Protein AF-0000000086532295 (afdb_homodimer)

Sequence (400 aa):
MRASKRQQVVDKAGELFSLHGFHPVGIDRIIAEADVARMTLYHHFASKDDLIKAVLEQRYTFIMESIAAKLGPMPHAAARLKGIFDWYGTWFSSPEFAGCLFERALAEFGATCPKVTDVAVRYRDDLLALMEQLLAEIVPRRRARQLAGVYVMLLSGATADARAIGDPRAAARAWQAAEMLLNESKVAAESMRKARSGRAMRASKRQQVVDKAGELFSLHGFHPVGIDRIIAEADVARMTLYHHFASKDDLIKAVLEQRYTFIMESIAAKLGPMPHAAARLKGIFDWYGTWFSSPEFAGCLFERALAEFGATCPKVTDVAVRYRDDLLALMEQLLAEIVPRRRARQLAGVYVMLLSGATADARAIGDPRAAARAWQAAEMLLNESKVAAESMRKARSGRA

pLDDT: mean 90.98, std 8.74, range [43.84, 98.19]

Radius of gyration: 23.22 Å; Cα contacts (8 Å, |Δi|>4): 444; chains: 2; bounding box: 64×76×55 Å

InterPro domains:
  IPR001647 DNA-binding HTH domain, TetR-type [PF00440] (10-55)
  IPR001647 DNA-binding HTH domain, TetR-type [PR00455] (9-22)
  IPR001647 DNA-binding HTH domain, TetR-type [PR00455] (30-53)
  IPR001647 DNA-binding HTH domain, TetR-type [PS50977] (3-63)
  IPR009057 Homedomain-like superfamily [SSF46689] (2-77)
  IPR011075 Tetracyclin repressor-like, C-terminal domain [PF16925] (78-177)
  IPR036271 Tetracyclin repressor-like, C-terminal domain superfamily [SSF48498] (75-182)

Secondary structure (DSSP, 8-state):
----HHHHHHHHHHHHHHHH-STT--HHHHHHHHT--HHHHHHH-SSHHHHHHHHHHHHHHHHHHHHHHHHTT--SHHHHHHHHHHHHHHHHTSTT--S-HHHHHHHHHTTS-HHHHHHHHHHHHHHHHHHHHHHTTTS-HHHHHHHHHHHHHHHHHHHHHHHHH--TTHHHHHHHHHHHHHHHHHHHHHHHHHHHHHT-/----HHHHHHHHHHHHHHHH-STT--HHHHHHHHT--HHHHHHH-SSHHHHHHHHHHHHHHHHHHHHHHHHTT--SHHHHHHHHHHHHHHHHTSTT--S-HHHHHHHHHTTS-HHHHHHHHHHHHHHHHHHHHHHTTTS-HHHHHHHHHHHHHHHHHHHHHHHHH--TTHHHHHHHHHHHHHHHHHHHHHHHHHHHHHT-

Organism: NCBI:txid488447

Solvent-accessible surface area (backbone atoms only — not comparable to full-atom values): 20914 Å² total; per-residue (Å²): 126,77,70,49,71,66,50,40,43,38,52,44,41,42,53,48,33,47,71,49,31,65,83,78,54,47,70,68,57,42,30,63,72,41,67,51,55,69,66,58,52,49,70,76,28,90,40,69,65,52,43,51,30,50,29,49,51,51,49,47,52,51,50,57,50,53,50,48,62,66,33,65,83,47,89,46,49,69,56,33,54,51,44,53,35,48,51,49,25,54,46,55,65,38,89,82,53,60,53,60,62,42,60,49,43,39,63,60,40,45,85,77,37,57,76,49,30,48,55,34,51,48,50,54,52,50,52,34,49,53,42,22,55,38,35,43,75,73,38,60,61,72,57,12,51,56,48,16,55,50,50,50,18,26,51,48,11,20,43,53,44,25,58,74,70,65,40,49,59,30,26,56,51,36,40,54,53,47,50,52,52,50,52,52,48,45,50,52,49,50,52,52,52,50,53,58,53,65,75,96,128,78,71,49,72,66,52,40,42,38,53,42,42,41,54,48,34,46,71,50,31,65,82,78,56,48,70,68,57,42,31,63,73,40,66,51,57,69,66,58,52,49,72,77,25,90,41,69,64,51,43,50,33,50,29,51,51,51,49,49,51,51,50,56,48,54,51,48,62,66,33,65,83,47,87,48,47,69,55,32,54,52,44,55,36,49,49,49,25,54,46,55,65,38,90,83,53,59,54,59,62,45,60,48,44,38,63,60,39,46,87,77,37,56,77,49,27,48,55,34,51,47,50,52,52,51,52,36,49,51,42,22,58,40,34,42,74,74,36,60,59,72,59,11,51,56,49,16,55,49,49,49,18,26,51,47,11,19,42,52,45,24,57,74,71,66,39,49,58,30,27,57,53,35,40,54,53,47,50,52,52,50,53,52,49,46,52,51,51,50,52,52,51,50,53,56,54,64,74,95

Nearest PDB structures (foldseek):
  3g7r-assembly1_A  TM=9.430E-01  e=8.449E-10  Streptomyces coelicolor A3(2)
  3g7r-assembly1_B  TM=9.352E-01  e=9.266E-10  Streptomyces coelicolor A3(2)
  3jsj-assembly2_C  TM=8.275E-01  e=4.719E-07  Streptomyces avermitilis MA-4680 = NBRC 14893
  3dpj-assembly2_H  TM=8.404E-01  e=8.312E-05  Ruegeria pomeroyi
  6yj2-assembly1_A  TM=5.729E-01  e=7.534E-06  Mycobacterium tuberculosis H37Rv

Foldseek 3Di:
DPPDLLRLLLVQLLLCCLAPNLVVDDPVNSCVVSVHDPVVNCVVPVDSLRSLLVNLVVVLVVLVVVLCVQLVVPDALLRSLLSNLVVLLVLLPDPSQQFDSLVRQCVVCPPNRCSNNVSSVVSLVVQLVSQLVSLVRQAPNVLSNVLSVVLSVQSNVLRVVCNPPVDSCSSVVSVVVSVVSSVVRNVVRVVVVVVVVVVD/DPPPLLRLLLVQLLLCCLAPNLVVDDPVNSCVVSVHDPVVNCVVPVDSLRSLLVNLVVVLVVLVVVLCVQQVVPDALLRSLLSNLVVLLVLLPDPSQQFDSLVRQCVVCPPNRCSNNVSSVVSLVVQLVSQLVSLVRQAPNVLSNVLSVVLSVQSNVLRVVCNPPVDSCSSVVSVVVSVVSSVVRNVVRVVVVVVVVVVD

Structure (mmCIF, N/CA/C/O backbone):
data_AF-0000000086532295-model_v1
#
loop_
_entity.id
_entity.type
_entity.pdbx_description
1 polymer 'TetR/AcrR family transcriptional regulator'
#
loop_
_atom_site.group_PDB
_atom_site.id
_atom_site.type_symbol
_atom_site.label_atom_id
_atom_site.label_alt_id
_atom_site.label_comp_id
_atom_site.label_asym_id
_atom_site.label_entity_id
_atom_site.label_seq_id
_atom_site.pdbx_PDB_ins_code
_atom_site.Cartn_x
_atom_site.Cartn_y
_atom_site.Cartn_z
_atom_site.occupancy
_atom_site.B_iso_or_equiv
_atom_site.auth_seq_id
_atom_site.auth_comp_id
_atom_site.auth_asym_id
_atom_site.auth_atom_id
_atom_site.pdbx_PDB_model_num
ATOM 1 N N . MET A 1 1 ? -29.531 -22.812 4.473 1 43.97 1 MET A N 1
ATOM 2 C CA . MET A 1 1 ? -29.469 -23.203 3.068 1 43.97 1 MET A CA 1
ATOM 3 C C . MET A 1 1 ? -28.031 -23.453 2.633 1 43.97 1 MET A C 1
ATOM 5 O O . MET A 1 1 ? -27.125 -22.719 3.027 1 43.97 1 MET A O 1
ATOM 9 N N . ARG A 1 2 ? -27.781 -24.625 2.314 1 52.97 2 ARG A N 1
ATOM 10 C CA . ARG A 1 2 ? -26.438 -25.078 1.976 1 52.97 2 ARG A CA 1
ATOM 11 C C . ARG A 1 2 ? -25.781 -24.156 0.95 1 52.97 2 ARG A C 1
ATOM 13 O O . ARG A 1 2 ? -26.406 -23.812 -0.055 1 52.97 2 ARG A O 1
ATOM 20 N N . ALA A 1 3 ? -24.688 -23.516 1.307 1 65.75 3 ALA A N 1
ATOM 21 C CA . ALA A 1 3 ? -24.031 -22.703 0.293 1 65.75 3 ALA A CA 1
ATOM 22 C C . ALA A 1 3 ? -23.953 -23.438 -1.042 1 65.75 3 ALA A C 1
ATOM 24 O O . ALA A 1 3 ? -23.719 -24.641 -1.08 1 65.75 3 ALA A O 1
ATOM 25 N N . SER A 1 4 ? -24.5 -22.844 -2.076 1 87.19 4 SER A N 1
ATOM 26 C CA . SER A 1 4 ? -24.359 -23.422 -3.406 1 87.19 4 SER A CA 1
ATOM 27 C C . SER A 1 4 ? -22.922 -23.844 -3.67 1 87.19 4 SER A C 1
ATOM 29 O O . SER A 1 4 ? -22 -23.375 -3.008 1 87.19 4 SER A O 1
ATOM 31 N N . LYS A 1 5 ? -22.703 -24.922 -4.375 1 91.19 5 LYS A N 1
ATOM 32 C CA . LYS A 1 5 ? -21.375 -25.391 -4.754 1 91.19 5 LYS A CA 1
ATOM 33 C C . LYS A 1 5 ? -20.531 -24.25 -5.312 1 91.19 5 LYS A C 1
ATOM 35 O O . LYS A 1 5 ? -19.328 -24.188 -5.074 1 91.19 5 LYS A O 1
ATOM 40 N N . ARG A 1 6 ? -21.266 -23.438 -5.914 1 93.44 6 ARG A N 1
ATOM 41 C CA . ARG A 1 6 ? -20.594 -22.266 -6.426 1 93.44 6 ARG A CA 1
ATOM 42 C C . ARG A 1 6 ? -20 -21.438 -5.285 1 93.44 6 ARG A C 1
ATOM 44 O O . ARG A 1 6 ? -18.844 -21.031 -5.344 1 93.44 6 ARG A O 1
ATOM 51 N N . GLN A 1 7 ? -20.828 -21.219 -4.277 1 94.56 7 GLN A N 1
ATOM 52 C CA . GLN A 1 7 ? -20.406 -20.406 -3.145 1 94.56 7 GLN A CA 1
ATOM 53 C C . GLN A 1 7 ? -19.281 -21.078 -2.363 1 94.56 7 GLN A C 1
ATOM 55 O O . GLN A 1 7 ? -18.359 -20.422 -1.875 1 94.56 7 GLN A O 1
ATOM 60 N N . GLN A 1 8 ? -19.312 -22.328 -2.311 1 94.62 8 GLN A N 1
ATOM 61 C CA . GLN A 1 8 ? -18.266 -23.078 -1.638 1 94.62 8 GLN A CA 1
ATOM 62 C C . GLN A 1 8 ? -16.922 -22.891 -2.316 1 94.62 8 GLN A C 1
ATOM 64 O O . GLN A 1 8 ? -15.898 -22.719 -1.643 1 94.62 8 GLN A O 1
ATOM 69 N N . VAL A 1 9 ? -17 -22.922 -3.592 1 95.56 9 VAL A N 1
ATOM 70 C CA . VAL A 1 9 ? -15.773 -22.75 -4.375 1 95.56 9 VAL A CA 1
ATOM 71 C C . VAL A 1 9 ? -15.234 -21.328 -4.191 1 95.56 9 VAL A C 1
ATOM 73 O O . VAL A 1 9 ? -14.047 -21.141 -3.926 1 95.56 9 VAL A O 1
ATOM 76 N N . VAL A 1 10 ? -16.141 -20.375 -4.246 1 96.81 10 VAL A N 1
ATOM 77 C CA . VAL A 1 10 ? -15.742 -18.984 -4.148 1 96.81 10 VAL A CA 1
ATOM 78 C C . VAL A 1 10 ? -15.172 -18.703 -2.758 1 96.81 10 VAL A C 1
ATOM 80 O O . VAL A 1 10 ? -14.141 -18.031 -2.625 1 96.81 10 VAL A O 1
ATOM 83 N N . ASP A 1 11 ? -15.773 -19.234 -1.731 1 95.5 11 ASP A N 1
ATOM 84 C CA . ASP A 1 11 ? -15.328 -19.016 -0.359 1 95.5 11 ASP A CA 1
ATOM 85 C C . ASP A 1 11 ? -13.945 -19.625 -0.128 1 95.5 11 ASP A C 1
ATOM 87 O O . ASP A 1 11 ? -13.055 -18.953 0.402 1 95.5 11 ASP A O 1
ATOM 91 N N . LYS A 1 12 ? -13.789 -20.812 -0.551 1 96.19 12 LYS A N 1
ATOM 92 C CA . LYS A 1 12 ? -12.516 -21.484 -0.335 1 96.19 12 LYS A CA 1
ATOM 93 C C . LYS A 1 12 ? -11.398 -20.859 -1.169 1 96.19 12 LYS A C 1
ATOM 95 O O . LYS A 1 12 ? -10.289 -20.656 -0.679 1 96.19 12 LYS A O 1
ATOM 100 N N . ALA A 1 13 ? -11.75 -20.578 -2.434 1 96.56 13 ALA A N 1
ATOM 101 C CA . ALA A 1 13 ? -10.773 -19.891 -3.277 1 96.56 13 ALA A CA 1
ATOM 102 C C . ALA A 1 13 ? -10.352 -18.562 -2.652 1 96.56 13 ALA A C 1
ATOM 104 O O . ALA A 1 13 ? -9.164 -18.234 -2.637 1 96.56 13 ALA A O 1
ATOM 105 N N . GLY A 1 14 ? -11.312 -17.828 -2.143 1 95.69 14 GLY A N 1
ATOM 106 C CA . GLY A 1 14 ? -11.023 -16.547 -1.498 1 95.69 14 GLY A CA 1
ATOM 107 C C . GLY A 1 14 ? -10.062 -16.672 -0.334 1 95.69 14 GLY A C 1
ATOM 108 O O . GLY A 1 14 ? -9.148 -15.859 -0.187 1 95.69 14 GLY A O 1
ATOM 109 N N . GLU A 1 15 ? -10.273 -17.688 0.461 1 93.25 15 GLU A N 1
ATOM 110 C CA . GLU A 1 15 ? -9.383 -17.969 1.585 1 93.25 15 GLU A CA 1
ATOM 111 C C . GLU A 1 15 ? -7.965 -18.266 1.106 1 93.25 15 GLU A C 1
ATOM 113 O O . GLU A 1 15 ? -7 -17.703 1.638 1 93.25 15 GLU A O 1
ATOM 118 N N . LEU A 1 16 ? -7.863 -19.109 0.139 1 93.12 16 LEU A N 1
ATOM 119 C CA . LEU A 1 16 ? -6.566 -19.531 -0.38 1 93.12 16 LEU A CA 1
ATOM 120 C C . LEU A 1 16 ? -5.844 -18.359 -1.037 1 93.12 16 LEU A C 1
ATOM 122 O O . LEU A 1 16 ? -4.656 -18.141 -0.794 1 93.12 16 LEU A O 1
ATOM 126 N N . PHE A 1 17 ? -6.609 -17.594 -1.86 1 93.12 17 PHE A N 1
ATOM 127 C CA . PHE A 1 17 ? -6.023 -16.438 -2.531 1 93.12 17 PHE A CA 1
ATOM 128 C C . PHE A 1 17 ? -5.547 -15.406 -1.515 1 93.12 17 PHE A C 1
ATOM 130 O O . PHE A 1 17 ? -4.504 -14.781 -1.705 1 93.12 17 PHE A O 1
ATOM 137 N N . SER A 1 18 ? -6.266 -15.211 -0.467 1 89.69 18 SER A N 1
ATOM 138 C CA . SER A 1 18 ? -5.914 -14.242 0.562 1 89.69 18 SER A CA 1
ATOM 139 C C . SER A 1 18 ? -4.621 -14.633 1.274 1 89.69 18 SER A C 1
ATOM 141 O O . SER A 1 18 ? -3.787 -13.773 1.571 1 89.69 18 SER A O 1
ATOM 143 N N . LEU A 1 19 ? -4.398 -15.867 1.476 1 85.19 19 LEU A N 1
ATOM 144 C CA . LEU A 1 19 ? -3.271 -16.359 2.266 1 85.19 19 LEU A CA 1
ATOM 145 C C . LEU A 1 19 ? -2.039 -16.562 1.389 1 85.19 19 LEU A C 1
ATOM 147 O O . LEU A 1 19 ? -0.917 -16.281 1.814 1 85.19 19 LEU A O 1
ATOM 151 N N . HIS A 1 20 ? -2.322 -16.984 0.084 1 85.19 20 HIS A N 1
ATOM 152 C CA . HIS A 1 20 ? -1.182 -17.484 -0.679 1 85.19 20 HIS A CA 1
ATOM 153 C C . HIS A 1 20 ? -0.973 -16.656 -1.95 1 85.19 20 HIS A C 1
ATOM 155 O O . HIS A 1 20 ? 0.076 -16.766 -2.59 1 85.19 20 HIS A O 1
ATOM 161 N N . GLY A 1 21 ? -1.932 -15.883 -2.287 1 87.81 21 GLY A N 1
ATOM 162 C CA . GLY A 1 21 ? -1.852 -15.18 -3.561 1 87.81 21 GLY A CA 1
ATOM 163 C C . GLY A 1 21 ? -2.586 -15.898 -4.68 1 87.81 21 GLY A C 1
ATOM 164 O O . GLY A 1 21 ? -3.072 -17.016 -4.496 1 87.81 21 GLY A O 1
ATOM 165 N N . PHE A 1 22 ? -2.666 -15.32 -5.859 1 90.69 22 PHE A N 1
ATOM 166 C CA . PHE A 1 22 ? -3.457 -15.844 -6.969 1 90.69 22 PHE A CA 1
ATOM 167 C C . PHE A 1 22 ? -2.645 -16.828 -7.789 1 90.69 22 PHE A C 1
ATOM 169 O O . PHE A 1 22 ? -3.104 -17.953 -8.062 1 90.69 22 PHE A O 1
ATOM 176 N N . HIS A 1 23 ? -1.503 -16.5 -8.133 1 85.5 23 HIS A N 1
ATOM 177 C CA . HIS A 1 23 ? -0.711 -17.312 -9.055 1 85.5 23 HIS A CA 1
ATOM 178 C C . HIS A 1 23 ? -0.308 -18.641 -8.422 1 85.5 23 HIS A C 1
ATOM 180 O O . HIS A 1 23 ? -0.411 -19.688 -9.062 1 85.5 23 HIS A O 1
ATOM 186 N N . PRO A 1 24 ? 0.063 -18.641 -7.156 1 84.06 24 PRO A N 1
ATOM 187 C CA . PRO A 1 24 ? 0.525 -19.906 -6.574 1 84.06 24 PRO A CA 1
ATOM 188 C C . PRO A 1 24 ? -0.61 -20.891 -6.34 1 84.06 24 PRO A C 1
ATOM 190 O O . PRO A 1 24 ? -0.364 -22.094 -6.18 1 84.06 24 PRO A O 1
ATOM 193 N N . VAL A 1 25 ? -1.77 -20.391 -6.23 1 91.5 25 VAL A N 1
ATOM 194 C CA . VAL A 1 25 ? -2.906 -21.266 -5.965 1 91.5 25 VAL A CA 1
ATOM 195 C C . VAL A 1 25 ? -3.453 -21.812 -7.281 1 91.5 25 VAL A C 1
ATOM 197 O O . VAL A 1 25 ? -3.949 -21.062 -8.117 1 91.5 25 VAL A O 1
ATOM 200 N N . GLY A 1 26 ? -3.357 -23.125 -7.434 1 93 26 GLY A N 1
ATOM 201 C CA . GLY A 1 26 ? -3.859 -23.766 -8.641 1 93 26 GLY A CA 1
ATOM 202 C C . GLY A 1 26 ? -5.285 -24.266 -8.5 1 93 26 GLY A C 1
ATOM 203 O O . GLY A 1 26 ? -5.805 -24.375 -7.387 1 93 26 GLY A O 1
ATOM 204 N N . ILE A 1 27 ? -5.84 -24.562 -9.617 1 94.38 27 ILE A N 1
ATOM 205 C CA . ILE A 1 27 ? -7.223 -25.031 -9.672 1 94.38 27 ILE A CA 1
ATOM 206 C C . ILE A 1 27 ? -7.348 -26.359 -8.93 1 94.38 27 ILE A C 1
ATOM 208 O O . ILE A 1 27 ? -8.336 -26.594 -8.234 1 94.38 27 ILE A O 1
ATOM 212 N N . ASP A 1 28 ? -6.383 -27.219 -9.047 1 95.31 28 ASP A N 1
ATOM 213 C CA . ASP A 1 28 ? -6.426 -28.531 -8.406 1 95.31 28 ASP A CA 1
ATOM 214 C C . ASP A 1 28 ? -6.488 -28.391 -6.883 1 95.31 28 ASP A C 1
ATOM 216 O O . ASP A 1 28 ? -7.227 -29.125 -6.223 1 95.31 28 ASP A O 1
ATOM 220 N N . ARG A 1 29 ? -5.742 -27.5 -6.387 1 95.44 29 ARG A N 1
ATOM 221 C CA . ARG A 1 29 ? -5.758 -27.266 -4.949 1 95.44 29 ARG A CA 1
ATOM 222 C C . ARG A 1 29 ? -7.117 -26.734 -4.496 1 95.44 29 ARG A C 1
ATOM 224 O O . ARG A 1 29 ? -7.625 -27.141 -3.447 1 95.44 29 ARG A O 1
ATOM 231 N N . ILE A 1 30 ? -7.699 -25.828 -5.266 1 96.31 30 ILE A N 1
ATOM 232 C CA . ILE A 1 30 ? -9 -25.25 -4.938 1 96.31 30 ILE A CA 1
ATOM 233 C C . ILE A 1 30 ? -10.062 -26.344 -4.93 1 96.31 30 ILE A C 1
ATOM 235 O O . ILE A 1 30 ? -10.867 -26.438 -4 1 96.31 30 ILE A O 1
ATOM 239 N N . ILE A 1 31 ? -9.969 -27.203 -5.891 1 95.06 31 ILE A N 1
ATOM 240 C CA . ILE A 1 31 ? -10.922 -28.297 -6.02 1 95.06 31 ILE A CA 1
ATOM 241 C C . ILE A 1 31 ? -10.805 -29.234 -4.812 1 95.06 31 ILE A C 1
ATOM 243 O O . ILE A 1 31 ? -11.812 -29.594 -4.199 1 95.06 31 ILE A O 1
ATOM 247 N N . ALA A 1 32 ? -9.633 -29.547 -4.496 1 95.69 32 ALA A N 1
ATOM 248 C CA . ALA A 1 32 ? -9.367 -30.469 -3.396 1 95.69 32 ALA A CA 1
ATOM 249 C C . ALA A 1 32 ? -9.836 -29.891 -2.064 1 95.69 32 ALA A C 1
ATOM 251 O O . ALA A 1 32 ? -10.492 -30.578 -1.277 1 95.69 32 ALA A O 1
ATOM 252 N N . GLU A 1 33 ? -9.617 -28.641 -1.874 1 94.94 33 GLU A N 1
ATOM 253 C CA . GLU A 1 33 ? -9.898 -28.031 -0.576 1 94.94 33 GLU A CA 1
ATOM 254 C C . GLU A 1 33 ? -11.359 -27.609 -0.47 1 94.94 33 GLU A C 1
ATOM 256 O O . GLU A 1 33 ? -11.922 -27.578 0.626 1 94.94 33 GLU A O 1
ATOM 261 N N . ALA A 1 34 ? -11.922 -27.188 -1.556 1 94.06 34 ALA A N 1
ATOM 262 C CA . ALA A 1 34 ? -13.344 -26.844 -1.572 1 94.06 34 ALA A CA 1
ATOM 263 C C . ALA A 1 34 ? -14.203 -28.109 -1.548 1 94.06 34 ALA A C 1
ATOM 265 O O . ALA A 1 34 ? -15.406 -28.047 -1.313 1 94.06 34 ALA A O 1
ATOM 266 N N . ASP A 1 35 ? -13.539 -29.188 -1.784 1 93.75 35 ASP A N 1
ATOM 267 C CA . ASP A 1 35 ? -14.211 -30.484 -1.808 1 93.75 35 ASP A CA 1
ATOM 268 C C . ASP A 1 35 ? -15.344 -30.5 -2.832 1 93.75 35 ASP A C 1
ATOM 270 O O . ASP A 1 35 ? -16.5 -30.797 -2.494 1 93.75 35 ASP A O 1
ATOM 274 N N . VAL A 1 36 ? -15.109 -30.141 -4.027 1 93.44 36 VAL A N 1
ATOM 275 C CA . VAL A 1 36 ? -16.062 -30.141 -5.141 1 93.44 36 VAL A CA 1
ATOM 276 C C . VAL A 1 36 ? -15.453 -30.906 -6.324 1 93.44 36 VAL A C 1
ATOM 278 O O . VAL A 1 36 ? -14.234 -31.031 -6.426 1 93.44 36 VAL A O 1
ATOM 281 N N . ALA A 1 37 ? -16.312 -31.438 -7.164 1 92.44 37 ALA A N 1
ATOM 282 C CA . ALA A 1 37 ? -15.852 -32.094 -8.383 1 92.44 37 ALA A CA 1
ATOM 283 C C . ALA A 1 37 ? -15.297 -31.078 -9.383 1 92.44 37 ALA A C 1
ATOM 285 O O . ALA A 1 37 ? -15.773 -29.938 -9.445 1 92.44 37 ALA A O 1
ATOM 286 N N . ARG A 1 38 ? -14.305 -31.5 -10.094 1 92.62 38 ARG A N 1
ATOM 287 C CA . ARG A 1 38 ? -13.688 -30.672 -11.117 1 92.62 38 ARG A CA 1
ATOM 288 C C . ARG A 1 38 ? -14.727 -30.141 -12.094 1 92.62 38 ARG A C 1
ATOM 290 O O . ARG A 1 38 ? -14.727 -28.953 -12.43 1 92.62 38 ARG A O 1
ATOM 297 N N . MET A 1 39 ? -15.633 -31 -12.469 1 92.69 39 MET A N 1
ATOM 298 C CA . MET A 1 39 ? -16.672 -30.609 -13.422 1 92.69 39 MET A CA 1
ATOM 299 C C . MET A 1 39 ? -17.578 -29.531 -12.828 1 92.69 39 MET A C 1
ATOM 301 O O . MET A 1 39 ? -18.062 -28.656 -13.555 1 92.69 39 MET A O 1
ATOM 305 N N . THR A 1 40 ? -17.781 -29.625 -11.633 1 91.88 40 THR A N 1
ATOM 306 C CA . THR A 1 40 ? -18.609 -28.641 -10.938 1 91.88 40 THR A CA 1
ATOM 307 C C . THR A 1 40 ? -17.969 -27.266 -11 1 91.88 40 THR A C 1
ATOM 309 O O . THR A 1 40 ? -18.641 -26.266 -11.281 1 91.88 40 THR A O 1
ATOM 312 N N . LEU A 1 41 ? -16.625 -27.125 -10.727 1 93 41 LEU A N 1
ATOM 313 C CA . LEU A 1 41 ? -15.93 -25.844 -10.797 1 93 41 LEU A CA 1
ATOM 314 C C . LEU A 1 41 ? -16.031 -25.234 -12.188 1 93 41 LEU A C 1
ATOM 316 O O . LEU A 1 41 ? -16.375 -24.062 -12.344 1 93 41 LEU A O 1
ATOM 320 N N . TYR A 1 42 ? -15.906 -26.109 -13.164 1 93.56 42 TYR A N 1
ATOM 321 C CA . TYR A 1 42 ? -15.836 -25.594 -14.523 1 93.56 42 TYR A CA 1
ATOM 322 C C . TYR A 1 42 ? -17.234 -25.344 -15.086 1 93.56 42 TYR A C 1
ATOM 324 O O . TYR A 1 42 ? -17.391 -24.656 -16.094 1 93.56 42 TYR A O 1
ATOM 332 N N . HIS A 1 43 ? -18.203 -25.969 -14.477 1 93.94 43 HIS A N 1
ATOM 333 C CA . HIS A 1 43 ? -19.578 -25.609 -14.789 1 93.94 43 HIS A CA 1
ATOM 334 C C . HIS A 1 43 ? -19.875 -24.156 -14.422 1 93.94 43 HIS A C 1
ATOM 336 O O . HIS A 1 43 ? -20.625 -23.469 -15.125 1 93.94 43 HIS A O 1
ATOM 342 N N . HIS A 1 44 ? -19.25 -23.734 -13.43 1 94.69 44 HIS A N 1
ATOM 343 C CA . HIS A 1 44 ? -19.562 -22.406 -12.914 1 94.69 44 HIS A CA 1
ATOM 344 C C . HIS A 1 44 ? -18.531 -21.375 -13.391 1 94.69 44 HIS A C 1
ATOM 346 O O . HIS A 1 44 ? -18.859 -20.188 -13.531 1 94.69 44 HIS A O 1
ATOM 352 N N . PHE A 1 45 ? -17.281 -21.828 -13.578 1 96.31 45 PHE A N 1
ATOM 353 C CA . PHE A 1 45 ? -16.219 -20.906 -13.945 1 96.31 45 PHE A CA 1
ATOM 354 C C . PHE A 1 45 ? -15.43 -21.438 -15.133 1 96.31 45 PHE A C 1
ATOM 356 O O . PHE A 1 45 ? -14.773 -22.484 -15.031 1 96.31 45 PHE A O 1
ATOM 363 N N . ALA A 1 46 ? -15.359 -20.641 -16.156 1 94.56 46 ALA A N 1
ATOM 364 C CA . ALA A 1 46 ? -14.711 -21.062 -17.391 1 94.56 46 ALA A CA 1
ATOM 365 C C . ALA A 1 46 ? -13.195 -21.078 -17.234 1 94.56 46 ALA A C 1
ATOM 367 O O . ALA A 1 46 ? -12.5 -21.797 -17.953 1 94.56 46 ALA A O 1
ATOM 368 N N . SER A 1 47 ? -12.75 -20.25 -16.312 1 94.06 47 SER A N 1
ATOM 369 C CA . SER A 1 47 ? -11.305 -20.141 -16.109 1 94.06 47 SER A CA 1
ATOM 370 C C . SER A 1 47 ? -10.984 -19.734 -14.68 1 94.06 47 SER A C 1
ATOM 372 O O . SER A 1 47 ? -11.875 -19.328 -13.922 1 94.06 47 SER A O 1
ATOM 374 N N . LYS A 1 48 ? -9.797 -19.875 -14.336 1 94.19 48 LYS A N 1
ATOM 375 C CA . LYS A 1 48 ? -9.336 -19.406 -13.023 1 94.19 48 LYS A CA 1
ATOM 376 C C . LYS A 1 48 ? -9.562 -17.906 -12.867 1 94.19 48 LYS A C 1
ATOM 378 O O . LYS A 1 48 ? -9.906 -17.438 -11.773 1 94.19 48 LYS A O 1
ATOM 383 N N . ASP A 1 49 ? -9.352 -17.172 -13.977 1 94.38 49 ASP A N 1
ATOM 384 C CA . ASP A 1 49 ? -9.555 -15.727 -13.938 1 94.38 49 ASP A CA 1
ATOM 385 C C . ASP A 1 49 ? -11.008 -15.391 -13.602 1 94.38 49 ASP A C 1
ATOM 387 O O . ASP A 1 49 ? -11.273 -14.422 -12.875 1 94.38 49 ASP A O 1
ATOM 391 N N . ASP A 1 50 ? -11.875 -16.141 -14.078 1 96 50 ASP A N 1
ATOM 392 C CA . ASP A 1 50 ? -13.289 -15.938 -13.773 1 96 50 ASP A CA 1
ATOM 393 C C . ASP A 1 50 ? -13.578 -16.203 -12.297 1 96 50 ASP A C 1
ATOM 395 O O . ASP A 1 50 ? -14.398 -15.508 -11.688 1 96 50 ASP A O 1
ATOM 399 N N . LEU A 1 51 ? -12.953 -17.219 -11.844 1 96.88 51 LEU A N 1
ATOM 400 C CA . LEU A 1 51 ? -13.086 -17.516 -10.422 1 96.88 51 LEU A CA 1
ATOM 401 C C . LEU A 1 51 ? -12.5 -16.406 -9.57 1 96.88 51 LEU A C 1
ATOM 403 O O . LEU A 1 51 ? -13.109 -15.969 -8.594 1 96.88 51 LEU A O 1
ATOM 407 N N . ILE A 1 52 ? -11.336 -15.906 -9.953 1 96.69 52 ILE A N 1
ATOM 408 C CA . ILE A 1 52 ? -10.68 -14.812 -9.242 1 96.69 52 ILE A CA 1
ATOM 409 C C . ILE A 1 52 ? -11.586 -13.586 -9.234 1 96.69 52 ILE A C 1
ATOM 411 O O . ILE A 1 52 ? -11.766 -12.945 -8.195 1 96.69 52 ILE A O 1
ATOM 415 N N . LYS A 1 53 ? -12.125 -13.305 -10.391 1 96.88 53 LYS A N 1
ATOM 416 C CA . LYS A 1 53 ? -13.047 -12.172 -10.484 1 96.88 53 LYS A CA 1
ATOM 417 C C . LYS A 1 53 ? -14.227 -12.344 -9.523 1 96.88 53 LYS A C 1
ATOM 419 O O . LYS A 1 53 ? -14.609 -11.398 -8.828 1 96.88 53 LYS A O 1
ATOM 424 N N . ALA A 1 54 ? -14.758 -13.492 -9.477 1 97.06 54 ALA A N 1
ATOM 425 C CA . ALA A 1 54 ? -15.898 -13.773 -8.594 1 97.06 54 ALA A CA 1
ATOM 426 C C . ALA A 1 54 ? -15.516 -13.586 -7.129 1 97.06 54 ALA A C 1
ATOM 428 O O . ALA A 1 54 ? -16.297 -13.055 -6.34 1 97.06 54 ALA A O 1
ATOM 429 N N . VAL A 1 55 ? -14.375 -14.047 -6.758 1 97.31 55 VAL A N 1
ATOM 430 C CA . VAL A 1 55 ? -13.867 -13.891 -5.398 1 97.31 55 VAL A CA 1
ATOM 431 C C . VAL A 1 55 ? -13.742 -12.414 -5.059 1 97.31 55 VAL A C 1
ATOM 433 O O . VAL A 1 55 ? -14.172 -11.977 -3.99 1 97.31 55 VAL A O 1
ATOM 436 N N . LEU A 1 56 ? -13.188 -11.633 -5.977 1 97.31 56 LEU A N 1
ATOM 437 C CA . LEU A 1 56 ? -12.992 -10.203 -5.75 1 97.31 56 LEU A CA 1
ATOM 438 C C . LEU A 1 56 ? -14.32 -9.469 -5.684 1 97.31 56 LEU A C 1
ATOM 440 O O . LEU A 1 56 ? -14.492 -8.555 -4.879 1 97.31 56 LEU A O 1
ATOM 444 N N . GLU A 1 57 ? -15.234 -9.867 -6.527 1 97.69 57 GLU A N 1
ATOM 445 C CA . GLU A 1 57 ? -16.562 -9.266 -6.504 1 97.69 57 GLU A CA 1
ATOM 446 C C . GLU A 1 57 ? -17.266 -9.531 -5.18 1 97.69 57 GLU A C 1
ATOM 448 O O . GLU A 1 57 ? -17.922 -8.641 -4.629 1 97.69 57 GLU A O 1
ATOM 453 N N . GLN A 1 58 ? -17.188 -10.719 -4.746 1 96.88 58 GLN A N 1
ATOM 454 C CA . GLN A 1 58 ? -17.75 -11.055 -3.445 1 96.88 58 GLN A CA 1
ATOM 455 C C . GLN A 1 58 ? -17.125 -10.219 -2.336 1 96.88 58 GLN A C 1
ATOM 457 O O . GLN A 1 58 ? -17.828 -9.711 -1.461 1 96.88 58 GLN A O 1
ATOM 462 N N . ARG A 1 59 ? -15.844 -10.125 -2.35 1 96.19 59 ARG A N 1
ATOM 463 C CA . ARG A 1 59 ? -15.125 -9.344 -1.351 1 96.19 59 ARG A CA 1
ATOM 464 C C . ARG A 1 59 ? -15.523 -7.871 -1.412 1 96.19 59 ARG A C 1
ATOM 466 O O . ARG A 1 59 ? -15.719 -7.234 -0.376 1 96.19 59 ARG A O 1
ATOM 473 N N . TYR A 1 60 ? -15.586 -7.363 -2.596 1 96.88 60 TYR A N 1
ATOM 474 C CA . TYR A 1 60 ? -16.016 -5.984 -2.816 1 96.88 60 TYR A CA 1
ATOM 475 C C . TYR A 1 60 ? -17.375 -5.727 -2.184 1 96.88 60 TYR A C 1
ATOM 477 O O . TYR A 1 60 ? -17.531 -4.785 -1.406 1 96.88 60 TYR A O 1
ATOM 485 N N . THR A 1 61 ? -18.297 -6.555 -2.537 1 97 61 THR A N 1
ATOM 486 C CA . THR A 1 61 ? -19.672 -6.402 -2.041 1 97 61 THR A CA 1
ATOM 487 C C . THR A 1 61 ? -19.703 -6.492 -0.519 1 97 61 THR A C 1
ATOM 489 O O . THR A 1 61 ? -20.344 -5.672 0.142 1 97 61 THR A O 1
ATOM 492 N N . PHE A 1 62 ? -19.031 -7.461 0.009 1 95.19 62 PHE A N 1
ATOM 493 C CA . PHE A 1 62 ? -19 -7.648 1.454 1 95.19 62 PHE A CA 1
ATOM 494 C C . PHE A 1 62 ? -18.438 -6.41 2.146 1 95.19 62 PHE A C 1
ATOM 496 O O . PHE A 1 62 ? -19.031 -5.914 3.109 1 95.19 62 PHE A O 1
ATOM 503 N N . ILE A 1 63 ? -17.328 -5.863 1.661 1 95.81 63 ILE A N 1
ATOM 504 C CA . ILE A 1 63 ? -16.672 -4.73 2.297 1 95.81 63 ILE A CA 1
ATOM 505 C C . ILE A 1 63 ? -17.562 -3.494 2.217 1 95.81 63 ILE A C 1
ATOM 507 O O . ILE A 1 63 ? -17.828 -2.85 3.232 1 95.81 63 ILE A O 1
ATOM 511 N N . MET A 1 64 ? -18.047 -3.188 1.051 1 96.5 64 MET A N 1
ATOM 512 C CA . MET A 1 64 ? -18.844 -1.979 0.852 1 96.5 64 MET A CA 1
ATOM 513 C C . MET A 1 64 ? -20.125 -2.031 1.671 1 96.5 64 MET A C 1
ATOM 515 O O . MET A 1 64 ? -20.516 -1.037 2.287 1 96.5 64 MET A O 1
ATOM 519 N N . GLU A 1 65 ? -20.688 -3.209 1.763 1 96.69 65 GLU A N 1
ATOM 520 C CA . GLU A 1 65 ? -21.922 -3.357 2.533 1 96.69 65 GLU A CA 1
ATOM 521 C C . GLU A 1 65 ? -21.641 -3.299 4.031 1 96.69 65 GLU A C 1
ATOM 523 O O . GLU A 1 65 ? -22.438 -2.75 4.797 1 96.69 65 GLU A O 1
ATOM 528 N N . SER A 1 66 ? -20.578 -3.924 4.453 1 96.94 66 SER A N 1
ATOM 529 C CA . SER A 1 66 ? -20.219 -3.918 5.867 1 96.94 66 SER A CA 1
ATOM 530 C C . SER A 1 66 ? -19.891 -2.508 6.348 1 96.94 66 SER A C 1
ATOM 532 O O . SER A 1 66 ? -20.266 -2.123 7.457 1 96.94 66 SER A O 1
ATOM 534 N N . ILE A 1 67 ? -19.219 -1.721 5.52 1 97 67 ILE A N 1
ATOM 535 C CA . ILE A 1 67 ? -18.922 -0.33 5.848 1 97 67 ILE A CA 1
ATOM 536 C C . ILE A 1 67 ? -20.219 0.47 5.914 1 97 67 ILE A C 1
ATOM 538 O O . ILE A 1 67 ? -20.453 1.209 6.875 1 97 67 ILE A O 1
ATOM 542 N N . ALA A 1 68 ? -21.062 0.321 4.906 1 96.12 68 ALA A N 1
ATOM 543 C CA . ALA A 1 68 ? -22.344 1.03 4.871 1 96.12 68 ALA A CA 1
ATOM 544 C C . ALA A 1 68 ? -23.172 0.722 6.113 1 96.12 68 ALA A C 1
ATOM 546 O O . ALA A 1 68 ? -23.766 1.622 6.707 1 96.12 68 ALA A O 1
ATOM 547 N N . ALA A 1 69 ? -23.188 -0.536 6.492 1 96.81 69 ALA A N 1
ATOM 548 C CA . ALA A 1 69 ? -23.953 -0.967 7.66 1 96.81 69 ALA A CA 1
ATOM 549 C C . ALA A 1 69 ? -23.406 -0.325 8.938 1 96.81 69 ALA A C 1
ATOM 551 O O . ALA A 1 69 ? -24.172 0.053 9.82 1 96.81 69 ALA A O 1
ATOM 552 N N . LYS A 1 70 ? -22.109 -0.227 9.047 1 95.88 70 LYS A N 1
ATOM 553 C CA . LYS A 1 70 ? -21.484 0.382 10.211 1 95.88 70 LYS A CA 1
ATOM 554 C C . LYS A 1 70 ? -21.766 1.88 10.273 1 95.88 70 LYS A C 1
ATOM 556 O O . LYS A 1 70 ? -21.953 2.436 11.359 1 95.88 70 LYS A O 1
ATOM 561 N N . LEU A 1 71 ? -21.812 2.549 9.125 1 96.06 71 LEU A N 1
ATOM 562 C CA . LEU A 1 71 ? -21.938 4 9.062 1 96.06 71 LEU A CA 1
ATOM 563 C C . LEU A 1 71 ? -23.391 4.434 9.219 1 96.06 71 LEU A C 1
ATOM 565 O O . LEU A 1 71 ? -23.672 5.551 9.664 1 96.06 71 LEU A O 1
ATOM 569 N N . GLY A 1 72 ? -24.344 3.604 8.859 1 93.19 72 GLY A N 1
ATOM 570 C CA . GLY A 1 72 ? -25.766 3.916 8.812 1 93.19 72 GLY A CA 1
ATOM 571 C C . GLY A 1 72 ? -26.266 4.625 10.055 1 93.19 72 GLY A C 1
ATOM 572 O O . GLY A 1 72 ? -26.844 5.707 9.969 1 93.19 72 GLY A O 1
ATOM 573 N N . PRO A 1 73 ? -25.906 4.176 11.203 1 93.81 73 PRO A N 1
ATOM 574 C CA . PRO A 1 73 ? -26.453 4.738 12.438 1 93.81 73 PRO A CA 1
ATOM 575 C C . PRO A 1 73 ? -25.703 5.988 12.898 1 93.81 73 PRO A C 1
ATOM 577 O O . PRO A 1 73 ? -26.109 6.633 13.867 1 93.81 73 PRO A O 1
ATOM 580 N N . MET A 1 74 ? -24.641 6.344 12.273 1 94.19 74 MET A N 1
ATOM 581 C CA . MET A 1 74 ? -23.781 7.422 12.75 1 94.19 74 MET A CA 1
ATOM 582 C C . MET A 1 74 ? -24.344 8.781 12.336 1 94.19 74 MET A C 1
ATOM 584 O O . MET A 1 74 ? -24.797 8.953 11.211 1 94.19 74 MET A O 1
ATOM 588 N N . PRO A 1 75 ? -24.25 9.727 13.164 1 90.5 75 PRO A N 1
ATOM 589 C CA . PRO A 1 75 ? -25.047 10.953 13.047 1 90.5 75 PRO A CA 1
ATOM 590 C C . PRO A 1 75 ? -24.484 11.93 12.023 1 90.5 75 PRO A C 1
ATOM 592 O O . PRO A 1 75 ? -25.234 12.672 11.383 1 90.5 75 PRO A O 1
ATOM 595 N N . HIS A 1 76 ? -23.156 12.188 12.039 1 92.88 76 HIS A N 1
ATOM 596 C CA . HIS A 1 76 ? -22.609 13.203 11.148 1 92.88 76 HIS A CA 1
ATOM 597 C C . HIS A 1 76 ? -21.359 12.695 10.43 1 92.88 76 HIS A C 1
ATOM 599 O O . HIS A 1 76 ? -20.844 11.625 10.766 1 92.88 76 HIS A O 1
ATOM 605 N N . ALA A 1 77 ? -20.938 13.492 9.484 1 95.88 77 ALA A N 1
ATOM 606 C CA . ALA A 1 77 ? -19.922 13.102 8.516 1 95.88 77 ALA A CA 1
ATOM 607 C C . ALA A 1 77 ? -18.594 12.781 9.203 1 95.88 77 ALA A C 1
ATOM 609 O O . ALA A 1 77 ? -17.922 11.82 8.836 1 95.88 77 ALA A O 1
ATOM 610 N N . ALA A 1 78 ? -18.281 13.555 10.219 1 95 78 ALA A N 1
ATOM 611 C CA . ALA A 1 78 ? -17.016 13.336 10.914 1 95 78 ALA A CA 1
ATOM 612 C C . ALA A 1 78 ? -17.016 11.984 11.617 1 95 78 ALA A C 1
ATOM 614 O O . ALA A 1 78 ? -16 11.266 11.594 1 95 78 ALA A O 1
ATOM 615 N N . ALA A 1 79 ? -18.109 11.648 12.211 1 96.62 79 ALA A N 1
ATOM 616 C CA . ALA A 1 79 ? -18.234 10.352 12.867 1 96.62 79 ALA A CA 1
ATOM 617 C C . ALA A 1 79 ? -18.172 9.211 11.852 1 96.62 79 ALA A C 1
ATOM 619 O O . ALA A 1 79 ? -17.609 8.148 12.125 1 96.62 79 ALA A O 1
ATOM 620 N N . ARG A 1 80 ? -18.797 9.398 10.758 1 97.88 80 ARG A N 1
ATOM 621 C CA . ARG A 1 80 ? -18.812 8.391 9.695 1 97.88 80 ARG A CA 1
ATOM 622 C C . ARG A 1 80 ? -17.422 8.188 9.117 1 97.88 80 ARG A C 1
ATOM 624 O O . ARG A 1 80 ? -17.016 7.059 8.828 1 97.88 80 ARG A O 1
ATOM 631 N N . LEU A 1 81 ? -16.672 9.305 8.977 1 97.81 81 LEU A N 1
ATOM 632 C CA . LEU A 1 81 ? -15.281 9.188 8.523 1 97.81 81 LEU A CA 1
ATOM 633 C C . LEU A 1 81 ? -14.469 8.336 9.492 1 97.81 81 LEU A C 1
ATOM 635 O O . LEU A 1 81 ? -13.781 7.402 9.07 1 97.81 81 LEU A O 1
ATOM 639 N N . LYS A 1 82 ? -14.586 8.672 10.75 1 97.69 82 LYS A N 1
ATOM 640 C CA . LYS A 1 82 ? -13.883 7.871 11.75 1 97.69 82 LYS A CA 1
ATOM 641 C C . LYS A 1 82 ? -14.336 6.418 11.711 1 97.69 82 LYS A C 1
ATOM 643 O O . LYS A 1 82 ? -13.539 5.504 11.93 1 97.69 82 LYS A O 1
ATOM 648 N N . GLY A 1 83 ? -15.633 6.211 11.523 1 97.88 83 GLY A N 1
ATOM 649 C CA . GLY A 1 83 ? -16.188 4.871 11.438 1 97.88 83 GLY A CA 1
ATOM 650 C C . GLY A 1 83 ? -15.523 4.016 10.375 1 97.88 83 GLY A C 1
ATOM 651 O O . GLY A 1 83 ? -15.352 2.809 10.562 1 97.88 83 GLY A O 1
ATOM 652 N N . ILE A 1 84 ? -15.156 4.586 9.242 1 98.19 84 ILE A N 1
ATOM 653 C CA . ILE A 1 84 ? -14.477 3.863 8.18 1 98.19 84 ILE A CA 1
ATOM 654 C C . ILE A 1 84 ? -13.109 3.389 8.672 1 98.19 84 ILE A C 1
ATOM 656 O O . ILE A 1 84 ? -12.75 2.223 8.492 1 98.19 84 ILE A O 1
ATOM 660 N N . PHE A 1 85 ? -12.328 4.281 9.32 1 98 85 PHE A N 1
ATOM 661 C CA . PHE A 1 85 ? -11.031 3.91 9.859 1 98 85 PHE A CA 1
ATOM 662 C C . PHE A 1 85 ? -11.172 2.852 10.945 1 98 85 PHE A C 1
ATOM 664 O O . PHE A 1 85 ? -10.359 1.933 11.039 1 98 85 PHE A O 1
ATOM 671 N N . ASP A 1 86 ? -12.25 2.979 11.742 1 97.19 86 ASP A N 1
ATOM 672 C CA . ASP A 1 86 ? -12.508 1.982 12.773 1 97.19 86 ASP A CA 1
ATOM 673 C C . ASP A 1 86 ? -12.812 0.617 12.164 1 97.19 86 ASP A C 1
ATOM 675 O O . ASP A 1 86 ? -12.43 -0.417 12.719 1 97.19 86 ASP A O 1
ATOM 679 N N . TRP A 1 87 ? -13.555 0.633 11.102 1 97.12 87 TRP A N 1
ATOM 680 C CA . TRP A 1 87 ? -13.82 -0.618 10.406 1 97.12 87 TRP A CA 1
ATOM 681 C C . TRP A 1 87 ? -12.523 -1.296 9.984 1 97.12 87 TRP A C 1
ATOM 683 O O . TRP A 1 87 ? -12.352 -2.5 10.18 1 97.12 87 TRP A O 1
ATOM 693 N N . TYR A 1 88 ? -11.578 -0.563 9.43 1 97 88 TYR A N 1
ATOM 694 C CA . TYR A 1 88 ? -10.281 -1.096 9.031 1 97 88 TYR A CA 1
ATOM 695 C C . TYR A 1 88 ? -9.516 -1.634 10.242 1 97 88 TYR A C 1
ATOM 697 O O . TYR A 1 88 ? -8.883 -2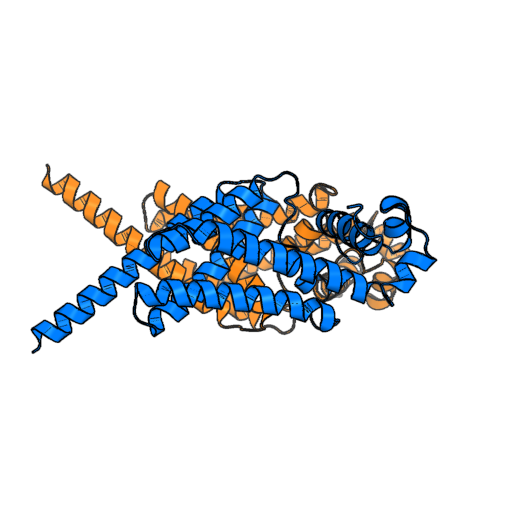.688 10.164 1 97 88 TYR A O 1
ATOM 705 N N . GLY A 1 89 ? -9.578 -0.853 11.32 1 96.5 89 GLY A N 1
ATOM 706 C CA . GLY A 1 89 ? -8.938 -1.329 12.531 1 96.5 89 GLY A CA 1
ATOM 707 C C . GLY A 1 89 ? -9.445 -2.684 12.984 1 96.5 89 GLY A C 1
ATOM 708 O O . GLY A 1 89 ? -8.664 -3.555 13.367 1 96.5 89 GLY A O 1
ATOM 709 N N . THR A 1 90 ? -10.75 -2.852 12.969 1 95.81 90 THR A N 1
ATOM 710 C CA . THR A 1 90 ? -11.367 -4.129 13.312 1 95.81 90 THR A CA 1
ATOM 711 C C . THR A 1 90 ? -10.922 -5.219 12.344 1 95.81 90 THR A C 1
ATOM 713 O O . THR A 1 90 ? -10.617 -6.34 12.758 1 95.81 90 THR A O 1
ATOM 716 N N . TRP A 1 91 ? -10.891 -4.891 11.102 1 94.38 91 TRP A N 1
ATOM 717 C CA . TRP A 1 91 ? -10.453 -5.816 10.07 1 94.38 91 TRP A CA 1
ATOM 718 C C . TRP A 1 91 ? -9.008 -6.25 10.305 1 94.38 91 TRP A C 1
ATOM 720 O O . TRP A 1 91 ? -8.688 -7.434 10.195 1 94.38 91 TRP A O 1
ATOM 730 N N . PHE A 1 92 ? -8.109 -5.328 10.664 1 94.62 92 PHE A N 1
ATOM 731 C CA . PHE A 1 92 ? -6.703 -5.625 10.898 1 94.62 92 PHE A CA 1
ATOM 732 C C . PHE A 1 92 ? -6.543 -6.617 12.047 1 94.62 92 PHE A C 1
ATOM 734 O O . PHE A 1 92 ? -5.574 -7.379 12.086 1 94.62 92 PHE A O 1
ATOM 741 N N . SER A 1 93 ? -7.469 -6.609 12.93 1 93.5 93 SER A N 1
ATOM 742 C CA . SER A 1 93 ? -7.383 -7.449 14.125 1 93.5 93 SER A CA 1
ATOM 743 C C . SER A 1 93 ? -8.039 -8.805 13.891 1 93.5 93 SER A C 1
ATOM 745 O O . SER A 1 93 ? -8.031 -9.664 14.773 1 93.5 93 SER A O 1
ATOM 747 N N . SER A 1 94 ? -8.648 -9.031 12.758 1 91 94 SER A N 1
ATOM 748 C CA . SER A 1 94 ? -9.312 -10.297 12.453 1 91 94 SER A CA 1
ATOM 749 C C . SER A 1 94 ? -8.297 -11.375 12.078 1 91 94 SER A C 1
ATOM 751 O O . SER A 1 94 ? -7.254 -11.07 11.492 1 91 94 SER A O 1
ATOM 753 N N . PRO A 1 95 ? -8.539 -12.609 12.328 1 86.69 95 PRO A N 1
ATOM 754 C CA . PRO A 1 95 ? -7.625 -13.703 11.992 1 86.69 95 PRO A CA 1
ATOM 755 C C . PRO A 1 95 ? -7.484 -13.914 10.492 1 86.69 95 PRO A C 1
ATOM 757 O O . PRO A 1 95 ? -6.504 -14.516 10.039 1 86.69 95 PRO A O 1
ATOM 760 N N . GLU A 1 96 ? -8.477 -13.492 9.773 1 83.5 96 GLU A N 1
ATOM 761 C CA . GLU A 1 96 ? -8.484 -13.711 8.328 1 83.5 96 GLU A CA 1
ATOM 762 C C . GLU A 1 96 ? -7.68 -12.633 7.602 1 83.5 96 GLU A C 1
ATOM 764 O O . GLU A 1 96 ? -7.477 -12.711 6.391 1 83.5 96 GLU A O 1
ATOM 769 N N . PHE A 1 97 ? -7.188 -11.633 8.398 1 89.25 97 PHE A N 1
ATOM 770 C CA . PHE A 1 97 ? -6.477 -10.531 7.766 1 89.25 97 PHE A CA 1
ATOM 771 C C . PHE A 1 97 ? -5.156 -11 7.172 1 89.25 97 PHE A C 1
ATOM 773 O O . PHE A 1 97 ? -4.324 -11.57 7.879 1 89.25 97 PHE A O 1
ATOM 780 N N . ALA A 1 98 ? -5.031 -10.688 5.91 1 86.06 98 ALA A N 1
ATOM 781 C CA . ALA A 1 98 ? -3.795 -11.039 5.215 1 86.06 98 ALA A CA 1
ATOM 782 C C . ALA A 1 98 ? -3.393 -9.945 4.227 1 86.06 98 ALA A C 1
ATOM 784 O O . ALA A 1 98 ? -2.619 -10.195 3.299 1 86.06 98 ALA A O 1
ATOM 785 N N . GLY A 1 99 ? -3.93 -8.719 4.445 1 88.94 99 GLY A N 1
ATOM 786 C CA . GLY A 1 99 ? -3.67 -7.637 3.506 1 88.94 99 GLY A CA 1
ATOM 787 C C . GLY A 1 99 ? -4.801 -7.414 2.521 1 88.94 99 GLY A C 1
ATOM 788 O O . GLY A 1 99 ? -5.801 -8.141 2.543 1 88.94 99 GLY A O 1
ATOM 789 N N . CYS A 1 100 ? -4.672 -6.473 1.762 1 90.5 100 CYS A N 1
ATOM 790 C CA . CYS A 1 100 ? -5.734 -6.117 0.827 1 90.5 100 CYS A CA 1
ATOM 791 C C . CYS A 1 100 ? -5.664 -6.977 -0.43 1 90.5 100 CYS A C 1
ATOM 793 O O . CYS A 1 100 ? -4.715 -6.871 -1.206 1 90.5 100 CYS A O 1
ATOM 795 N N . LEU A 1 101 ? -6.691 -7.754 -0.707 1 92.38 101 LEU A N 1
ATOM 796 C CA . LEU A 1 101 ? -6.742 -8.68 -1.837 1 92.38 101 LEU A CA 1
ATOM 797 C C . LEU A 1 101 ? -6.797 -7.914 -3.156 1 92.38 101 LEU A C 1
ATOM 799 O O . LEU A 1 101 ? -6.312 -8.398 -4.18 1 92.38 101 LEU A O 1
ATOM 803 N N . PHE A 1 102 ? -7.383 -6.73 -3.145 1 93.25 102 PHE A N 1
ATOM 804 C CA . PHE A 1 102 ? -7.453 -5.906 -4.344 1 93.25 102 PHE A CA 1
ATOM 805 C C . PHE A 1 102 ? -6.074 -5.395 -4.734 1 93.25 102 PHE A C 1
ATOM 807 O O . PHE A 1 102 ? -5.703 -5.422 -5.91 1 93.25 102 PHE A O 1
ATOM 814 N N . GLU A 1 103 ? -5.352 -4.93 -3.725 1 89.44 103 GLU A N 1
ATOM 815 C CA . GLU A 1 103 ? -3.982 -4.5 -3.992 1 89.44 103 GLU A CA 1
ATOM 816 C C . GLU A 1 103 ? -3.129 -5.656 -4.5 1 89.44 103 GLU A C 1
ATOM 818 O O . GLU A 1 103 ? -2.254 -5.465 -5.348 1 89.44 103 GLU A O 1
ATOM 823 N N . ARG A 1 104 ? -3.338 -6.785 -3.959 1 88.44 104 ARG A N 1
ATOM 824 C CA . ARG A 1 104 ? -2.625 -7.973 -4.414 1 88.44 104 ARG A CA 1
ATOM 825 C C . ARG A 1 104 ? -2.924 -8.266 -5.883 1 88.44 104 ARG A C 1
ATOM 827 O O . ARG A 1 104 ? -2.025 -8.617 -6.648 1 88.44 104 ARG A O 1
ATOM 834 N N . ALA A 1 105 ? -4.203 -8.164 -6.258 1 90.75 105 ALA A N 1
ATOM 835 C CA . ALA A 1 105 ? -4.602 -8.391 -7.645 1 90.75 105 ALA A CA 1
ATOM 836 C C . ALA A 1 105 ? -3.898 -7.418 -8.586 1 90.75 105 ALA A C 1
ATOM 838 O O . ALA A 1 105 ? -3.395 -7.812 -9.641 1 90.75 105 ALA A O 1
ATOM 839 N N . LEU A 1 106 ? -3.846 -6.211 -8.164 1 86.62 106 LEU A N 1
ATOM 840 C CA . LEU A 1 106 ? -3.178 -5.199 -8.977 1 86.62 106 LEU A CA 1
ATOM 841 C C . LEU A 1 106 ? -1.688 -5.496 -9.102 1 86.62 106 LEU A C 1
ATOM 843 O O . LEU A 1 106 ? -1.1 -5.316 -10.164 1 86.62 106 LEU A O 1
ATOM 847 N N . ALA A 1 107 ? -1.115 -5.941 -8.023 1 81.94 107 ALA A N 1
ATOM 848 C CA . ALA A 1 107 ? 0.314 -6.238 -7.996 1 81.94 107 ALA A CA 1
ATOM 849 C C . ALA A 1 107 ? 0.636 -7.453 -8.867 1 81.94 107 ALA A C 1
ATOM 851 O O . ALA A 1 107 ? 1.665 -7.484 -9.539 1 81.94 107 ALA A O 1
ATOM 852 N N . GLU A 1 108 ? -0.207 -8.406 -8.867 1 83.69 108 GLU A N 1
ATOM 853 C CA . 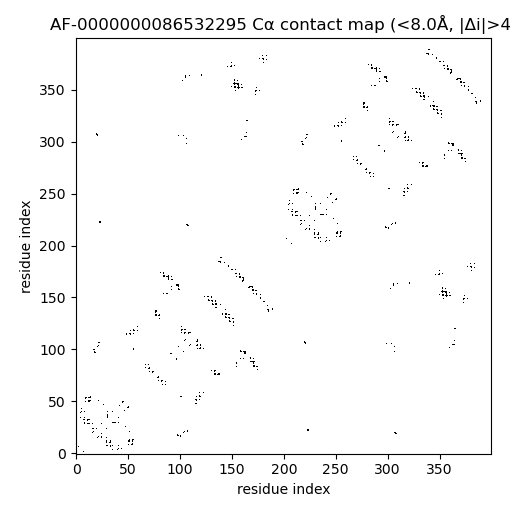GLU A 1 108 ? 0.093 -9.672 -9.531 1 83.69 108 GLU A CA 1
ATOM 854 C C . GLU A 1 108 ? -0.284 -9.617 -11.008 1 83.69 108 GLU A C 1
ATOM 856 O O . GLU A 1 108 ? 0.401 -10.203 -11.852 1 83.69 108 GLU A O 1
ATOM 861 N N . PHE A 1 109 ? -1.374 -8.914 -11.297 1 83.38 109 PHE A N 1
ATOM 862 C CA . PHE A 1 109 ? -1.863 -8.969 -12.672 1 83.38 109 PHE A CA 1
ATOM 863 C C . PHE A 1 109 ? -1.547 -7.668 -13.406 1 83.38 109 PHE A C 1
ATOM 865 O O . PHE A 1 109 ? -1.487 -7.648 -14.641 1 83.38 109 PHE A O 1
ATOM 872 N N . GLY A 1 110 ? -1.289 -6.637 -12.664 1 72.31 110 GLY A N 1
ATOM 873 C CA . GLY A 1 110 ? -1.071 -5.371 -13.336 1 72.31 110 GLY A CA 1
ATOM 874 C C . GLY A 1 110 ? -2.107 -5.078 -14.406 1 72.31 110 GLY A C 1
ATOM 875 O O . GLY A 1 110 ? -3.311 -5.148 -14.148 1 72.31 110 GLY A O 1
ATOM 876 N N . ALA A 1 111 ? -1.597 -4.762 -15.664 1 68.56 111 ALA A N 1
ATOM 877 C CA . ALA A 1 111 ? -2.482 -4.48 -16.797 1 68.56 111 ALA A CA 1
ATOM 878 C C . ALA A 1 111 ? -2.734 -5.734 -17.625 1 68.56 111 ALA A C 1
ATOM 880 O O . ALA A 1 111 ? -3.41 -5.68 -18.656 1 68.56 111 ALA A O 1
ATOM 881 N N . THR A 1 112 ? -2.387 -6.844 -17.141 1 73.88 112 THR A N 1
ATOM 882 C CA . THR A 1 112 ? -2.395 -8.047 -17.953 1 73.88 112 THR A CA 1
ATOM 883 C C . THR A 1 112 ? -3.762 -8.727 -17.906 1 73.88 112 THR A C 1
ATOM 885 O O . THR A 1 112 ? -4.105 -9.5 -18.812 1 73.88 112 THR A O 1
ATOM 888 N N . CYS A 1 113 ? -4.539 -8.438 -16.953 1 85.75 113 CYS A N 1
ATOM 889 C CA . CYS A 1 113 ? -5.852 -9.055 -16.812 1 85.75 113 CYS A CA 1
ATOM 890 C C . CYS A 1 113 ? -6.891 -8.039 -16.359 1 85.75 113 CYS A C 1
ATOM 892 O O . CYS A 1 113 ? -7.273 -8.008 -15.188 1 85.75 113 CYS A O 1
ATOM 894 N N . PRO A 1 114 ? -7.445 -7.355 -17.266 1 86.94 114 PRO A N 1
ATOM 895 C CA . PRO A 1 114 ? -8.367 -6.266 -16.938 1 86.94 114 PRO A CA 1
ATOM 896 C C . PRO A 1 114 ? -9.609 -6.742 -16.188 1 86.94 114 PRO A C 1
ATOM 898 O O . PRO A 1 114 ? -10.125 -6.027 -15.32 1 86.94 114 PRO A O 1
ATOM 901 N N . LYS A 1 115 ? -10.008 -7.898 -16.5 1 89.62 115 LYS A N 1
ATOM 902 C CA . LYS A 1 115 ? -11.211 -8.406 -15.852 1 89.62 115 LYS A CA 1
ATOM 903 C C . LYS A 1 115 ? -11.023 -8.5 -14.344 1 89.62 115 LYS A C 1
ATOM 905 O O . LYS A 1 115 ? -11.969 -8.312 -13.578 1 89.62 115 LYS A O 1
ATOM 910 N N . VAL A 1 116 ? -9.859 -8.789 -13.953 1 90.19 116 VAL A N 1
ATOM 911 C CA . VAL A 1 116 ? -9.531 -8.93 -12.531 1 90.19 116 VAL A CA 1
ATOM 912 C C . VAL A 1 116 ? -9.188 -7.562 -11.945 1 90.19 116 VAL A C 1
ATOM 914 O O . VAL A 1 116 ? -9.727 -7.172 -10.906 1 90.19 116 VAL A O 1
ATOM 917 N N . THR A 1 117 ? -8.438 -6.809 -12.672 1 89.81 117 THR A N 1
ATOM 918 C CA . THR A 1 117 ? -7.934 -5.543 -12.148 1 89.81 117 THR A CA 1
ATOM 919 C C . THR A 1 117 ? -9.039 -4.492 -12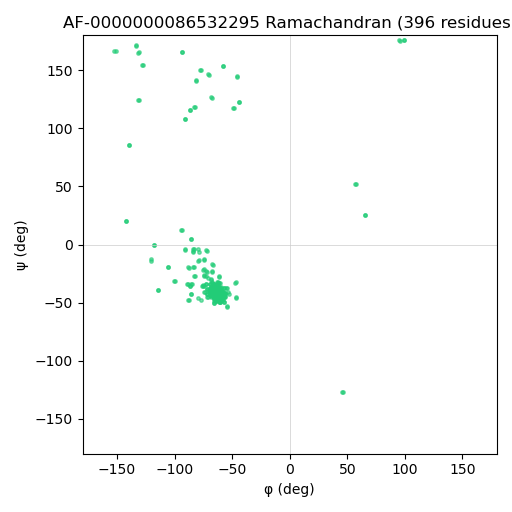.117 1 89.81 117 THR A C 1
ATOM 921 O O . THR A 1 117 ? -9.016 -3.58 -11.289 1 89.81 117 THR A O 1
ATOM 924 N N . ASP A 1 118 ? -10.07 -4.652 -12.875 1 93 118 ASP A N 1
ATOM 925 C CA . ASP A 1 118 ? -11.188 -3.707 -12.914 1 93 118 ASP A CA 1
ATOM 926 C C . ASP A 1 118 ? -11.93 -3.674 -11.578 1 93 118 ASP A C 1
ATOM 928 O O . ASP A 1 118 ? -12.398 -2.617 -11.156 1 93 118 ASP A O 1
ATOM 932 N N . VAL A 1 119 ? -12.023 -4.832 -10.969 1 94.5 119 VAL A N 1
ATOM 933 C CA . VAL A 1 119 ? -12.719 -4.891 -9.688 1 94.5 119 VAL A CA 1
ATOM 934 C C . VAL A 1 119 ? -11.922 -4.137 -8.625 1 94.5 119 VAL A C 1
ATOM 936 O O . VAL A 1 119 ? -12.492 -3.436 -7.789 1 94.5 119 VAL A O 1
ATOM 939 N N . ALA A 1 120 ? -10.656 -4.277 -8.703 1 93.38 120 ALA A N 1
ATOM 940 C CA . ALA A 1 120 ? -9.773 -3.604 -7.754 1 93.38 120 ALA A CA 1
ATOM 941 C C . ALA A 1 120 ? -9.828 -2.09 -7.93 1 93.38 120 ALA A C 1
ATOM 943 O O . ALA A 1 120 ? -9.891 -1.346 -6.945 1 93.38 120 ALA A O 1
ATOM 944 N N . VAL A 1 121 ? -9.867 -1.643 -9.156 1 91.19 121 VAL A N 1
ATOM 945 C CA . VAL A 1 121 ? -9.945 -0.219 -9.461 1 91.19 121 VAL A CA 1
ATOM 946 C C . VAL A 1 121 ? -11.305 0.332 -9.039 1 91.19 121 VAL A C 1
ATOM 948 O O . VAL A 1 121 ? -11.391 1.421 -8.461 1 91.19 121 VAL A O 1
ATOM 951 N N . ARG A 1 122 ? -12.297 -0.427 -9.281 1 94.56 122 ARG A N 1
ATOM 952 C CA . ARG A 1 122 ? -13.641 -0.027 -8.867 1 94.56 122 ARG A CA 1
ATOM 953 C C . ARG A 1 122 ? -13.711 0.149 -7.352 1 94.56 122 ARG A C 1
ATOM 955 O O . ARG A 1 122 ? -14.305 1.114 -6.863 1 94.56 122 ARG A O 1
ATOM 962 N N . TYR A 1 123 ? -13.125 -0.786 -6.625 1 95.56 123 TYR A N 1
ATOM 963 C CA . TYR A 1 123 ? -13.094 -0.682 -5.172 1 95.56 123 TYR A CA 1
ATOM 964 C C . TYR A 1 123 ? -12.438 0.623 -4.734 1 95.56 123 TYR A C 1
ATOM 966 O O . TYR A 1 123 ? -13.008 1.366 -3.926 1 95.56 123 TYR A O 1
ATOM 974 N N . ARG A 1 124 ? -11.328 0.89 -5.266 1 93.38 124 ARG A N 1
ATOM 975 C CA . ARG A 1 124 ? -10.594 2.105 -4.926 1 93.38 124 ARG A CA 1
ATOM 976 C C . ARG A 1 124 ? -11.406 3.35 -5.258 1 93.38 124 ARG A C 1
ATOM 978 O O . ARG A 1 124 ? -11.5 4.273 -4.449 1 93.38 124 ARG A O 1
ATOM 985 N N . ASP A 1 125 ? -12.008 3.402 -6.426 1 94.75 125 ASP A N 1
ATOM 986 C CA . ASP A 1 125 ? -12.789 4.551 -6.879 1 94.75 125 ASP A CA 1
ATOM 987 C C . ASP A 1 125 ? -14.008 4.777 -5.992 1 94.75 125 ASP A C 1
ATOM 989 O O . ASP A 1 125 ? -14.352 5.918 -5.676 1 94.75 125 ASP A O 1
ATOM 993 N N . ASP A 1 126 ? -14.617 3.68 -5.637 1 97.12 126 ASP A N 1
ATOM 994 C CA . ASP A 1 126 ? -15.805 3.799 -4.797 1 97.12 126 ASP A CA 1
ATOM 995 C C . ASP A 1 126 ? -15.438 4.254 -3.385 1 97.12 126 ASP A C 1
ATOM 997 O O . ASP A 1 126 ? -16.172 5.023 -2.766 1 97.12 126 ASP A O 1
ATOM 1001 N N . LEU A 1 127 ? -14.352 3.74 -2.836 1 96.62 127 LEU A N 1
ATOM 1002 C CA . LEU A 1 127 ? -13.875 4.199 -1.535 1 96.62 127 LEU A CA 1
ATOM 1003 C C . LEU A 1 127 ? -13.531 5.684 -1.574 1 96.62 127 LEU A C 1
ATOM 1005 O O . LEU A 1 127 ? -13.891 6.434 -0.666 1 96.62 127 LEU A O 1
ATOM 1009 N N . LEU A 1 128 ? -12.891 6.125 -2.646 1 96 128 LEU A N 1
ATOM 1010 C CA . LEU A 1 128 ? -12.539 7.523 -2.852 1 96 128 LEU A CA 1
ATOM 1011 C C . LEU A 1 128 ? -13.789 8.398 -2.908 1 96 128 LEU A C 1
ATOM 1013 O O . LEU A 1 128 ? -13.844 9.445 -2.268 1 96 128 LEU A O 1
ATOM 1017 N N . ALA A 1 129 ? -14.734 7.926 -3.662 1 97.5 129 ALA A N 1
ATOM 1018 C CA . ALA A 1 129 ? -15.984 8.664 -3.811 1 97.5 129 ALA A CA 1
ATOM 1019 C C . ALA A 1 129 ? -16.719 8.773 -2.475 1 97.5 129 ALA A C 1
ATOM 1021 O O . ALA A 1 129 ? -17.281 9.828 -2.156 1 97.5 129 ALA A O 1
ATOM 1022 N N . LEU A 1 130 ? -16.703 7.691 -1.738 1 97.56 130 LEU A N 1
ATOM 1023 C CA . LEU A 1 130 ? -17.328 7.691 -0.422 1 97.56 130 LEU A CA 1
ATOM 1024 C C . LEU A 1 130 ? -16.656 8.703 0.501 1 97.56 130 LEU A C 1
ATOM 1026 O O . LEU A 1 130 ? -17.328 9.484 1.169 1 97.56 130 LEU A O 1
ATOM 1030 N N . MET A 1 131 ? -15.344 8.711 0.525 1 97.5 131 MET A N 1
ATOM 1031 C CA . MET A 1 131 ? -14.578 9.656 1.337 1 97.5 131 MET A CA 1
ATOM 1032 C C . MET A 1 131 ? -14.867 11.094 0.909 1 97.5 131 MET A C 1
ATOM 1034 O O . MET A 1 131 ? -15.078 11.969 1.753 1 97.5 131 MET A O 1
ATOM 1038 N N . GLU A 1 132 ? -14.844 11.297 -0.376 1 97.5 132 GLU A N 1
ATOM 1039 C CA . GLU A 1 132 ? -15.078 12.633 -0.91 1 97.5 132 GLU A CA 1
ATOM 1040 C C . GLU A 1 132 ? -16.469 13.141 -0.527 1 97.5 132 GLU A C 1
ATOM 1042 O O . GLU A 1 132 ? -16.625 14.312 -0.157 1 97.5 132 GLU A O 1
ATOM 1047 N N . GLN A 1 133 ? -17.438 12.281 -0.655 1 97.31 133 GLN A N 1
ATOM 1048 C CA . GLN A 1 133 ? -18.812 12.656 -0.323 1 97.31 133 GLN A CA 1
ATOM 1049 C C . GLN A 1 133 ? -18.938 13.055 1.145 1 97.31 133 GLN A C 1
ATOM 1051 O O . GLN A 1 133 ? -19.562 14.062 1.467 1 97.31 133 GLN A O 1
ATOM 1056 N N . LEU A 1 134 ? -18.375 12.312 2.031 1 97.62 134 LEU A N 1
ATOM 1057 C CA . LEU A 1 134 ? -18.438 12.602 3.459 1 97.62 134 LEU A CA 1
ATOM 1058 C C . LEU A 1 134 ? -17.672 13.883 3.791 1 97.62 134 LEU A C 1
ATOM 1060 O O . LEU A 1 134 ? -18.172 14.719 4.555 1 97.62 134 LEU A O 1
ATOM 1064 N N . LEU A 1 135 ? -16.5 14.055 3.18 1 97.75 135 LEU A N 1
ATOM 1065 C CA . LEU A 1 135 ? -15.664 15.227 3.443 1 97.75 135 LEU A CA 1
ATOM 1066 C C . LEU A 1 135 ? -16.328 16.5 2.912 1 97.75 135 LEU A C 1
ATOM 1068 O O . LEU A 1 135 ? -16.188 17.562 3.508 1 97.75 135 LEU A O 1
ATOM 1072 N N . ALA A 1 136 ? -17.078 16.344 1.795 1 97 136 ALA A N 1
ATOM 1073 C CA . ALA A 1 136 ? -17.734 17.484 1.17 1 97 136 ALA A CA 1
ATOM 1074 C C . ALA A 1 136 ? -18.828 18.047 2.07 1 97 136 ALA A C 1
ATOM 1076 O O . ALA A 1 136 ? -19.297 19.172 1.861 1 97 136 ALA A O 1
ATOM 1077 N N . GLU A 1 137 ? -19.25 17.297 3.021 1 96.25 137 GLU A N 1
ATOM 1078 C CA . GLU A 1 137 ? -20.219 17.766 4.004 1 96.25 137 GLU A CA 1
ATOM 1079 C C . GLU A 1 137 ? -19.547 18.625 5.07 1 96.25 137 GLU A C 1
ATOM 1081 O O . GLU A 1 137 ? -20.219 19.297 5.855 1 96.25 137 GLU A O 1
ATOM 1086 N N . ILE A 1 138 ? -18.297 18.609 5.152 1 95.62 138 ILE A N 1
ATOM 1087 C CA . ILE A 1 138 ? -17.578 19.25 6.246 1 95.62 138 ILE A CA 1
ATOM 1088 C C . ILE A 1 138 ? -16.75 20.422 5.711 1 95.62 138 ILE A C 1
ATOM 1090 O O . ILE A 1 138 ? -16.672 21.469 6.344 1 95.62 138 ILE A O 1
ATOM 1094 N N . VAL A 1 139 ? -16.109 20.281 4.512 1 95.12 139 VAL A N 1
ATOM 1095 C CA . VAL A 1 139 ? -15.219 21.281 3.928 1 95.12 139 VAL A CA 1
ATOM 1096 C C . VAL A 1 139 ? -15.602 21.531 2.475 1 95.12 139 VAL A C 1
ATOM 1098 O O . VAL A 1 139 ? -16.375 20.766 1.884 1 95.12 139 VAL A O 1
ATOM 1101 N N . PRO A 1 140 ? -15.07 22.641 1.882 1 94.44 140 PRO A N 1
ATOM 1102 C CA . PRO A 1 140 ? -15.383 22.938 0.482 1 94.44 140 PRO A CA 1
ATOM 1103 C C . PRO A 1 140 ? -14.984 21.812 -0.465 1 94.44 140 PRO A C 1
ATOM 1105 O O . PRO A 1 140 ? -14.008 21.094 -0.206 1 94.44 140 PRO A O 1
ATOM 1108 N N . ARG A 1 141 ? -15.617 21.688 -1.575 1 95 141 ARG A N 1
ATOM 1109 C CA . ARG A 1 141 ? -15.531 20.562 -2.51 1 95 141 ARG A CA 1
ATOM 1110 C C . ARG A 1 141 ? -14.094 20.359 -2.986 1 95 141 ARG A C 1
ATOM 1112 O O . ARG A 1 141 ? -13.633 19.219 -3.096 1 95 141 ARG A O 1
ATOM 1119 N N . ARG A 1 142 ? -13.438 21.422 -3.293 1 92.94 142 ARG A N 1
ATOM 1120 C CA . ARG A 1 142 ? -12.07 21.297 -3.783 1 92.94 142 ARG A CA 1
ATOM 1121 C C . ARG A 1 142 ? -11.164 20.656 -2.738 1 92.94 142 ARG A C 1
ATOM 1123 O O . ARG A 1 142 ? -10.375 19.766 -3.059 1 92.94 142 ARG A O 1
ATOM 1130 N N . ARG A 1 143 ? -11.312 21.125 -1.53 1 93.81 143 ARG A N 1
ATOM 1131 C CA . ARG A 1 143 ? -10.531 20.578 -0.43 1 93.81 143 ARG A CA 1
ATOM 1132 C C . ARG A 1 143 ? -10.953 19.141 -0.119 1 93.81 143 ARG A C 1
ATOM 1134 O O . ARG A 1 143 ? -10.117 18.297 0.208 1 93.81 143 ARG A O 1
ATOM 1141 N N . ALA A 1 144 ? -12.242 18.875 -0.22 1 96.69 144 ALA A N 1
ATOM 1142 C CA . ALA A 1 144 ? -12.766 17.531 -0.001 1 96.69 144 ALA A CA 1
ATOM 1143 C C . ALA A 1 144 ? -12.133 16.531 -0.967 1 96.69 144 ALA A C 1
ATOM 1145 O O . ALA A 1 144 ? -11.758 15.43 -0.569 1 96.69 144 ALA A O 1
ATOM 1146 N N . ARG A 1 145 ? -11.984 16.922 -2.197 1 95.19 145 ARG A N 1
ATOM 1147 C CA . ARG A 1 145 ? -11.383 16.062 -3.213 1 95.19 145 ARG A CA 1
ATOM 1148 C C . ARG A 1 145 ? -9.922 15.773 -2.889 1 95.19 145 ARG A C 1
ATOM 1150 O O . ARG A 1 145 ? -9.469 14.633 -2.996 1 95.19 145 ARG A O 1
ATOM 1157 N N . GLN A 1 146 ? -9.219 16.797 -2.479 1 92.81 146 GLN A N 1
ATOM 1158 C CA . GLN A 1 146 ? -7.812 16.641 -2.133 1 92.81 146 GLN A CA 1
ATOM 1159 C C . GLN A 1 146 ? -7.645 15.719 -0.927 1 92.81 146 GLN A C 1
ATOM 1161 O O . GLN A 1 146 ? -6.824 14.797 -0.952 1 92.81 146 GLN A O 1
ATOM 1166 N N . LEU A 1 147 ? -8.461 15.938 0.077 1 95.81 147 LEU A N 1
ATOM 1167 C CA . LEU A 1 147 ? -8.344 15.172 1.311 1 95.81 147 LEU A CA 1
ATOM 1168 C C . LEU A 1 147 ? -8.766 13.719 1.085 1 95.81 147 LEU A C 1
ATOM 1170 O O . LEU A 1 147 ? -8.219 12.805 1.706 1 95.81 147 LEU A O 1
ATOM 1174 N N . ALA A 1 148 ? -9.734 13.516 0.21 1 97.12 148 ALA A N 1
ATOM 1175 C CA . ALA A 1 148 ? -10.203 12.156 -0.062 1 97.12 148 ALA A CA 1
ATOM 1176 C C . ALA A 1 148 ? -9.07 11.273 -0.577 1 97.12 148 ALA A C 1
ATOM 1178 O O . ALA A 1 148 ? -8.891 10.148 -0.116 1 97.12 148 ALA A O 1
ATOM 1179 N N . GLY A 1 149 ? -8.32 11.789 -1.511 1 94.94 149 GLY A N 1
ATOM 1180 C CA . GLY A 1 149 ? -7.172 11.055 -2.016 1 94.94 149 GLY A CA 1
ATOM 1181 C C . GLY A 1 149 ? -6.168 10.711 -0.934 1 94.94 149 GLY A C 1
ATOM 1182 O O . GLY A 1 149 ? -5.664 9.586 -0.888 1 94.94 149 GLY A O 1
ATOM 1183 N N . VAL A 1 150 ? -5.93 11.609 -0.073 1 96.25 150 VAL A N 1
ATOM 1184 C CA . VAL A 1 150 ? -4.98 11.414 1.016 1 96.25 150 VAL A CA 1
ATOM 1185 C C . VAL A 1 150 ? -5.512 10.359 1.982 1 96.25 150 VAL A C 1
ATOM 1187 O O . VAL A 1 150 ? -4.75 9.516 2.475 1 96.25 150 VAL A O 1
ATOM 1190 N N . TYR A 1 151 ? -6.836 10.414 2.283 1 97.81 151 TYR A N 1
ATOM 1191 C CA . TYR A 1 151 ? -7.434 9.438 3.189 1 97.81 151 TYR A CA 1
ATOM 1192 C C . TYR A 1 151 ? -7.309 8.023 2.631 1 97.81 151 TYR A C 1
ATOM 1194 O O . TYR A 1 151 ? -7.008 7.082 3.371 1 97.81 151 TYR A O 1
ATOM 1202 N N . VAL A 1 152 ? -7.516 7.918 1.367 1 96.19 152 VAL A N 1
ATOM 1203 C CA . VAL A 1 152 ? -7.379 6.613 0.728 1 96.19 152 VAL A CA 1
ATOM 1204 C C . VAL A 1 152 ? -5.926 6.152 0.8 1 96.19 152 VAL A C 1
ATOM 1206 O O . VAL A 1 152 ? -5.656 4.98 1.076 1 96.19 152 VAL A O 1
ATOM 1209 N N . MET A 1 153 ? -4.949 7.062 0.587 1 95.62 153 MET A N 1
ATOM 1210 C CA . MET A 1 153 ? -3.531 6.734 0.712 1 95.62 153 MET A CA 1
ATOM 1211 C C . MET A 1 153 ? -3.205 6.262 2.125 1 95.62 153 MET A C 1
ATOM 1213 O O . MET A 1 153 ? -2.488 5.273 2.303 1 95.62 153 MET A O 1
ATOM 1217 N N . LEU A 1 154 ? -3.73 6.945 3.084 1 97.12 154 LEU A N 1
ATOM 1218 C CA . LEU A 1 154 ? -3.488 6.598 4.48 1 97.12 154 LEU A CA 1
ATOM 1219 C C . LEU A 1 154 ? -4.02 5.203 4.793 1 97.12 154 LEU A C 1
ATOM 1221 O O . LEU A 1 154 ? -3.354 4.414 5.469 1 97.12 154 LEU A O 1
ATOM 1225 N N . LEU A 1 155 ? -5.219 4.898 4.316 1 97 155 LEU A N 1
ATOM 1226 C CA . LEU A 1 155 ? -5.805 3.586 4.559 1 97 155 LEU A CA 1
ATOM 1227 C C . LEU A 1 155 ? -4.992 2.494 3.867 1 97 155 LEU A C 1
ATOM 1229 O O . LEU A 1 155 ? -4.781 1.42 4.434 1 97 155 LEU A O 1
ATOM 1233 N N . SER A 1 156 ? -4.59 2.812 2.672 1 94.44 156 SER A N 1
ATOM 1234 C CA . SER A 1 156 ? -3.719 1.876 1.968 1 94.44 156 SER A CA 1
ATOM 1235 C C . SER A 1 156 ? -2.414 1.656 2.727 1 94.44 156 SER A C 1
ATOM 1237 O O . SER A 1 156 ? -1.984 0.516 2.914 1 94.44 156 SER A O 1
ATOM 1239 N N . GLY A 1 157 ? -1.803 2.732 3.109 1 94.19 157 GLY A N 1
ATOM 1240 C CA . GLY A 1 157 ? -0.579 2.633 3.889 1 94.19 157 GLY A CA 1
ATOM 1241 C C . GLY A 1 157 ? -0.764 1.892 5.199 1 94.19 157 GLY A C 1
ATOM 1242 O O . GLY A 1 157 ? 0.09 1.094 5.59 1 94.19 157 GLY A O 1
ATOM 1243 N N . ALA A 1 158 ? -1.876 2.168 5.898 1 95.94 158 ALA A N 1
ATOM 1244 C CA . ALA A 1 158 ? -2.176 1.471 7.148 1 95.94 158 ALA A CA 1
ATOM 1245 C C . ALA A 1 158 ? -2.324 -0.03 6.914 1 95.94 158 ALA A C 1
ATOM 1247 O O . ALA A 1 158 ? -1.88 -0.838 7.734 1 95.94 158 ALA A O 1
ATOM 1248 N N . THR A 1 159 ? -2.959 -0.403 5.863 1 94.12 159 THR A N 1
ATOM 1249 C CA . THR A 1 159 ? -3.121 -1.809 5.512 1 94.12 159 THR A CA 1
ATOM 1250 C C . THR A 1 159 ? -1.766 -2.471 5.285 1 94.12 159 THR A C 1
ATOM 1252 O O . THR A 1 159 ? -1.515 -3.57 5.781 1 94.12 159 THR A O 1
ATOM 1255 N N . ALA A 1 160 ? -0.913 -1.803 4.57 1 89.81 160 ALA A N 1
ATOM 1256 C CA . ALA A 1 160 ? 0.434 -2.311 4.32 1 89.81 160 ALA A CA 1
ATOM 1257 C C . ALA A 1 160 ? 1.21 -2.473 5.621 1 89.81 160 ALA A C 1
ATOM 1259 O O . ALA A 1 160 ? 1.889 -3.482 5.828 1 89.81 160 ALA A O 1
ATOM 1260 N N . ASP A 1 161 ? 1.11 -1.514 6.48 1 90.44 161 ASP A N 1
ATOM 1261 C CA . ASP A 1 161 ? 1.799 -1.561 7.766 1 90.44 161 ASP A CA 1
ATOM 1262 C C . ASP A 1 161 ? 1.282 -2.713 8.625 1 90.44 161 ASP A C 1
ATOM 1264 O 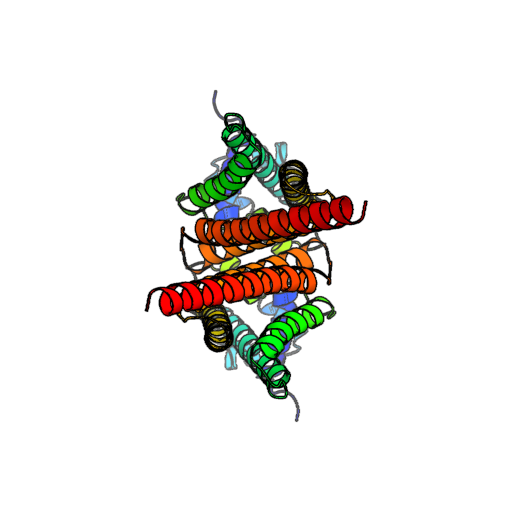O . ASP A 1 161 ? 2.068 -3.441 9.234 1 90.44 161 ASP A O 1
ATOM 1268 N N . ALA A 1 162 ? -0.03 -2.758 8.695 1 91.56 162 ALA A N 1
ATOM 1269 C CA . ALA A 1 162 ? -0.634 -3.826 9.484 1 91.56 162 ALA A CA 1
ATOM 1270 C C . ALA A 1 162 ? -0.178 -5.199 8.992 1 91.56 162 ALA A C 1
ATOM 1272 O O . ALA A 1 162 ? 0.064 -6.102 9.797 1 91.56 162 ALA A O 1
ATOM 1273 N N . ARG A 1 163 ? -0.042 -5.34 7.762 1 87.06 163 ARG A N 1
ATOM 1274 C CA . ARG A 1 163 ? 0.398 -6.609 7.191 1 87.06 163 ARG A CA 1
ATOM 1275 C C . ARG A 1 163 ? 1.873 -6.863 7.484 1 87.06 163 ARG A C 1
ATOM 1277 O O . ARG A 1 163 ? 2.264 -7.984 7.812 1 87.06 163 ARG A O 1
ATOM 1284 N N . ALA A 1 164 ? 2.689 -5.879 7.359 1 84.12 164 ALA A N 1
ATOM 1285 C CA . ALA A 1 164 ? 4.141 -6.004 7.484 1 84.12 164 ALA A CA 1
ATOM 1286 C C . ALA A 1 164 ? 4.551 -6.254 8.93 1 84.12 164 ALA A C 1
ATOM 1288 O O . ALA A 1 164 ? 5.418 -7.082 9.203 1 84.12 164 ALA A O 1
ATOM 1289 N N . ILE A 1 165 ? 3.947 -5.477 9.891 1 79.75 165 ILE A N 1
ATOM 1290 C CA . ILE A 1 165 ? 4.465 -5.535 11.25 1 79.75 165 ILE A CA 1
ATOM 1291 C C . ILE A 1 165 ? 3.385 -6.062 12.195 1 79.75 165 ILE A C 1
ATOM 1293 O O . ILE A 1 165 ? 3.609 -6.184 13.398 1 79.75 165 ILE A O 1
ATOM 1297 N N . GLY A 1 166 ? 2.227 -6.348 11.648 1 79.69 166 GLY A N 1
ATOM 1298 C CA . GLY A 1 166 ? 1.176 -6.902 12.484 1 79.69 166 GLY A CA 1
ATOM 1299 C C . GLY A 1 166 ? 0.685 -5.934 13.547 1 79.69 166 GLY A C 1
ATOM 1300 O O . GLY A 1 166 ? 0.285 -6.344 14.633 1 79.69 166 GLY A O 1
ATOM 1301 N N . ASP A 1 167 ? 0.833 -4.652 13.305 1 79.31 167 ASP A N 1
ATOM 1302 C CA . ASP A 1 167 ? 0.378 -3.643 14.258 1 79.31 167 ASP A CA 1
ATOM 1303 C C . ASP A 1 167 ? -1.058 -3.215 13.961 1 79.31 167 ASP A C 1
ATOM 1305 O O . ASP A 1 167 ? -1.303 -2.459 13.023 1 79.31 167 ASP A O 1
ATOM 1309 N N . PRO A 1 168 ? -1.951 -3.646 14.812 1 83.31 168 PRO A N 1
ATOM 1310 C CA . PRO A 1 168 ? -3.35 -3.32 14.531 1 83.31 168 PRO A CA 1
ATOM 1311 C C . PRO A 1 168 ? -3.672 -1.847 14.773 1 83.31 168 PRO A C 1
ATOM 1313 O O . PRO A 1 168 ? -4.758 -1.382 14.422 1 83.31 168 PRO A O 1
ATOM 1316 N N . ARG A 1 169 ? -2.668 -1.037 15.32 1 90.31 169 ARG A N 1
ATOM 1317 C CA . ARG A 1 169 ? -2.912 0.371 15.617 1 90.31 169 ARG A CA 1
ATOM 1318 C C . ARG A 1 169 ? -2.668 1.237 14.383 1 90.31 169 ARG A C 1
ATOM 1320 O O . ARG A 1 169 ? -2.799 2.461 14.445 1 90.31 169 ARG A O 1
ATOM 1327 N N . ALA A 1 170 ? -2.381 0.581 13.281 1 94.5 170 ALA A N 1
ATOM 1328 C CA . ALA A 1 170 ? -2.09 1.315 12.055 1 94.5 170 ALA A CA 1
ATOM 1329 C C . ALA A 1 170 ? -3.295 2.141 11.609 1 94.5 170 ALA A C 1
ATOM 1331 O O . ALA A 1 170 ? -3.145 3.281 11.164 1 94.5 170 ALA A O 1
ATOM 1332 N N . ALA A 1 171 ? -4.512 1.564 11.797 1 96.69 171 ALA A N 1
ATOM 1333 C CA . ALA A 1 171 ? -5.719 2.279 11.398 1 96.69 171 ALA A CA 1
ATOM 1334 C C . ALA A 1 171 ? -5.953 3.5 12.281 1 96.69 171 ALA A C 1
ATOM 1336 O O . ALA A 1 171 ? -6.375 4.555 11.797 1 96.69 171 ALA A O 1
ATOM 1337 N N . ALA A 1 172 ? -5.656 3.355 13.578 1 96.19 172 ALA A N 1
ATOM 1338 C CA . ALA A 1 172 ? -5.816 4.465 14.516 1 96.19 172 ALA A CA 1
ATOM 1339 C C . ALA A 1 172 ? -4.832 5.59 14.203 1 96.19 172 ALA A C 1
ATOM 1341 O O . ALA A 1 172 ? -5.184 6.77 14.289 1 96.19 172 ALA A O 1
ATOM 1342 N N . ARG A 1 173 ? -3.66 5.23 13.875 1 94.38 173 ARG A N 1
ATOM 1343 C CA . ARG A 1 173 ? -2.658 6.223 13.5 1 94.38 173 ARG A CA 1
ATOM 1344 C C . ARG A 1 173 ? -3.066 6.953 12.227 1 94.38 173 ARG A C 1
ATOM 1346 O O . ARG A 1 173 ? -2.904 8.172 12.125 1 94.38 173 ARG A O 1
ATOM 1353 N N . ALA A 1 174 ? -3.564 6.191 11.266 1 97.12 174 ALA A N 1
ATOM 1354 C CA . ALA A 1 174 ? -4.043 6.797 10.023 1 97.12 174 ALA A CA 1
ATOM 1355 C C . ALA A 1 174 ? -5.18 7.777 10.297 1 97.12 174 ALA A C 1
ATOM 1357 O O . ALA A 1 174 ? -5.219 8.867 9.719 1 97.12 174 ALA A O 1
ATOM 1358 N N . TRP A 1 175 ? -6.031 7.355 11.219 1 97.44 175 TRP A N 1
ATOM 1359 C CA . TRP A 1 175 ? -7.145 8.242 11.547 1 97.44 175 TRP A CA 1
ATOM 1360 C C . TRP A 1 175 ? -6.645 9.516 12.219 1 97.44 175 TRP A C 1
ATOM 1362 O O . TRP A 1 175 ? -7.133 10.609 11.93 1 97.44 175 TRP A O 1
ATOM 1372 N N . GLN A 1 176 ? -5.746 9.391 13.133 1 95.25 176 GLN A N 1
ATOM 1373 C CA . GLN A 1 176 ? -5.215 10.57 13.812 1 95.25 176 GLN A CA 1
ATOM 1374 C C . GLN A 1 176 ? -4.648 11.57 12.812 1 95.25 176 GLN A C 1
ATOM 1376 O O . GLN A 1 176 ? -4.855 12.781 12.945 1 95.25 176 GLN A O 1
ATOM 1381 N N . ALA A 1 177 ? -3.957 11.086 11.836 1 95.5 177 ALA A N 1
ATOM 1382 C CA . ALA A 1 177 ? -3.422 11.938 10.781 1 95.5 177 ALA A CA 1
ATOM 1383 C C . ALA A 1 177 ? -4.547 12.555 9.953 1 95.5 177 ALA A C 1
ATOM 1385 O O . ALA A 1 177 ? -4.523 13.758 9.664 1 95.5 177 ALA A O 1
ATOM 1386 N N . ALA A 1 178 ? -5.508 11.75 9.578 1 97.25 178 ALA A N 1
ATOM 1387 C CA . ALA A 1 178 ? -6.648 12.219 8.797 1 97.25 178 ALA A CA 1
ATOM 1388 C C . ALA A 1 178 ? -7.418 13.305 9.539 1 97.25 178 ALA A C 1
ATOM 1390 O O . ALA A 1 178 ? -7.805 14.32 8.953 1 97.25 178 ALA A O 1
ATOM 1391 N N . GLU A 1 179 ? -7.586 13.023 10.789 1 96.12 179 GLU A N 1
ATOM 1392 C CA . GLU A 1 179 ? -8.312 13.977 11.625 1 96.12 179 GLU A CA 1
ATOM 1393 C C . GLU A 1 179 ? -7.574 15.305 11.711 1 96.12 179 GLU A C 1
ATOM 1395 O O . GLU A 1 179 ? -8.195 16.375 11.672 1 96.12 179 GLU A O 1
ATOM 1400 N N . MET A 1 180 ? -6.301 15.281 11.883 1 92.56 180 MET A N 1
ATOM 1401 C CA . MET A 1 180 ? -5.496 16.5 11.93 1 92.56 180 MET A CA 1
ATOM 1402 C C . MET A 1 180 ? -5.625 17.281 10.625 1 92.56 180 MET A C 1
ATOM 1404 O O . MET A 1 180 ? -5.746 18.516 10.633 1 92.56 180 MET A O 1
ATOM 1408 N N . LEU A 1 181 ? -5.605 16.609 9.523 1 93.94 181 LEU A N 1
ATOM 1409 C CA . LEU A 1 181 ? -5.734 17.25 8.219 1 93.94 181 LEU A CA 1
ATOM 1410 C C . LEU A 1 181 ? -7.113 17.891 8.055 1 93.94 181 LEU A C 1
ATOM 1412 O O . LEU A 1 181 ? -7.242 18.984 7.512 1 93.94 181 LEU A O 1
ATOM 1416 N N . LEU A 1 182 ? -8.102 17.109 8.523 1 94.19 182 LEU A N 1
ATOM 1417 C CA . LEU A 1 182 ? -9.461 17.625 8.469 1 94.19 182 LEU A CA 1
ATOM 1418 C C . LEU A 1 182 ? -9.602 18.906 9.297 1 94.19 182 LEU A C 1
ATOM 1420 O O . LEU A 1 182 ? -10.195 19.875 8.844 1 94.19 182 LEU A O 1
ATOM 1424 N N . ASN A 1 183 ? -9.047 18.844 10.508 1 91.25 183 ASN A N 1
ATOM 1425 C CA . ASN A 1 183 ? -9.141 19.984 11.406 1 91.25 183 ASN A CA 1
ATOM 1426 C C . ASN A 1 183 ? -8.406 21.203 10.836 1 91.25 183 ASN A C 1
ATOM 1428 O O . ASN A 1 183 ? -8.875 22.344 10.977 1 91.25 183 ASN A O 1
ATOM 1432 N N . GLU A 1 184 ? -7.324 20.984 10.211 1 85.56 184 GLU A N 1
ATOM 1433 C CA . GLU A 1 184 ? -6.586 22.078 9.57 1 85.56 184 GLU A CA 1
ATOM 1434 C C . GLU A 1 184 ? -7.391 22.688 8.43 1 85.56 184 GLU A C 1
ATOM 1436 O O . GLU A 1 184 ? -7.332 23.906 8.203 1 85.56 184 GLU A O 1
ATOM 1441 N N . SER A 1 185 ? -8.078 21.906 7.738 1 87.19 185 SER A N 1
ATOM 1442 C CA . SER A 1 185 ? -8.852 22.375 6.594 1 87.19 185 SER A CA 1
ATOM 1443 C C . SER A 1 185 ? -10.078 23.156 7.043 1 87.19 185 SER A C 1
ATOM 1445 O O . SER A 1 185 ? -10.531 24.062 6.348 1 87.19 185 SER A O 1
ATOM 1447 N N . LYS A 1 186 ? -10.602 22.719 8.156 1 85.62 186 LYS A N 1
ATOM 1448 C CA . LYS A 1 186 ? -11.727 23.469 8.711 1 85.62 186 LYS A CA 1
ATOM 1449 C C . LYS A 1 186 ? -11.297 24.859 9.148 1 85.62 186 LYS A C 1
ATOM 1451 O O . LYS A 1 186 ? -12.016 25.844 8.906 1 85.62 186 LYS A O 1
ATOM 1456 N N . VAL A 1 187 ? -10.148 24.938 9.75 1 76.75 187 VAL A N 1
ATOM 1457 C CA . VAL A 1 187 ? -9.633 26.203 10.234 1 76.75 187 VAL A CA 1
ATOM 1458 C C . VAL A 1 187 ? -9.328 27.125 9.055 1 76.75 187 VAL A C 1
ATOM 1460 O O . VAL A 1 187 ? -9.656 28.312 9.078 1 76.75 187 VAL A O 1
ATOM 1463 N N . ALA A 1 188 ? -8.773 26.578 7.988 1 73.38 188 ALA A N 1
ATOM 1464 C CA . ALA A 1 188 ? -8.438 27.359 6.797 1 73.38 188 ALA A CA 1
ATOM 1465 C C . ALA A 1 188 ? -9.695 27.875 6.113 1 73.38 188 ALA A C 1
ATOM 1467 O O . ALA A 1 188 ? -9.734 29.016 5.645 1 73.38 188 ALA A O 1
ATOM 1468 N N . ALA A 1 189 ? -10.68 27.094 6.145 1 72.81 189 ALA A N 1
ATOM 1469 C CA . ALA A 1 189 ? -11.938 27.484 5.516 1 72.81 189 ALA A CA 1
ATOM 1470 C C . ALA A 1 189 ? -12.633 28.578 6.32 1 72.81 189 ALA A C 1
ATOM 1472 O O . ALA A 1 189 ? -13.195 29.516 5.746 1 72.81 189 ALA A O 1
ATOM 1473 N N . GLU A 1 190 ? -12.531 28.438 7.629 1 75.25 190 GLU A N 1
ATOM 1474 C CA . GLU A 1 190 ? -13.141 29.438 8.5 1 75.25 190 GLU A CA 1
ATOM 1475 C C . GLU A 1 190 ? -12.398 30.766 8.422 1 75.25 190 GLU A C 1
ATOM 1477 O O . GLU A 1 190 ? -13.016 31.844 8.422 1 75.25 190 GLU A O 1
ATOM 1482 N N . SER A 1 191 ? -11.062 30.625 8.328 1 73.62 191 SER A N 1
ATOM 1483 C CA . SER A 1 191 ? -10.258 31.844 8.234 1 73.62 191 SER A CA 1
ATOM 1484 C C . SER A 1 191 ? -10.508 32.562 6.918 1 73.62 191 SER A C 1
ATOM 1486 O O . SER A 1 191 ? -10.562 33.812 6.883 1 73.62 191 SER A O 1
ATOM 1488 N N . MET A 1 192 ? -10.68 31.828 5.855 1 70.62 192 MET A N 1
ATOM 1489 C CA . MET A 1 192 ? -10.953 32.406 4.543 1 70.62 192 MET A CA 1
ATOM 1490 C C . MET A 1 192 ? -12.336 33.031 4.504 1 70.62 192 MET A C 1
ATOM 1492 O O . MET A 1 192 ? -12.523 34.094 3.906 1 70.62 192 MET A O 1
ATOM 1496 N N . ARG A 1 193 ? -13.297 32.406 5.148 1 70.19 193 ARG A N 1
ATOM 1497 C CA . ARG A 1 193 ? -14.648 32.938 5.23 1 70.19 193 ARG A CA 1
ATOM 1498 C C . ARG A 1 193 ? -14.672 34.219 6.059 1 70.19 193 ARG A C 1
ATOM 1500 O O . ARG A 1 193 ? -15.328 35.219 5.68 1 70.19 193 ARG A O 1
ATOM 1507 N N . LYS A 1 194 ? -13.914 34.281 7.129 1 75.06 194 LYS A N 1
ATOM 1508 C CA . LYS A 1 194 ? -13.844 35.469 7.977 1 75.06 194 LYS A CA 1
ATOM 1509 C C . LYS A 1 194 ? -13.148 36.625 7.258 1 75.06 194 LYS A C 1
ATOM 1511 O O . LYS A 1 194 ? -13.57 37.781 7.367 1 75.06 194 LYS A O 1
ATOM 1516 N N . ALA A 1 195 ? -12.109 36.281 6.535 1 75.44 195 ALA A N 1
ATOM 1517 C CA . ALA A 1 195 ? -11.375 37.312 5.789 1 75.44 195 ALA A CA 1
ATOM 1518 C C . ALA A 1 195 ? -12.234 37.906 4.684 1 75.44 195 ALA A C 1
ATOM 1520 O O . ALA A 1 195 ? -12.172 39.094 4.426 1 75.44 195 ALA A O 1
ATOM 1521 N N . ARG A 1 196 ? -13.07 37.125 4.07 1 72.25 196 ARG A N 1
ATOM 1522 C CA . ARG A 1 196 ? -13.945 37.562 2.998 1 72.25 196 ARG A CA 1
ATOM 1523 C C . ARG A 1 196 ? -15.102 38.406 3.551 1 72.25 196 ARG A C 1
ATOM 1525 O O . ARG A 1 196 ? -15.555 39.344 2.912 1 72.25 196 ARG A O 1
ATOM 1532 N N . SER A 1 197 ? -15.516 38 4.715 1 75.5 197 SER A N 1
ATOM 1533 C CA . SER A 1 197 ? -16.609 38.719 5.344 1 75.5 197 SER A CA 1
ATOM 1534 C C . SER A 1 197 ? -16.125 40.062 5.934 1 75.5 197 SER A C 1
ATOM 1536 O O . SER A 1 197 ? -16.859 41.031 5.953 1 75.5 197 SER A O 1
ATOM 1538 N N . GLY A 1 198 ? -14.906 39.969 6.43 1 69.25 198 GLY A N 1
ATOM 1539 C CA . GLY A 1 198 ? -14.359 41.188 6.965 1 69.25 198 GLY A CA 1
ATOM 1540 C C . GLY A 1 198 ? -14.008 42.219 5.891 1 69.25 198 GLY A C 1
ATOM 1541 O O . GLY A 1 198 ? -13.906 43.406 6.168 1 69.25 198 GLY A O 1
ATOM 1542 N N . ARG A 1 199 ? -13.695 41.812 4.766 1 64.19 199 ARG A N 1
ATOM 1543 C CA . ARG A 1 199 ? -13.414 42.75 3.68 1 64.19 199 ARG A CA 1
ATOM 1544 C C . ARG A 1 199 ? -14.703 43.281 3.061 1 64.19 199 ARG A C 1
ATOM 1546 O O . ARG A 1 199 ? -14.672 44.219 2.256 1 64.19 199 ARG A O 1
ATOM 1553 N N . ALA A 1 200 ? -15.82 42.781 3.506 1 57.22 200 ALA A N 1
ATOM 1554 C CA . ALA A 1 200 ? -17.078 43.375 3.084 1 57.22 200 ALA A CA 1
ATOM 1555 C C . ALA A 1 200 ? -17.578 44.375 4.129 1 57.22 200 ALA A C 1
ATOM 1557 O O . ALA A 1 200 ? -17.375 44.188 5.332 1 57.22 200 ALA A O 1
ATOM 1558 N N . MET B 1 1 ? 33.875 -2.418 -16.766 1 43.84 1 MET B N 1
ATOM 1559 C CA . MET B 1 1 ? 34.094 -3.754 -16.219 1 43.84 1 MET B CA 1
ATOM 1560 C C . MET B 1 1 ? 32.812 -4.586 -16.312 1 43.84 1 MET B C 1
ATOM 1562 O O . MET B 1 1 ? 31.719 -4.086 -16.062 1 43.84 1 MET B O 1
ATOM 1566 N N . ARG B 1 2 ? 32.875 -5.555 -17.078 1 53.09 2 ARG B N 1
ATOM 1567 C CA . ARG B 1 2 ? 31.734 -6.406 -17.391 1 53.09 2 ARG B CA 1
ATOM 1568 C C . ARG B 1 2 ? 31 -6.832 -16.125 1 53.09 2 ARG B C 1
ATOM 1570 O O . ARG B 1 2 ? 31.625 -7.273 -15.164 1 53.09 2 ARG B O 1
ATOM 1577 N N . ALA B 1 3 ? 29.781 -6.449 -15.992 1 64.81 3 ALA B N 1
ATOM 1578 C CA . ALA B 1 3 ? 29.062 -6.934 -14.812 1 64.81 3 ALA B CA 1
ATOM 1579 C C . ALA B 1 3 ? 29.328 -8.422 -14.586 1 64.81 3 ALA B C 1
ATOM 1581 O O . ALA B 1 3 ? 29.375 -9.203 -15.539 1 64.81 3 ALA B O 1
ATOM 1582 N N . SER B 1 4 ? 29.828 -8.75 -13.422 1 87.31 4 SER B N 1
ATOM 1583 C CA . SER B 1 4 ? 29.984 -10.156 -13.078 1 87.31 4 SER B CA 1
ATOM 1584 C C . SER B 1 4 ? 28.734 -10.961 -13.422 1 87.31 4 SER B C 1
ATOM 1586 O O . SER B 1 4 ? 27.656 -10.391 -13.57 1 87.31 4 SER B O 1
ATOM 1588 N N . LYS B 1 5 ? 28.891 -12.188 -13.836 1 91.06 5 LYS B N 1
ATOM 1589 C CA . LYS B 1 5 ? 27.781 -13.078 -14.125 1 91.06 5 LYS B CA 1
ATOM 1590 C C . LYS B 1 5 ? 26.75 -13.07 -13 1 91.06 5 LYS B C 1
ATOM 1592 O O . LYS B 1 5 ? 25.547 -13.141 -13.242 1 91.06 5 LYS B O 1
ATOM 1597 N N . ARG B 1 6 ? 27.328 -12.898 -11.914 1 93.44 6 ARG B N 1
ATOM 1598 C CA . ARG B 1 6 ? 26.438 -12.781 -10.758 1 93.44 6 ARG B CA 1
ATOM 1599 C C . ARG B 1 6 ? 25.531 -11.562 -10.891 1 93.44 6 ARG B C 1
ATOM 1601 O O . ARG B 1 6 ? 24.328 -11.656 -10.68 1 93.44 6 ARG B O 1
ATOM 1608 N N . GLN B 1 7 ? 26.141 -10.445 -11.242 1 94.5 7 GLN B N 1
ATOM 1609 C CA . GLN B 1 7 ? 25.406 -9.195 -11.352 1 94.5 7 GLN B CA 1
ATOM 1610 C C . GLN B 1 7 ? 24.391 -9.25 -12.5 1 94.5 7 GLN B C 1
ATOM 1612 O O . GLN B 1 7 ? 23.297 -8.711 -12.398 1 94.5 7 GLN B O 1
ATOM 1617 N N . GLN B 1 8 ? 24.734 -9.922 -13.492 1 94.56 8 GLN B N 1
ATOM 1618 C CA . GLN B 1 8 ? 23.828 -10.094 -14.633 1 94.56 8 GLN B CA 1
ATOM 1619 C C . GLN B 1 8 ? 22.562 -10.836 -14.227 1 94.56 8 GLN B C 1
ATOM 1621 O O . GLN B 1 8 ? 21.453 -10.461 -14.625 1 94.56 8 GLN B O 1
ATOM 1626 N N . VAL B 1 9 ? 22.812 -11.828 -13.461 1 95.5 9 VAL B N 1
ATOM 1627 C CA . VAL B 1 9 ? 21.688 -12.641 -13 1 95.5 9 VAL B CA 1
ATOM 1628 C C . VAL B 1 9 ? 20.797 -11.812 -12.07 1 95.5 9 VAL B C 1
ATOM 1630 O O . VAL B 1 9 ? 19.578 -11.789 -12.227 1 95.5 9 VAL B O 1
ATOM 1633 N N . VAL B 1 10 ? 21.422 -11.086 -11.195 1 96.81 10 VAL B N 1
ATOM 1634 C CA . VAL B 1 10 ? 20.688 -10.297 -10.211 1 96.81 10 VAL B CA 1
ATOM 1635 C C . VAL B 1 10 ? 19.906 -9.195 -10.914 1 96.81 10 VAL B C 1
ATOM 1637 O O . VAL B 1 10 ? 18.734 -8.961 -10.609 1 96.81 10 VAL B O 1
ATOM 1640 N N . ASP B 1 11 ? 20.5 -8.562 -11.891 1 95.5 11 ASP B N 1
ATOM 1641 C CA . ASP B 1 11 ? 19.844 -7.473 -12.617 1 95.5 11 ASP B CA 1
ATOM 1642 C C . ASP B 1 11 ? 18.641 -7.977 -13.398 1 95.5 11 ASP B C 1
ATOM 1644 O O . ASP B 1 11 ? 17.547 -7.398 -13.312 1 95.5 11 ASP B O 1
ATOM 1648 N N . LYS B 1 12 ? 18.828 -9.031 -14.078 1 96.19 12 LYS B N 1
ATOM 1649 C CA . LYS B 1 12 ? 17.75 -9.562 -14.898 1 96.19 12 LYS B CA 1
ATOM 1650 C C . LYS B 1 12 ? 16.625 -10.125 -14.031 1 96.19 12 LYS B C 1
ATOM 1652 O O . LYS B 1 12 ? 15.445 -9.898 -14.312 1 96.19 12 LYS B O 1
ATOM 1657 N N . ALA B 1 13 ? 17.047 -10.867 -12.992 1 96.56 13 ALA B N 1
ATOM 1658 C CA . ALA B 1 13 ? 16.031 -11.367 -12.055 1 96.56 13 ALA B CA 1
ATOM 1659 C C . ALA B 1 13 ? 15.227 -10.219 -11.461 1 96.56 13 ALA B C 1
ATOM 1661 O O . ALA B 1 13 ? 14 -10.305 -11.359 1 96.56 13 ALA B O 1
ATOM 1662 N N . GLY B 1 14 ? 15.906 -9.156 -11.078 1 95.62 14 GLY B N 1
ATOM 1663 C CA . GLY B 1 14 ? 15.234 -7.992 -10.516 1 95.62 14 GLY B CA 1
ATOM 1664 C C . GLY B 1 14 ? 14.195 -7.395 -11.453 1 95.62 14 GLY B C 1
ATOM 1665 O O . GLY B 1 14 ? 13.102 -7.039 -11.023 1 95.62 14 GLY B O 1
ATOM 1666 N N . GLU B 1 15 ? 14.555 -7.309 -12.695 1 93.19 15 GLU B N 1
ATOM 1667 C CA . GLU B 1 15 ? 13.641 -6.812 -13.719 1 93.19 15 GLU B CA 1
ATOM 1668 C C . GLU B 1 15 ? 12.398 -7.703 -13.828 1 93.19 15 GLU B C 1
ATOM 1670 O O . GLU B 1 15 ? 11.273 -7.207 -13.844 1 93.19 15 GLU B O 1
ATOM 1675 N N . LEU B 1 16 ? 12.641 -8.969 -13.914 1 93.06 16 LEU B N 1
ATOM 1676 C CA . LEU B 1 16 ? 11.555 -9.93 -14.078 1 93.06 16 LEU B CA 1
ATOM 1677 C C . LEU B 1 16 ? 10.648 -9.945 -12.852 1 93.06 16 LEU B C 1
ATOM 1679 O O . LEU B 1 16 ? 9.422 -9.922 -12.984 1 93.06 16 LEU B O 1
ATOM 1683 N N . PHE B 1 17 ? 11.289 -9.953 -11.656 1 93.06 17 PHE B N 1
ATOM 1684 C CA . PHE B 1 17 ? 10.523 -9.953 -10.422 1 93.06 17 PHE B CA 1
ATOM 1685 C C . PHE B 1 17 ? 9.688 -8.68 -10.305 1 93.06 17 PHE B C 1
ATOM 1687 O O . PHE B 1 17 ? 8.547 -8.727 -9.828 1 93.06 17 PHE B O 1
ATOM 1694 N N . SER B 1 18 ? 10.203 -7.582 -10.711 1 89.62 18 SER B N 1
ATOM 1695 C CA . SER B 1 18 ? 9.508 -6.305 -10.633 1 89.62 18 SER B CA 1
ATOM 1696 C C . SER B 1 18 ? 8.273 -6.293 -11.531 1 89.62 18 SER B C 1
ATOM 1698 O O . SER B 1 18 ? 7.223 -5.77 -11.148 1 89.62 18 SER B O 1
ATOM 1700 N N . LEU B 1 19 ? 8.336 -6.906 -12.648 1 85.19 19 LEU B N 1
ATOM 1701 C CA . LEU B 1 19 ? 7.281 -6.852 -13.648 1 85.19 19 LEU B CA 1
ATOM 1702 C C . LEU B 1 19 ? 6.25 -7.949 -13.414 1 85.19 19 LEU B C 1
ATOM 1704 O O . LEU B 1 19 ? 5.051 -7.73 -13.594 1 85.19 19 LEU B O 1
ATOM 1708 N N . HIS B 1 20 ? 6.781 -9.141 -12.906 1 85.06 20 HIS B N 1
ATOM 1709 C CA . HIS B 1 20 ? 5.898 -10.297 -12.961 1 85.06 20 HIS B CA 1
ATOM 1710 C C . HIS B 1 20 ? 5.648 -10.867 -11.57 1 85.06 20 HIS B C 1
ATOM 1712 O O 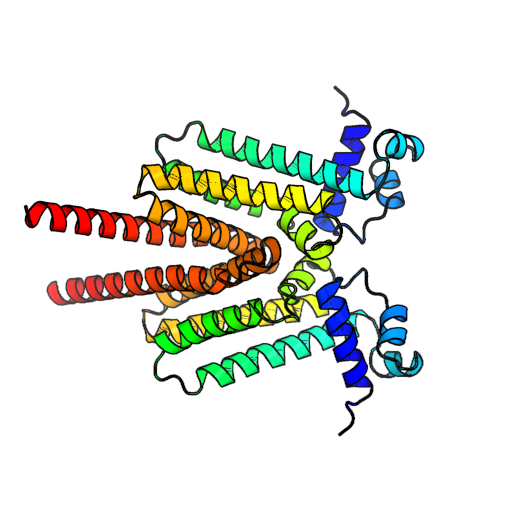. HIS B 1 20 ? 4.742 -11.68 -11.375 1 85.06 20 HIS B O 1
ATOM 1718 N N . GLY B 1 21 ? 6.406 -10.438 -10.625 1 87.62 21 GLY B N 1
ATOM 1719 C CA . GLY B 1 21 ? 6.312 -11.047 -9.312 1 87.62 21 GLY B CA 1
ATOM 1720 C C . GLY B 1 21 ? 7.328 -12.148 -9.094 1 87.62 21 GLY B C 1
ATOM 1721 O O . GLY B 1 21 ? 8.047 -12.531 -10.016 1 87.62 21 GLY B O 1
ATOM 1722 N N . PHE B 1 22 ? 7.41 -12.734 -7.91 1 90.69 22 PHE B N 1
ATOM 1723 C CA . PHE B 1 22 ? 8.438 -13.703 -7.543 1 90.69 22 PHE B CA 1
ATOM 1724 C C . PHE B 1 22 ? 8 -15.117 -7.914 1 90.69 22 PHE B C 1
ATOM 1726 O O . PHE B 1 22 ? 8.75 -15.852 -8.555 1 90.69 22 PHE B O 1
ATOM 1733 N N . HIS B 1 23 ? 6.859 -15.477 -7.598 1 85.38 23 HIS B N 1
ATOM 1734 C CA . HIS B 1 23 ? 6.414 -16.859 -7.754 1 85.38 23 HIS B CA 1
ATOM 1735 C C . HIS B 1 23 ? 6.277 -17.234 -9.227 1 85.38 23 HIS B C 1
ATOM 1737 O O . HIS B 1 23 ? 6.715 -18.297 -9.641 1 85.38 23 HIS B O 1
ATOM 1743 N N . PRO B 1 24 ? 5.773 -16.328 -10.047 1 84.06 24 PRO B N 1
ATOM 1744 C CA . PRO B 1 24 ? 5.57 -16.703 -11.445 1 84.06 24 PRO B CA 1
ATOM 1745 C C . PRO B 1 24 ? 6.883 -16.828 -12.227 1 84.06 24 PRO B C 1
ATOM 1747 O O . PRO B 1 24 ? 6.922 -17.438 -13.289 1 84.06 24 PRO B O 1
ATOM 1750 N N . VAL B 1 25 ? 7.855 -16.172 -11.75 1 91.5 25 VAL B N 1
ATOM 1751 C CA . VAL B 1 25 ? 9.133 -16.188 -12.453 1 91.5 25 VAL B CA 1
ATOM 1752 C C . VAL B 1 25 ? 9.953 -17.406 -12 1 91.5 25 VAL B C 1
ATOM 1754 O O . VAL B 1 25 ? 10.336 -17.5 -10.836 1 91.5 25 VAL B O 1
ATOM 1757 N N . GLY B 1 26 ? 10.203 -18.297 -12.938 1 92.88 26 GLY B N 1
ATOM 1758 C CA . GLY B 1 26 ? 10.984 -19.484 -12.633 1 92.88 26 GLY B CA 1
ATOM 1759 C C . GLY B 1 26 ? 12.469 -19.312 -12.938 1 92.88 26 GLY B C 1
ATOM 1760 O O . GLY B 1 26 ? 12.859 -18.375 -13.641 1 92.88 26 GLY B O 1
ATOM 1761 N N . ILE B 1 27 ? 13.203 -20.219 -12.406 1 94.25 27 ILE B N 1
ATOM 1762 C CA . ILE B 1 27 ? 14.656 -20.188 -12.57 1 94.25 27 ILE B CA 1
ATOM 1763 C C . ILE B 1 27 ? 15.016 -20.344 -14.047 1 94.25 27 ILE B C 1
ATOM 1765 O O . ILE B 1 27 ? 15.945 -19.688 -14.539 1 94.25 27 ILE B O 1
ATOM 1769 N N . ASP B 1 28 ? 14.312 -21.172 -14.766 1 95.25 28 ASP B N 1
ATOM 1770 C CA . ASP B 1 28 ? 14.602 -21.406 -16.172 1 95.25 28 ASP B CA 1
ATOM 1771 C C . ASP B 1 28 ? 14.445 -20.125 -17 1 95.25 28 ASP B C 1
ATOM 1773 O O . ASP B 1 28 ? 15.258 -19.859 -17.891 1 95.25 28 ASP B O 1
ATOM 1777 N N . ARG B 1 29 ? 13.453 -19.422 -16.703 1 95.38 29 ARG B N 1
ATOM 1778 C CA . ARG B 1 29 ? 13.242 -18.156 -17.406 1 95.38 29 ARG B CA 1
ATOM 1779 C C . ARG B 1 29 ? 14.367 -17.172 -17.094 1 95.38 29 ARG B C 1
ATOM 1781 O O . ARG B 1 29 ? 14.828 -16.453 -18 1 95.38 29 ARG B O 1
ATOM 1788 N N . ILE B 1 30 ? 14.789 -17.094 -15.852 1 96.25 30 ILE B N 1
ATOM 1789 C CA . ILE B 1 30 ? 15.859 -16.188 -15.445 1 96.25 30 ILE B CA 1
ATOM 1790 C C . ILE B 1 30 ? 17.156 -16.547 -16.172 1 96.25 30 ILE B C 1
ATOM 1792 O O . ILE B 1 30 ? 17.828 -15.68 -16.703 1 96.25 30 ILE B O 1
ATOM 1796 N N . ILE B 1 31 ? 17.391 -17.812 -16.25 1 94.94 31 ILE B N 1
ATOM 1797 C CA . ILE B 1 31 ? 18.594 -18.312 -16.906 1 94.94 31 ILE B CA 1
ATOM 1798 C C . ILE B 1 31 ? 18.562 -17.938 -18.391 1 94.94 31 ILE B C 1
ATOM 1800 O O . ILE B 1 31 ? 19.547 -17.422 -18.922 1 94.94 31 ILE B O 1
ATOM 1804 N N . ALA B 1 32 ? 17.484 -18.172 -18.984 1 95.56 32 ALA B N 1
ATOM 1805 C CA . ALA B 1 32 ? 17.312 -17.906 -20.406 1 95.56 32 ALA B CA 1
ATOM 1806 C C . ALA B 1 32 ? 17.469 -16.422 -20.719 1 95.56 32 ALA B C 1
ATOM 1808 O O . ALA B 1 32 ? 18.172 -16.047 -21.656 1 95.56 32 ALA B O 1
ATOM 1809 N N . GLU B 1 33 ? 16.922 -15.609 -19.891 1 94.88 33 GLU B N 1
ATOM 1810 C CA . GLU B 1 33 ? 16.891 -14.18 -20.188 1 94.88 33 GLU B CA 1
ATOM 1811 C C . GLU B 1 33 ? 18.172 -13.492 -19.734 1 94.88 33 GLU B C 1
ATOM 1813 O O . GLU B 1 33 ? 18.578 -12.477 -20.312 1 94.88 33 GLU B O 1
ATOM 1818 N N . ALA B 1 34 ? 18.734 -13.953 -18.672 1 93.94 34 ALA B N 1
ATOM 1819 C CA . ALA B 1 34 ? 20.016 -13.422 -18.219 1 93.94 34 ALA B CA 1
ATOM 1820 C C . ALA B 1 34 ? 21.156 -13.93 -19.109 1 93.94 34 ALA B C 1
ATOM 1822 O O . ALA B 1 34 ? 22.266 -13.406 -19.062 1 93.94 34 ALA B O 1
ATOM 1823 N N . ASP B 1 35 ? 20.812 -14.891 -19.891 1 93.69 35 ASP B N 1
ATOM 1824 C CA . ASP B 1 35 ? 21.781 -15.492 -20.797 1 93.69 35 ASP B CA 1
ATOM 1825 C C . ASP B 1 35 ? 23 -16.016 -20.031 1 93.69 35 ASP B C 1
ATOM 1827 O O . ASP B 1 35 ? 24.125 -15.648 -20.344 1 93.69 35 ASP B O 1
ATOM 1831 N N . VAL B 1 36 ? 22.828 -16.797 -19.047 1 93.31 36 VAL B N 1
ATOM 1832 C CA . VAL B 1 36 ? 23.875 -17.438 -18.25 1 93.31 36 VAL B CA 1
ATOM 1833 C C . VAL B 1 36 ? 23.625 -18.938 -18.172 1 93.31 36 VAL B C 1
ATOM 1835 O O . VAL B 1 36 ? 22.5 -19.406 -18.359 1 93.31 36 VAL B O 1
ATOM 1838 N N . ALA B 1 37 ? 24.688 -19.688 -17.969 1 92.31 37 ALA B N 1
ATOM 1839 C CA . ALA B 1 37 ? 24.547 -21.125 -17.797 1 92.31 37 ALA B CA 1
ATOM 1840 C C . ALA B 1 37 ? 23.891 -21.453 -16.453 1 92.31 37 ALA B C 1
ATOM 1842 O O . ALA B 1 37 ? 24.062 -20.734 -15.477 1 92.31 37 ALA B O 1
ATOM 1843 N N . ARG B 1 38 ? 23.125 -22.516 -16.469 1 92.56 38 ARG B N 1
ATOM 1844 C CA . ARG B 1 38 ? 22.453 -22.984 -15.266 1 92.56 38 ARG B CA 1
ATOM 1845 C C . ARG B 1 38 ? 23.438 -23.188 -14.117 1 92.56 38 ARG B C 1
ATOM 1847 O O . ARG B 1 38 ? 23.172 -22.75 -12.992 1 92.56 38 ARG B O 1
ATOM 1854 N N . MET B 1 39 ? 24.562 -23.734 -14.445 1 92.56 39 MET B N 1
ATOM 1855 C CA . MET B 1 39 ? 25.578 -24 -13.43 1 92.56 39 MET B CA 1
ATOM 1856 C C . MET B 1 39 ? 26.125 -22.703 -12.844 1 92.56 39 MET B C 1
ATOM 1858 O O . MET B 1 39 ? 26.438 -22.641 -11.656 1 92.56 39 MET B O 1
ATOM 1862 N N . THR B 1 40 ? 26.188 -21.781 -13.641 1 91.75 40 THR B N 1
ATOM 1863 C CA . THR B 1 40 ? 26.656 -20.469 -13.195 1 91.75 40 THR B CA 1
ATOM 1864 C C . THR B 1 40 ? 25.703 -19.875 -12.156 1 91.75 40 THR B C 1
ATOM 1866 O O . THR B 1 40 ? 26.141 -19.359 -11.133 1 91.75 40 THR B O 1
ATOM 1869 N N . LEU B 1 41 ? 24.359 -19.906 -12.383 1 93.06 41 LEU B N 1
ATOM 1870 C CA . LEU B 1 41 ? 23.375 -19.391 -11.43 1 93.06 41 LEU B CA 1
ATOM 1871 C C . LEU B 1 41 ? 23.5 -20.109 -10.086 1 93.06 41 LEU B C 1
ATOM 1873 O O . LEU B 1 41 ? 23.562 -19.453 -9.039 1 93.06 41 LEU B O 1
ATOM 1877 N N . TYR B 1 42 ? 23.703 -21.391 -10.188 1 93.56 42 TYR B N 1
ATOM 1878 C CA . TYR B 1 42 ? 23.672 -22.172 -8.961 1 93.56 42 TYR B CA 1
ATOM 1879 C C . TYR B 1 42 ? 25.016 -22.125 -8.25 1 93.56 42 TYR B C 1
ATOM 1881 O O . TYR B 1 42 ? 25.109 -22.469 -7.066 1 93.56 42 TYR B O 1
ATOM 1889 N N . HIS B 1 43 ? 26.031 -21.766 -8.977 1 93.94 43 HIS B N 1
ATOM 1890 C CA . HIS B 1 43 ? 27.312 -21.469 -8.336 1 93.94 43 HIS B CA 1
ATOM 1891 C C . HIS B 1 43 ? 27.188 -20.266 -7.398 1 93.94 43 HIS B C 1
ATOM 1893 O O . HIS B 1 43 ? 27.828 -20.234 -6.344 1 93.94 43 HIS B O 1
ATOM 1899 N N . HIS B 1 44 ? 26.359 -19.406 -7.754 1 94.75 44 HIS B N 1
ATOM 1900 C CA . HIS B 1 44 ? 26.25 -18.156 -7.004 1 94.75 44 HIS B CA 1
ATOM 1901 C C . HIS B 1 44 ? 25.078 -18.188 -6.035 1 94.75 44 HIS B C 1
ATOM 1903 O O . HIS B 1 44 ? 25.109 -17.547 -4.992 1 94.75 44 HIS B O 1
ATOM 1909 N N . PHE B 1 45 ? 24.016 -18.922 -6.434 1 96.25 45 PHE B N 1
ATOM 1910 C CA . PHE B 1 45 ? 22.812 -18.938 -5.625 1 96.25 45 PHE B CA 1
ATOM 1911 C C . PHE B 1 45 ? 22.328 -20.359 -5.41 1 96.25 45 PHE B C 1
ATOM 1913 O O . PHE B 1 45 ? 21.938 -21.047 -6.363 1 96.25 45 PHE B O 1
ATOM 1920 N N . ALA B 1 46 ? 22.188 -20.719 -4.18 1 94.56 46 ALA B N 1
ATOM 1921 C CA . ALA B 1 46 ? 21.812 -22.078 -3.824 1 94.56 46 ALA B CA 1
ATOM 1922 C C . ALA B 1 46 ? 20.344 -22.328 -4.109 1 94.56 46 ALA B C 1
ATOM 1924 O O . ALA B 1 46 ? 19.922 -23.484 -4.316 1 94.56 46 ALA B O 1
ATOM 1925 N N . SER B 1 47 ? 19.578 -21.25 -4.074 1 94 47 SER B N 1
ATOM 1926 C CA . SER B 1 47 ? 18.141 -21.375 -4.289 1 94 47 SER B CA 1
ATOM 1927 C C . SER B 1 47 ? 17.562 -20.109 -4.902 1 94 47 SER B C 1
ATOM 1929 O O . SER B 1 47 ? 18.234 -19.078 -4.945 1 94 47 SER B O 1
ATOM 1931 N N . LYS B 1 48 ? 16.406 -20.219 -5.367 1 94.12 48 LYS B N 1
ATOM 1932 C CA . LYS B 1 48 ? 15.703 -19.031 -5.867 1 94.12 48 LYS B CA 1
ATOM 1933 C C . LYS B 1 48 ? 15.531 -18 -4.773 1 94.12 48 LYS B C 1
ATOM 1935 O O . LYS B 1 48 ? 15.617 -16.797 -5.035 1 94.12 48 LYS B O 1
ATOM 1940 N N . ASP B 1 49 ? 15.281 -18.484 -3.535 1 94.31 49 ASP B N 1
ATOM 1941 C CA . ASP B 1 49 ? 15.125 -17.578 -2.408 1 94.31 49 ASP B CA 1
ATOM 1942 C C . ASP B 1 49 ? 16.391 -16.766 -2.172 1 94.31 49 ASP B C 1
ATOM 1944 O O . ASP B 1 49 ? 16.328 -15.578 -1.831 1 94.31 49 ASP B O 1
ATOM 1948 N N . ASP B 1 50 ? 17.469 -17.359 -2.373 1 96 50 ASP B N 1
ATOM 1949 C CA . ASP B 1 50 ? 18.734 -16.656 -2.219 1 96 50 ASP B CA 1
ATOM 1950 C C . ASP B 1 50 ? 18.906 -15.586 -3.293 1 96 50 ASP B C 1
ATOM 1952 O O . ASP B 1 50 ? 19.453 -14.508 -3.027 1 96 50 ASP B O 1
ATOM 1956 N N . LEU B 1 51 ? 18.5 -15.969 -4.453 1 96.88 51 LEU B N 1
ATOM 1957 C CA . LEU B 1 51 ? 18.531 -15 -5.543 1 96.88 51 LEU B CA 1
ATOM 1958 C C . LEU B 1 51 ? 17.578 -13.836 -5.262 1 96.88 51 LEU B C 1
ATOM 1960 O O . LEU B 1 51 ? 17.953 -12.672 -5.457 1 96.88 51 LEU B O 1
ATOM 1964 N N . ILE B 1 52 ? 16.391 -14.133 -4.781 1 96.69 52 ILE B N 1
ATOM 1965 C CA . ILE B 1 52 ? 15.406 -13.109 -4.441 1 96.69 52 ILE B CA 1
ATOM 1966 C C . ILE B 1 52 ? 15.977 -12.172 -3.375 1 96.69 52 ILE B C 1
ATOM 1968 O O . ILE B 1 52 ? 15.867 -10.953 -3.494 1 96.69 52 ILE B O 1
ATOM 1972 N N . LYS B 1 53 ? 16.562 -12.773 -2.381 1 96.88 53 LYS B N 1
ATOM 1973 C CA . LYS B 1 53 ? 17.188 -11.969 -1.333 1 96.88 53 LYS B CA 1
ATOM 1974 C C . LYS B 1 53 ? 18.25 -11.031 -1.913 1 96.88 53 LYS B C 1
ATOM 1976 O O . LYS B 1 53 ? 18.297 -9.852 -1.559 1 96.88 53 LYS B O 1
ATOM 1981 N N . ALA B 1 54 ? 19.047 -11.531 -2.777 1 97.12 54 ALA B N 1
ATOM 1982 C CA . ALA B 1 54 ? 20.094 -10.727 -3.391 1 97.12 54 ALA B CA 1
ATOM 1983 C C . ALA B 1 54 ? 19.516 -9.57 -4.195 1 97.12 54 ALA B C 1
ATOM 1985 O O . ALA B 1 54 ? 20.031 -8.453 -4.172 1 97.12 54 ALA B O 1
ATOM 1986 N N . VAL B 1 55 ? 18.469 -9.828 -4.922 1 97.31 55 VAL B N 1
ATOM 1987 C CA . VAL B 1 55 ? 17.781 -8.805 -5.699 1 97.31 55 VAL B CA 1
ATOM 1988 C C . VAL B 1 55 ? 17.266 -7.711 -4.766 1 97.31 55 VAL B C 1
ATOM 1990 O O . VAL B 1 55 ? 17.438 -6.52 -5.031 1 97.31 55 VAL B O 1
ATOM 1993 N N . LEU B 1 56 ? 16.656 -8.117 -3.662 1 97.31 56 LEU B N 1
ATOM 1994 C CA . LEU B 1 56 ? 16.078 -7.168 -2.713 1 97.31 56 LEU B CA 1
ATOM 1995 C C . LEU B 1 56 ? 17.172 -6.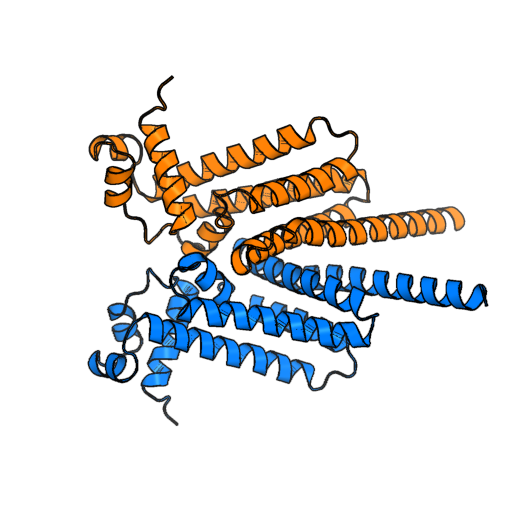367 -2.018 1 97.31 56 LEU B C 1
ATOM 1997 O O . LEU B 1 56 ? 17.016 -5.168 -1.776 1 97.31 56 LEU B O 1
ATOM 2001 N N . GLU B 1 57 ? 18.25 -7.02 -1.699 1 97.69 57 GLU B N 1
ATOM 2002 C CA . GLU B 1 57 ? 19.375 -6.332 -1.077 1 97.69 57 GLU B CA 1
ATOM 2003 C C . GLU B 1 57 ? 19.969 -5.273 -2.01 1 97.69 57 GLU B C 1
ATOM 2005 O O . GLU B 1 57 ? 20.297 -4.172 -1.574 1 97.69 57 GLU B O 1
ATOM 2010 N N . GLN B 1 58 ? 20.125 -5.645 -3.217 1 96.88 58 GLN B N 1
ATOM 2011 C CA . GLN B 1 58 ? 20.609 -4.688 -4.207 1 96.88 58 GLN B CA 1
ATOM 2012 C C . GLN B 1 58 ? 19.656 -3.492 -4.312 1 96.88 58 GLN B C 1
ATOM 2014 O O . GLN B 1 58 ? 20.109 -2.344 -4.363 1 96.88 58 GLN B O 1
ATOM 2019 N N . ARG B 1 59 ? 18.406 -3.768 -4.383 1 96.19 59 ARG B N 1
ATOM 2020 C CA . ARG B 1 59 ? 17.391 -2.717 -4.473 1 96.19 59 ARG B CA 1
ATOM 2021 C C . ARG B 1 59 ? 17.422 -1.819 -3.242 1 96.19 59 ARG B C 1
ATOM 2023 O O . ARG B 1 59 ? 17.328 -0.595 -3.357 1 96.19 59 ARG B O 1
ATOM 2030 N N . TYR B 1 60 ? 17.5 -2.43 -2.102 1 96.94 60 TYR B N 1
ATOM 2031 C CA . TYR B 1 60 ? 17.594 -1.703 -0.84 1 96.94 60 TYR B CA 1
ATOM 2032 C C . TYR B 1 60 ? 18.766 -0.728 -0.861 1 96.94 60 TYR B C 1
ATOM 2034 O O . TYR B 1 60 ? 18.594 0.462 -0.584 1 96.94 60 TYR B O 1
ATOM 2042 N N . THR B 1 61 ? 19.906 -1.248 -1.181 1 97 61 THR B N 1
ATOM 2043 C CA . THR B 1 61 ? 21.125 -0.437 -1.203 1 97 61 THR B CA 1
ATOM 2044 C C . THR B 1 61 ? 20.984 0.708 -2.203 1 97 61 THR B C 1
ATOM 2046 O O . THR B 1 61 ? 21.328 1.853 -1.891 1 97 61 THR B O 1
ATOM 2049 N N . PHE B 1 62 ? 20.516 0.4 -3.352 1 95.12 62 PHE B N 1
ATOM 2050 C CA . PHE B 1 62 ? 20.344 1.409 -4.391 1 95.12 62 PHE B CA 1
ATOM 2051 C C . PHE B 1 62 ? 19.422 2.527 -3.916 1 95.12 62 PHE B C 1
ATOM 2053 O O . PHE B 1 62 ? 19.75 3.707 -4.043 1 95.12 62 PHE B O 1
ATOM 2060 N N . ILE B 1 63 ? 18.281 2.188 -3.332 1 95.81 63 ILE B N 1
ATOM 2061 C CA . ILE B 1 63 ? 17.297 3.17 -2.92 1 95.81 63 ILE B CA 1
ATOM 2062 C C . ILE B 1 63 ? 17.859 4.039 -1.799 1 95.81 63 ILE B C 1
ATOM 2064 O O . ILE B 1 63 ? 17.828 5.27 -1.887 1 95.81 63 ILE B O 1
ATOM 2068 N N . MET B 1 64 ? 18.391 3.428 -0.789 1 96.56 64 MET B N 1
ATOM 2069 C CA . MET B 1 64 ? 18.891 4.164 0.372 1 96.56 64 MET B CA 1
ATOM 2070 C C . MET B 1 64 ? 20.031 5.086 -0.017 1 96.56 64 MET B C 1
ATOM 2072 O O . MET B 1 64 ? 20.094 6.234 0.427 1 96.56 64 MET B O 1
ATOM 2076 N N . GLU B 1 65 ? 20.859 4.617 -0.924 1 96.75 65 GLU B N 1
ATOM 2077 C CA . GLU B 1 65 ? 21.984 5.438 -1.365 1 96.75 65 GLU B CA 1
ATOM 2078 C C . GLU B 1 65 ? 21.516 6.57 -2.271 1 96.75 65 GLU B C 1
ATOM 2080 O O . GLU B 1 65 ? 22.062 7.68 -2.217 1 96.75 65 GLU B O 1
ATOM 2085 N N . SER B 1 66 ? 20.594 6.281 -3.146 1 97 66 SER B N 1
ATOM 2086 C CA . SER B 1 66 ? 20.078 7.297 -4.055 1 97 66 SER B CA 1
ATOM 2087 C C . SER B 1 66 ? 19.359 8.406 -3.291 1 97 66 SER B C 1
ATOM 2089 O O . SER B 1 66 ? 19.5 9.586 -3.625 1 97 66 SER B O 1
ATOM 2091 N N . ILE B 1 67 ? 18.609 8.039 -2.256 1 97.06 67 ILE B N 1
ATOM 2092 C CA . ILE B 1 67 ? 17.953 9.023 -1.41 1 97.06 67 ILE B CA 1
ATOM 2093 C C . ILE B 1 67 ? 18.984 9.859 -0.668 1 97.06 67 ILE B C 1
ATOM 2095 O O . ILE B 1 67 ? 18.922 11.086 -0.652 1 97.06 67 ILE B O 1
ATOM 2099 N N . ALA B 1 68 ? 19.969 9.195 -0.064 1 96.19 68 ALA B N 1
ATOM 2100 C CA . ALA B 1 68 ? 21.016 9.883 0.667 1 96.19 68 ALA B CA 1
ATOM 2101 C C . ALA B 1 68 ? 21.75 10.883 -0.233 1 96.19 68 ALA B C 1
ATOM 2103 O O . ALA B 1 68 ? 22.031 12.008 0.179 1 96.19 68 ALA B O 1
ATOM 2104 N N . ALA B 1 69 ? 22.016 10.461 -1.451 1 96.88 69 ALA B N 1
ATOM 2105 C CA . ALA B 1 69 ? 22.719 11.312 -2.412 1 96.88 69 ALA B CA 1
ATOM 2106 C C . ALA B 1 69 ? 21.875 12.539 -2.758 1 96.88 69 ALA B C 1
ATOM 2108 O O . ALA B 1 69 ? 22.422 13.641 -2.916 1 96.88 69 ALA B O 1
ATOM 2109 N N . LYS B 1 70 ? 20.609 12.352 -2.893 1 96 70 LYS B N 1
ATOM 2110 C CA . LYS B 1 70 ? 19.703 13.453 -3.209 1 96 70 LYS B CA 1
ATOM 2111 C C . LYS B 1 70 ? 19.594 14.438 -2.043 1 96 70 LYS B C 1
ATOM 2113 O O . LYS B 1 70 ? 19.516 15.648 -2.252 1 96 70 LYS B O 1
ATOM 2118 N N . LEU B 1 71 ? 19.625 13.953 -0.823 1 96.19 71 LEU B N 1
ATOM 2119 C CA . LEU B 1 71 ? 19.391 14.766 0.365 1 96.19 71 LEU B CA 1
ATOM 2120 C C . LEU B 1 71 ? 20.672 15.492 0.781 1 96.19 71 LEU B C 1
ATOM 2122 O O . LEU B 1 71 ? 20.609 16.547 1.419 1 96.19 71 LEU B O 1
ATOM 2126 N N . GLY B 1 72 ? 21.828 14.961 0.48 1 93.38 72 GLY B N 1
ATOM 2127 C CA . GLY B 1 72 ? 23.109 15.453 0.925 1 93.38 72 GLY B CA 1
ATOM 2128 C C . GLY B 1 72 ? 23.266 16.953 0.777 1 93.38 72 GLY B C 1
ATOM 2129 O O . GLY B 1 72 ? 23.578 17.656 1.746 1 93.38 72 GLY B O 1
ATOM 2130 N N . PRO B 1 73 ? 22.906 17.516 -0.323 1 94 73 PRO B N 1
ATOM 2131 C CA . PRO B 1 73 ? 23.141 18.938 -0.578 1 94 73 PRO B CA 1
ATOM 2132 C C . PRO B 1 73 ? 22.047 19.828 0.022 1 94 73 PRO B C 1
ATOM 2134 O O . PRO B 1 73 ? 22.156 21.047 -0.017 1 94 73 PRO B O 1
ATOM 2137 N N . MET B 1 74 ? 21.016 19.281 0.561 1 94.38 74 MET B N 1
ATOM 2138 C CA . MET B 1 74 ? 19.859 20.062 1.003 1 94.38 74 MET B CA 1
ATOM 2139 C C . MET B 1 74 ? 20.109 20.672 2.381 1 94.38 74 MET B C 1
ATOM 2141 O O . MET B 1 74 ? 20.672 20 3.262 1 94.38 74 MET B O 1
ATOM 2145 N N . PRO B 1 75 ? 19.703 21.844 2.607 1 90.62 75 PRO B N 1
ATOM 2146 C CA . PRO B 1 75 ? 20.156 22.656 3.729 1 90.62 75 PRO B CA 1
ATOM 2147 C C . PRO B 1 75 ? 19.516 22.266 5.055 1 90.62 75 PRO B C 1
ATOM 2149 O O . PRO B 1 75 ? 20.141 22.391 6.113 1 90.62 75 PRO B O 1
ATOM 2152 N N . HIS B 1 76 ? 18.172 22.094 5.082 1 92.81 76 HIS B N 1
ATOM 2153 C CA . HIS B 1 76 ? 17.5 21.828 6.355 1 92.81 76 HIS B CA 1
ATOM 2154 C C . HIS B 1 76 ? 16.516 20.672 6.242 1 92.81 76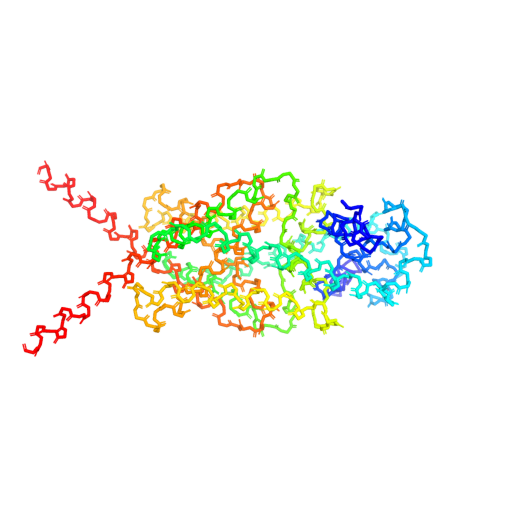 HIS B C 1
ATOM 2156 O O . HIS B 1 76 ? 16.25 20.188 5.141 1 92.81 76 HIS B O 1
ATOM 2162 N N . ALA B 1 77 ? 16.031 20.297 7.398 1 95.88 77 ALA B N 1
ATOM 2163 C CA . ALA B 1 77 ? 15.266 19.062 7.562 1 95.88 77 ALA B CA 1
ATOM 2164 C C . ALA B 1 77 ? 13.984 19.094 6.727 1 95.88 77 ALA B C 1
ATOM 2166 O O . ALA B 1 77 ? 13.617 18.094 6.113 1 95.88 77 ALA B O 1
ATOM 2167 N N . ALA B 1 78 ? 13.383 20.25 6.672 1 95.06 78 ALA B N 1
ATOM 2168 C CA . ALA B 1 78 ? 12.133 20.359 5.918 1 95.06 78 ALA B CA 1
ATOM 2169 C C . ALA B 1 78 ? 12.375 20.141 4.426 1 95.06 78 ALA B C 1
ATOM 2171 O O . ALA B 1 78 ? 11.586 19.469 3.76 1 95.06 78 ALA B O 1
ATOM 2172 N N . ALA B 1 79 ? 13.438 20.688 3.932 1 96.69 79 ALA B N 1
ATOM 2173 C CA . ALA B 1 79 ? 13.805 20.484 2.533 1 96.69 79 ALA B CA 1
ATOM 2174 C C . ALA B 1 79 ? 14.148 19.016 2.262 1 96.69 79 ALA B C 1
ATOM 2176 O O . ALA B 1 79 ? 13.836 18.484 1.194 1 96.69 79 ALA B O 1
ATOM 2177 N N . ARG B 1 80 ? 14.836 18.422 3.16 1 97.88 80 ARG B N 1
ATOM 2178 C CA . ARG B 1 80 ? 15.219 17.031 3.023 1 97.88 80 ARG B CA 1
ATOM 2179 C C . ARG B 1 80 ? 14 16.109 3.045 1 97.88 80 ARG B C 1
ATOM 2181 O O . ARG B 1 80 ? 13.93 15.141 2.291 1 97.88 80 ARG B O 1
ATOM 2188 N N . LEU B 1 81 ? 13.023 16.453 3.902 1 97.88 81 LEU B N 1
ATOM 2189 C CA . LEU B 1 81 ? 11.773 15.695 3.918 1 97.88 81 LEU B CA 1
ATOM 2190 C C . LEU B 1 81 ? 11.078 15.766 2.561 1 97.88 81 LEU B C 1
ATOM 2192 O O . LEU B 1 81 ? 10.695 14.734 2.002 1 97.88 81 LEU B O 1
ATOM 2196 N N . LYS B 1 82 ? 10.961 16.969 2.068 1 97.69 82 LYS B N 1
ATOM 2197 C CA . LYS B 1 82 ? 10.367 17.125 0.745 1 97.69 82 LYS B CA 1
ATOM 2198 C C . LYS B 1 82 ? 11.164 16.359 -0.311 1 97.69 82 LYS B C 1
ATOM 2200 O O . LYS B 1 82 ? 10.594 15.82 -1.258 1 97.69 82 LYS B O 1
ATOM 2205 N N . GLY B 1 83 ? 12.484 16.422 -0.193 1 97.88 83 GLY B N 1
ATOM 2206 C CA . GLY B 1 83 ? 13.359 15.719 -1.115 1 97.88 83 GLY B CA 1
ATOM 2207 C C . GLY B 1 83 ? 13.062 14.234 -1.217 1 97.88 83 GLY B C 1
ATOM 2208 O O . GLY B 1 83 ? 13.164 13.648 -2.297 1 97.88 83 GLY B O 1
ATOM 2209 N N . ILE B 1 84 ? 12.703 13.586 -0.12 1 98.19 84 ILE B N 1
ATOM 2210 C CA . ILE B 1 84 ? 12.352 12.172 -0.114 1 98.19 84 ILE B CA 1
ATOM 2211 C C . ILE B 1 84 ? 11.094 11.945 -0.952 1 98.19 84 ILE B C 1
ATOM 2213 O O . ILE B 1 84 ? 11.055 11.047 -1.795 1 98.19 84 ILE B O 1
ATOM 2217 N N . PHE B 1 85 ? 10.047 12.773 -0.754 1 98 85 PHE B N 1
ATOM 2218 C CA . PHE B 1 85 ? 8.82 12.664 -1.534 1 98 85 PHE B CA 1
ATOM 2219 C C . PHE B 1 85 ? 9.094 12.938 -3.008 1 98 85 PHE B C 1
ATOM 2221 O O . PHE B 1 85 ? 8.523 12.281 -3.883 1 98 85 PHE B O 1
ATOM 2228 N N . ASP B 1 86 ? 9.992 13.898 -3.27 1 97.25 86 ASP B N 1
ATOM 2229 C CA . ASP B 1 86 ? 10.367 14.195 -4.652 1 97.25 86 ASP B CA 1
ATOM 2230 C C . ASP B 1 86 ? 11.062 13 -5.301 1 97.25 86 ASP B C 1
ATOM 2232 O O . ASP B 1 86 ? 10.883 12.742 -6.492 1 97.25 86 ASP B O 1
ATOM 2236 N N . TRP B 1 87 ? 11.906 12.375 -4.547 1 97.19 87 TRP B N 1
ATOM 2237 C CA . TRP B 1 87 ? 12.555 11.172 -5.059 1 97.19 87 TRP B CA 1
ATOM 2238 C C . TRP B 1 87 ? 11.523 10.133 -5.484 1 97.19 87 TRP B C 1
ATOM 2240 O O . TRP B 1 87 ? 11.633 9.555 -6.57 1 97.19 87 TRP B O 1
ATOM 2250 N N . TYR B 1 88 ? 10.5 9.891 -4.691 1 97 88 TYR B N 1
ATOM 2251 C CA . TYR B 1 88 ? 9.43 8.961 -5.023 1 97 88 TYR B CA 1
ATOM 2252 C C . TYR B 1 88 ? 8.688 9.406 -6.277 1 97 88 TYR B C 1
ATOM 2254 O O . TYR B 1 88 ? 8.344 8.578 -7.129 1 97 88 TYR B O 1
ATOM 2262 N N . GLY B 1 89 ? 8.414 10.711 -6.324 1 96.56 89 GLY B N 1
ATOM 2263 C CA . GLY B 1 89 ? 7.766 11.227 -7.516 1 96.56 89 GLY B CA 1
ATOM 2264 C C . GLY B 1 89 ? 8.539 10.93 -8.789 1 96.56 89 GLY B C 1
ATOM 2265 O O . GLY B 1 89 ? 7.949 10.531 -9.797 1 96.56 89 GLY B O 1
ATOM 2266 N N . THR B 1 90 ? 9.828 11.133 -8.75 1 95.88 90 THR B N 1
ATOM 2267 C CA . THR B 1 90 ? 10.695 10.82 -9.883 1 95.88 90 THR B CA 1
ATOM 2268 C C . THR B 1 90 ? 10.656 9.328 -10.195 1 95.88 90 THR B C 1
ATOM 2270 O O . THR B 1 90 ? 10.586 8.93 -11.359 1 95.88 90 THR B O 1
ATOM 2273 N N . TRP B 1 91 ? 10.703 8.555 -9.188 1 94.44 91 TRP B N 1
ATOM 2274 C CA . TRP B 1 91 ? 10.641 7.102 -9.328 1 94.44 91 TRP B CA 1
ATOM 2275 C C . TRP B 1 91 ? 9.328 6.68 -9.984 1 94.44 91 TRP B C 1
ATOM 2277 O O . TRP B 1 91 ? 9.32 5.836 -10.883 1 94.44 91 TRP B O 1
ATOM 2287 N N . PHE B 1 92 ? 8.195 7.266 -9.602 1 94.75 92 PHE B N 1
ATOM 2288 C CA . PHE B 1 92 ? 6.883 6.934 -10.148 1 94.75 92 PHE B CA 1
ATOM 2289 C C . PHE B 1 92 ? 6.832 7.215 -11.641 1 94.75 92 PHE B C 1
ATOM 2291 O O . PHE B 1 92 ? 6.086 6.566 -12.383 1 94.75 92 PHE B O 1
ATOM 2298 N N . SER B 1 93 ? 7.609 8.141 -12.062 1 93.56 93 SER B N 1
ATOM 2299 C CA . SER B 1 93 ? 7.59 8.562 -13.453 1 93.56 93 SER B CA 1
ATOM 2300 C C . SER B 1 93 ? 8.586 7.766 -14.289 1 93.56 93 SER B C 1
ATOM 2302 O O . SER B 1 93 ? 8.68 7.961 -15.508 1 93.56 93 SER B O 1
ATOM 2304 N N . SER B 1 94 ? 9.367 6.902 -13.703 1 91.19 94 SER B N 1
ATOM 2305 C CA . SER B 1 94 ? 10.352 6.105 -14.43 1 91.19 94 SER B CA 1
ATOM 2306 C C . SER B 1 94 ? 9.688 4.938 -15.156 1 91.19 94 SER B C 1
ATOM 2308 O O . SER B 1 94 ? 8.688 4.395 -14.68 1 91.19 94 SER B O 1
ATOM 2310 N N . PRO B 1 95 ? 10.195 4.484 -16.25 1 86.81 95 PRO B N 1
ATOM 2311 C CA . PRO B 1 95 ? 9.625 3.367 -17 1 86.81 95 PRO B CA 1
ATOM 2312 C C . PRO B 1 95 ? 9.734 2.037 -16.266 1 86.81 95 PRO B C 1
ATOM 2314 O O . PRO B 1 95 ? 9 1.094 -16.562 1 86.81 95 PRO B O 1
ATOM 2317 N N . GLU B 1 96 ? 10.672 1.965 -15.367 1 83.62 96 GLU B N 1
ATOM 2318 C CA . GLU B 1 96 ? 10.914 0.717 -14.648 1 83.62 96 GLU B CA 1
ATOM 2319 C C . GLU B 1 96 ? 9.969 0.57 -13.461 1 83.62 96 GLU B C 1
ATOM 2321 O O . GLU B 1 96 ? 9.945 -0.471 -12.805 1 83.62 96 GLU B O 1
ATOM 2326 N N . PHE B 1 97 ? 9.148 1.647 -13.242 1 89.25 97 PHE B N 1
ATOM 2327 C CA . PHE B 1 97 ? 8.273 1.611 -12.078 1 89.25 97 PHE B CA 1
ATOM 2328 C C . PHE B 1 97 ? 7.195 0.547 -12.242 1 89.25 97 PHE B C 1
ATOM 2330 O O . PHE B 1 97 ? 6.449 0.56 -13.227 1 89.25 97 PHE B O 1
ATOM 2337 N N . ALA B 1 98 ? 7.148 -0.284 -11.242 1 86.06 98 ALA B N 1
ATOM 2338 C CA . ALA B 1 98 ? 6.133 -1.336 -11.242 1 86.06 98 ALA B CA 1
ATOM 2339 C C . ALA B 1 98 ? 5.594 -1.574 -9.836 1 86.06 98 ALA B C 1
ATOM 2341 O O . ALA B 1 98 ? 5.023 -2.629 -9.555 1 86.06 98 ALA B O 1
ATOM 2342 N N . GLY B 1 99 ? 5.781 -0.569 -8.938 1 89 99 GLY B N 1
ATOM 2343 C CA . GLY B 1 99 ? 5.375 -0.741 -7.555 1 89 99 GLY B CA 1
ATOM 2344 C C . GLY B 1 99 ? 6.527 -1.11 -6.637 1 89 99 GLY B C 1
ATOM 2345 O O . GLY B 1 99 ? 7.66 -1.273 -7.09 1 89 99 GLY B O 1
ATOM 2346 N N . CYS B 1 100 ? 6.254 -1.187 -5.449 1 90.56 100 CYS B N 1
ATOM 2347 C CA . CYS B 1 100 ? 7.297 -1.453 -4.465 1 90.56 100 CYS B CA 1
ATOM 2348 C C . CYS B 1 100 ? 7.594 -2.945 -4.375 1 90.56 100 CYS B C 1
ATOM 2350 O O . CYS B 1 100 ? 6.746 -3.725 -3.941 1 90.56 100 CYS B O 1
ATOM 2352 N N . LEU B 1 101 ? 8.805 -3.359 -4.688 1 92.38 101 LEU B N 1
ATOM 2353 C CA . LEU B 1 101 ? 9.211 -4.758 -4.707 1 92.38 101 LEU B CA 1
ATOM 2354 C C . LEU B 1 101 ? 9.242 -5.336 -3.297 1 92.38 101 LEU B C 1
ATOM 2356 O O . LEU B 1 101 ? 9.016 -6.535 -3.107 1 92.38 101 LEU B O 1
ATOM 2360 N N . PHE B 1 102 ? 9.516 -4.504 -2.305 1 93.25 102 PHE B N 1
ATOM 2361 C CA . PHE B 1 102 ? 9.523 -4.949 -0.916 1 93.25 102 PHE B CA 1
ATOM 2362 C C . PHE B 1 102 ? 8.117 -5.297 -0.449 1 93.25 102 PHE B C 1
ATOM 2364 O O . PHE B 1 102 ? 7.906 -6.324 0.204 1 93.25 102 PHE B O 1
ATOM 2371 N N . GLU B 1 103 ? 7.188 -4.418 -0.792 1 89.38 103 GLU B N 1
ATOM 2372 C CA . GLU B 1 103 ? 5.801 -4.715 -0.46 1 89.38 103 GLU B CA 1
ATOM 2373 C C . GLU B 1 103 ? 5.324 -5.984 -1.156 1 89.38 103 GLU B C 1
ATOM 2375 O O . GLU B 1 103 ? 4.535 -6.75 -0.596 1 89.38 103 GLU B O 1
ATOM 2380 N N . ARG B 1 104 ? 5.734 -6.16 -2.342 1 88.38 104 ARG B N 1
ATOM 2381 C CA . ARG B 1 104 ? 5.395 -7.375 -3.076 1 88.38 104 ARG B CA 1
ATOM 2382 C C . ARG B 1 104 ? 5.926 -8.617 -2.363 1 88.38 104 ARG B C 1
ATOM 2384 O O . ARG B 1 104 ? 5.238 -9.633 -2.273 1 88.38 104 ARG B O 1
ATOM 2391 N N . ALA B 1 105 ? 7.188 -8.539 -1.907 1 90.75 105 ALA B N 1
ATOM 2392 C CA . ALA B 1 105 ? 7.789 -9.656 -1.186 1 90.75 105 ALA B CA 1
ATOM 2393 C C . ALA B 1 105 ? 6.988 -9.992 0.068 1 90.75 105 ALA B C 1
ATOM 2395 O O . ALA B 1 105 ? 6.73 -11.172 0.348 1 90.75 105 ALA B O 1
ATOM 2396 N N . LEU B 1 106 ? 6.594 -8.992 0.751 1 86.69 106 LEU B N 1
ATOM 2397 C CA . LEU B 1 106 ? 5.801 -9.203 1.958 1 86.69 106 LEU B CA 1
ATOM 2398 C C . LEU B 1 106 ? 4.457 -9.836 1.62 1 86.69 106 LEU B C 1
ATOM 2400 O O . LEU B 1 106 ? 3.975 -10.711 2.348 1 86.69 106 LEU B O 1
ATOM 2404 N N . ALA B 1 107 ? 3.879 -9.398 0.542 1 81.94 107 ALA B N 1
ATOM 2405 C CA . ALA B 1 107 ? 2.576 -9.898 0.12 1 81.94 107 ALA B CA 1
ATOM 2406 C C . ALA B 1 107 ? 2.67 -11.359 -0.329 1 81.94 107 ALA B C 1
ATOM 2408 O O . ALA B 1 107 ? 1.77 -12.156 -0.059 1 81.94 107 ALA B O 1
ATOM 2409 N N . GLU B 1 108 ? 3.713 -11.703 -0.964 1 83.62 108 GLU B N 1
ATOM 2410 C CA . GLU B 1 108 ? 3.816 -13.023 -1.579 1 83.62 108 GLU B CA 1
ATOM 2411 C C . GLU B 1 108 ? 4.344 -14.055 -0.586 1 83.62 108 GLU B C 1
ATOM 2413 O O . GLU B 1 108 ? 3.932 -15.219 -0.612 1 83.62 108 GLU B O 1
ATOM 2418 N N . PHE B 1 109 ? 5.25 -13.602 0.275 1 83.44 109 PHE B N 1
ATOM 2419 C CA . PHE B 1 109 ? 5.902 -14.578 1.136 1 83.44 109 PHE B CA 1
ATOM 2420 C C . PHE B 1 109 ? 5.371 -14.484 2.561 1 83.44 109 PHE B C 1
ATOM 2422 O O . PHE B 1 109 ? 5.465 -15.445 3.328 1 83.44 109 PHE B O 1
ATOM 2429 N N . GLY B 1 110 ? 4.77 -13.375 2.879 1 72.19 110 GLY B N 1
ATOM 2430 C CA . GLY B 1 110 ? 4.332 -13.227 4.258 1 72.19 110 GLY B CA 1
ATOM 2431 C C . GLY B 1 110 ? 5.383 -13.641 5.266 1 72.19 110 GLY B C 1
ATOM 2432 O O . GLY B 1 110 ? 6.531 -13.195 5.195 1 72.19 110 GLY B O 1
ATOM 2433 N N . ALA B 1 111 ? 4.969 -14.57 6.223 1 68.88 111 ALA B N 1
ATOM 2434 C CA . ALA B 1 111 ? 5.883 -15.07 7.242 1 68.88 111 ALA B CA 1
ATOM 2435 C C . ALA B 1 111 ? 6.535 -16.375 6.801 1 68.88 111 ALA B C 1
ATOM 2437 O O . ALA B 1 111 ? 7.297 -16.984 7.555 1 68.88 111 ALA B O 1
ATOM 2438 N N . THR B 1 112 ? 6.418 -16.719 5.594 1 74.31 112 THR B N 1
ATOM 2439 C CA . THR B 1 112 ? 6.82 -18.047 5.152 1 74.31 112 THR B CA 1
ATOM 2440 C C . THR B 1 112 ? 8.297 -18.078 4.77 1 74.31 112 THR B C 1
ATOM 2442 O O . THR B 1 112 ? 8.922 -19.125 4.758 1 74.31 112 THR B O 1
ATOM 2445 N N . CYS B 1 113 ? 8.867 -16.969 4.5 1 85.88 113 CYS B N 1
ATOM 2446 C CA . CYS B 1 113 ? 10.266 -16.891 4.094 1 85.88 113 CYS B CA 1
ATOM 2447 C C . CYS B 1 113 ? 10.961 -15.695 4.738 1 85.88 113 CYS B C 1
ATOM 2449 O O . CYS B 1 113 ? 11.172 -14.672 4.09 1 85.88 113 CYS B O 1
ATOM 2451 N N . PRO B 1 114 ? 11.438 -15.867 5.887 1 87 114 PRO B N 1
ATOM 2452 C CA . PRO B 1 114 ? 12.008 -14.758 6.652 1 87 114 PRO B CA 1
ATOM 2453 C C . PRO B 1 114 ? 13.227 -14.141 5.969 1 87 114 PRO B C 1
ATOM 2455 O O . PRO B 1 114 ? 13.445 -12.93 6.062 1 87 114 PRO B O 1
ATOM 2458 N N . LYS B 1 115 ? 13.945 -14.953 5.309 1 89.69 115 LYS B N 1
ATOM 2459 C CA . LYS B 1 115 ? 15.141 -14.438 4.664 1 89.69 115 LYS B CA 1
ATOM 2460 C C . LYS B 1 115 ? 14.797 -13.359 3.637 1 89.69 115 LYS B C 1
ATOM 2462 O O . LYS B 1 115 ? 15.562 -12.422 3.432 1 89.69 115 LYS B O 1
ATOM 2467 N N . VAL B 1 116 ? 13.695 -13.508 3.027 1 90.25 116 VAL B N 1
ATOM 2468 C CA . VAL B 1 116 ? 13.242 -12.57 2.01 1 90.25 116 VAL B CA 1
ATOM 2469 C C . VAL B 1 116 ? 12.5 -11.406 2.674 1 90.25 116 VAL B C 1
ATOM 2471 O O . VAL B 1 116 ? 12.789 -10.242 2.406 1 90.25 116 VAL B O 1
ATOM 2474 N N . THR B 1 117 ? 11.688 -11.719 3.621 1 89.88 117 THR B N 1
ATOM 2475 C CA . THR B 1 117 ? 10.828 -10.711 4.23 1 89.88 117 THR B CA 1
ATOM 2476 C C . THR B 1 117 ? 11.641 -9.812 5.164 1 89.88 117 THR B C 1
ATOM 2478 O O . THR B 1 117 ? 11.289 -8.648 5.363 1 89.88 117 THR B O 1
ATOM 2481 N N . ASP B 1 118 ? 12.758 -10.25 5.633 1 93.06 118 ASP B N 1
ATOM 2482 C CA . ASP B 1 118 ? 13.602 -9.469 6.531 1 93.06 118 ASP B CA 1
ATOM 2483 C C . ASP B 1 118 ? 14.141 -8.227 5.828 1 93.06 118 ASP B C 1
ATOM 2485 O O . ASP B 1 118 ? 14.289 -7.168 6.449 1 93.06 118 ASP B O 1
ATOM 2489 N N . VAL B 1 119 ? 14.453 -8.391 4.562 1 94.62 119 VAL B N 1
ATOM 2490 C CA . VAL B 1 119 ? 14.984 -7.254 3.816 1 94.62 119 VAL B CA 1
ATOM 2491 C C . VAL B 1 119 ? 13.898 -6.188 3.652 1 94.62 119 VAL B C 1
ATOM 2493 O O . VAL B 1 119 ? 14.18 -4.992 3.754 1 94.62 119 VAL B O 1
ATOM 2496 N N . ALA B 1 120 ? 12.719 -6.641 3.43 1 93.5 120 ALA B N 1
ATOM 2497 C CA . ALA B 1 120 ? 11.594 -5.727 3.264 1 93.5 120 ALA B CA 1
ATOM 2498 C C . ALA B 1 120 ? 11.297 -4.977 4.562 1 93.5 120 ALA B C 1
ATOM 2500 O O . ALA B 1 120 ? 11.055 -3.768 4.543 1 93.5 120 ALA B O 1
ATOM 2501 N N . VAL B 1 121 ? 11.375 -5.664 5.664 1 91.19 121 VAL B N 1
ATOM 2502 C CA . VAL B 1 121 ? 11.141 -5.07 6.977 1 91.19 121 VAL B CA 1
ATOM 2503 C C . VAL B 1 121 ? 12.258 -4.086 7.309 1 91.19 121 VAL B C 1
ATOM 2505 O O . VAL B 1 121 ? 12 -2.99 7.812 1 91.19 121 VAL B O 1
ATOM 2508 N N . ARG B 1 122 ? 13.43 -4.469 6.988 1 94.62 122 ARG B N 1
ATOM 2509 C CA . ARG B 1 122 ? 14.57 -3.586 7.207 1 94.62 122 ARG B CA 1
ATOM 2510 C C . ARG B 1 122 ? 14.414 -2.287 6.426 1 94.62 122 ARG B C 1
ATOM 2512 O O . ARG B 1 122 ? 14.688 -1.203 6.949 1 94.62 122 ARG B O 1
ATOM 2519 N N . TYR B 1 123 ? 13.992 -2.404 5.18 1 95.56 123 TYR B N 1
ATOM 2520 C CA . TYR B 1 123 ? 13.766 -1.219 4.359 1 95.56 123 TYR B CA 1
ATOM 2521 C C . TYR B 1 123 ? 12.758 -0.285 5.027 1 95.56 123 TYR B C 1
ATOM 2523 O O . TYR B 1 123 ? 13.023 0.911 5.176 1 95.56 123 TYR B O 1
ATOM 2531 N N . ARG B 1 124 ? 11.688 -0.81 5.43 1 93.38 124 ARG B N 1
ATOM 2532 C CA . ARG B 1 124 ? 10.641 -0.025 6.074 1 93.38 124 ARG B CA 1
ATOM 2533 C C . ARG B 1 124 ? 11.156 0.633 7.352 1 93.38 124 ARG B C 1
ATOM 2535 O O . ARG B 1 124 ? 10.922 1.82 7.582 1 93.38 124 ARG B O 1
ATOM 2542 N N . ASP B 1 125 ? 11.859 -0.106 8.18 1 94.75 125 ASP B N 1
ATOM 2543 C CA . ASP B 1 125 ? 12.375 0.395 9.453 1 94.75 125 ASP B CA 1
ATOM 2544 C C . ASP B 1 125 ? 13.391 1.516 9.227 1 94.75 125 ASP B C 1
ATOM 2546 O O . ASP B 1 125 ? 13.398 2.504 9.961 1 94.75 125 ASP B O 1
ATOM 2550 N N . ASP B 1 126 ? 14.203 1.309 8.242 1 97.12 126 ASP B N 1
ATOM 2551 C CA . ASP B 1 126 ? 15.219 2.322 7.961 1 97.12 126 ASP B CA 1
ATOM 2552 C C . ASP B 1 126 ? 14.586 3.594 7.406 1 97.12 126 ASP B C 1
ATOM 2554 O O . ASP B 1 126 ? 15.031 4.703 7.715 1 97.12 126 ASP B O 1
ATOM 2558 N N . LEU B 1 127 ? 13.594 3.463 6.539 1 96.69 127 LEU B N 1
ATOM 2559 C CA . LEU B 1 127 ? 12.867 4.625 6.039 1 96.69 127 LEU B CA 1
ATOM 2560 C C . LEU B 1 127 ? 12.172 5.363 7.176 1 96.69 127 LEU B C 1
ATOM 2562 O O . LEU B 1 127 ? 12.227 6.594 7.25 1 96.69 127 LEU B O 1
ATOM 2566 N N . LEU B 1 128 ? 11.586 4.621 8.086 1 95.94 128 LEU B N 1
ATOM 2567 C CA . LEU B 1 128 ? 10.93 5.184 9.266 1 95.94 128 LEU B CA 1
ATOM 2568 C C . LEU B 1 128 ? 11.922 5.945 10.133 1 95.94 128 LEU B C 1
ATOM 2570 O O . LEU B 1 128 ? 11.641 7.066 10.562 1 95.94 128 LEU B O 1
ATOM 2574 N N . ALA B 1 129 ? 13.031 5.32 10.344 1 97.5 129 ALA B N 1
ATOM 2575 C CA . ALA B 1 129 ? 14.078 5.938 11.164 1 97.5 129 ALA B CA 1
ATOM 2576 C C . ALA B 1 129 ? 14.586 7.227 10.523 1 97.5 129 ALA B C 1
ATOM 2578 O O . ALA B 1 129 ? 14.828 8.219 11.219 1 97.5 129 ALA B O 1
ATOM 2579 N N . LEU B 1 130 ? 14.758 7.176 9.227 1 97.56 130 LEU B N 1
ATOM 2580 C CA . LEU B 1 130 ? 15.203 8.359 8.492 1 97.56 130 LEU B CA 1
ATOM 2581 C C . LEU B 1 130 ? 14.195 9.492 8.633 1 97.56 130 LEU B C 1
ATOM 2583 O O . LEU B 1 130 ? 14.57 10.633 8.922 1 97.56 130 LEU B O 1
ATOM 2587 N N . MET B 1 131 ? 12.922 9.188 8.469 1 97.5 131 MET B N 1
ATOM 2588 C CA . MET B 1 131 ? 11.859 10.188 8.617 1 97.5 131 MET B CA 1
ATOM 2589 C C . MET B 1 131 ? 11.828 10.75 10.031 1 97.5 131 MET B C 1
ATOM 2591 O O . MET B 1 131 ? 11.719 11.961 10.219 1 97.5 131 MET B O 1
ATOM 2595 N N . GLU B 1 132 ? 11.922 9.852 10.969 1 97.5 132 GLU B N 1
ATOM 2596 C CA . GLU B 1 132 ? 11.883 10.258 12.367 1 97.5 132 GLU B CA 1
ATOM 2597 C C . GLU B 1 132 ? 13.039 11.195 12.703 1 97.5 132 GLU B C 1
ATOM 2599 O O . GLU B 1 132 ? 12.859 12.195 13.406 1 97.5 132 GLU B O 1
ATOM 2604 N N . GLN B 1 133 ? 14.203 10.844 12.234 1 97.38 133 GLN B N 1
ATOM 2605 C CA . GLN B 1 133 ? 15.391 11.656 12.484 1 97.38 133 GLN B CA 1
ATOM 2606 C C . GLN B 1 133 ? 15.234 13.062 11.914 1 97.38 133 GLN B C 1
ATOM 2608 O O . GLN B 1 133 ? 15.547 14.047 12.586 1 97.38 133 GLN B O 1
ATOM 2613 N N . LEU B 1 134 ? 14.758 13.188 10.727 1 97.69 134 LEU B N 1
ATOM 2614 C CA . LEU B 1 134 ? 14.578 14.484 10.086 1 97.69 134 LEU B CA 1
ATOM 2615 C C . LEU B 1 134 ? 13.492 15.297 10.797 1 97.69 134 LEU B C 1
ATOM 2617 O O . LEU B 1 134 ? 13.664 16.484 11.039 1 97.69 134 LEU B O 1
ATOM 2621 N N . LEU B 1 135 ? 12.398 14.625 11.148 1 97.75 135 LEU B N 1
ATOM 2622 C CA . LEU B 1 135 ? 11.273 15.297 11.797 1 97.75 135 LEU B CA 1
ATOM 2623 C C . LEU B 1 135 ? 11.656 15.773 13.195 1 97.75 135 LEU B C 1
ATOM 2625 O O . LEU B 1 135 ? 11.195 16.812 13.648 1 97.75 135 LEU B O 1
ATOM 2629 N N . ALA B 1 136 ? 12.555 15 13.852 1 97 136 ALA B N 1
ATOM 2630 C CA . ALA B 1 136 ? 12.969 15.328 15.211 1 97 136 ALA B CA 1
ATOM 2631 C C . ALA B 1 136 ? 13.773 16.625 15.234 1 97 136 ALA B C 1
ATOM 2633 O O . ALA B 1 136 ? 13.969 17.219 16.297 1 97 136 ALA B O 1
ATOM 2634 N N . GLU B 1 137 ? 14.25 17.031 14.109 1 96.25 137 GLU B N 1
ATOM 2635 C CA . GLU B 1 137 ? 14.945 18.312 14 1 96.25 137 GLU B CA 1
ATOM 2636 C C . GLU B 1 137 ? 13.961 19.484 13.938 1 96.25 137 GLU B C 1
ATOM 2638 O O . GLU B 1 137 ? 14.352 20.641 14.062 1 96.25 137 GLU B O 1
ATOM 2643 N N . ILE B 1 138 ? 12.75 19.219 13.727 1 95.62 138 ILE B N 1
ATOM 2644 C CA . ILE B 1 138 ? 11.766 20.266 13.461 1 95.62 138 ILE B CA 1
ATOM 2645 C C . ILE B 1 138 ? 10.75 20.312 14.609 1 95.62 138 ILE B C 1
ATOM 2647 O O . ILE B 1 138 ? 10.336 21.406 15.023 1 95.62 138 ILE B O 1
ATOM 2651 N N . VAL B 1 139 ? 10.328 19.156 15.148 1 95.12 139 VAL B N 1
ATOM 2652 C CA . VAL B 1 139 ? 9.289 19.047 16.172 1 95.12 139 VAL B CA 1
ATOM 2653 C C . VAL B 1 139 ? 9.773 18.141 17.312 1 95.12 139 VAL B C 1
ATOM 2655 O O . VAL B 1 139 ? 10.773 17.438 17.172 1 95.12 139 VAL B O 1
ATOM 2658 N N . PRO B 1 140 ? 9.062 18.188 18.469 1 94.44 140 PRO B N 1
ATOM 2659 C CA . PRO B 1 140 ? 9.461 17.344 19.594 1 94.44 140 PRO B CA 1
ATOM 2660 C C . PRO B 1 140 ? 9.469 15.859 19.25 1 94.44 140 PRO B C 1
ATOM 2662 O O . PRO B 1 140 ? 8.672 15.414 18.406 1 94.44 140 PRO B O 1
ATOM 2665 N N . ARG B 1 141 ? 10.242 15.078 19.891 1 95 141 ARG B N 1
ATOM 2666 C CA . ARG B 1 141 ? 10.547 13.68 19.578 1 95 141 ARG B CA 1
ATOM 2667 C C . ARG B 1 141 ? 9.281 12.836 19.547 1 95 141 ARG B C 1
ATOM 2669 O O . ARG B 1 141 ? 9.125 11.984 18.672 1 95 141 ARG B O 1
ATOM 2676 N N . ARG B 1 142 ? 8.422 13.055 20.469 1 92.94 142 ARG B N 1
ATOM 2677 C CA . ARG B 1 142 ? 7.195 12.266 20.516 1 92.94 142 ARG B CA 1
ATOM 2678 C C . ARG B 1 142 ? 6.359 12.484 19.266 1 92.94 142 ARG B C 1
ATOM 2680 O O . ARG B 1 142 ? 5.859 11.531 18.672 1 92.94 142 ARG B O 1
ATOM 2687 N N . ARG B 1 143 ? 6.246 13.727 18.922 1 93.75 143 ARG B N 1
ATOM 2688 C CA . ARG B 1 143 ? 5.492 14.078 17.719 1 93.75 143 ARG B CA 1
ATOM 2689 C C . ARG B 1 143 ? 6.215 13.602 16.453 1 93.75 143 ARG B C 1
ATOM 2691 O O . ARG B 1 143 ? 5.578 13.172 15.492 1 93.75 143 ARG B O 1
ATOM 2698 N N . ALA B 1 144 ? 7.531 13.695 16.484 1 96.69 144 ALA B N 1
ATOM 2699 C CA . ALA B 1 144 ? 8.336 13.219 15.359 1 96.69 144 ALA B CA 1
ATOM 2700 C C . ALA B 1 144 ? 8.086 11.742 15.094 1 96.69 144 ALA B C 1
ATOM 2702 O O . ALA B 1 144 ? 7.949 11.32 13.938 1 96.69 144 ALA B O 1
ATOM 2703 N N . ARG B 1 145 ? 7.996 10.961 16.125 1 95.19 145 ARG B N 1
ATOM 2704 C CA . ARG B 1 145 ? 7.754 9.531 16 1 95.19 145 ARG B CA 1
ATOM 2705 C C . ARG B 1 145 ? 6.379 9.258 15.398 1 95.19 145 ARG B C 1
ATOM 2707 O O . ARG B 1 145 ? 6.242 8.406 14.516 1 95.19 145 ARG B O 1
ATOM 2714 N N . GLN B 1 146 ? 5.406 9.992 15.859 1 92.75 146 GLN B N 1
ATOM 2715 C CA . GLN B 1 146 ? 4.047 9.82 15.352 1 92.75 146 GLN B CA 1
ATOM 2716 C C . GLN B 1 146 ? 3.965 10.195 13.875 1 92.75 146 GLN B C 1
ATOM 2718 O O . GLN B 1 146 ? 3.404 9.445 13.07 1 92.75 146 GLN B O 1
ATOM 2723 N N . LEU B 1 147 ? 4.57 11.305 13.539 1 95.81 147 LEU B N 1
ATOM 2724 C CA . LEU B 1 147 ? 4.504 11.797 12.164 1 95.81 147 LEU B CA 1
ATOM 2725 C C . LEU B 1 147 ? 5.289 10.891 11.219 1 95.81 147 LEU B C 1
ATOM 2727 O O . LEU B 1 147 ? 4.914 10.719 10.062 1 95.81 147 LEU B O 1
ATOM 2731 N N . ALA B 1 148 ? 6.375 10.328 11.711 1 97.12 148 ALA B N 1
ATOM 2732 C CA . ALA B 1 148 ? 7.195 9.453 10.875 1 97.12 148 ALA B CA 1
ATOM 2733 C C . ALA B 1 148 ? 6.383 8.266 10.367 1 97.12 148 ALA B C 1
ATOM 2735 O O . ALA B 1 148 ? 6.438 7.938 9.18 1 97.12 148 ALA B O 1
ATOM 2736 N N . GLY B 1 149 ? 5.656 7.645 11.242 1 94.94 149 GLY B N 1
ATOM 2737 C CA . GLY B 1 149 ? 4.789 6.547 10.836 1 94.94 149 GLY B CA 1
ATOM 2738 C C . GLY B 1 149 ? 3.775 6.945 9.781 1 94.94 149 GLY B C 1
ATOM 2739 O O . GLY B 1 149 ? 3.559 6.215 8.82 1 94.94 149 GLY B O 1
ATOM 2740 N N . VAL B 1 150 ? 3.225 8.078 9.938 1 96.25 150 VAL B N 1
ATOM 2741 C CA . VAL B 1 150 ? 2.227 8.578 9 1 96.25 150 VAL B CA 1
ATOM 2742 C C . VAL B 1 150 ? 2.879 8.867 7.648 1 96.25 150 VAL B C 1
ATOM 2744 O O . VAL B 1 150 ? 2.297 8.578 6.598 1 96.25 150 VAL B O 1
ATOM 2747 N N . TYR B 1 151 ? 4.098 9.453 7.664 1 97.81 151 TYR B N 1
ATOM 2748 C CA . TYR B 1 151 ? 4.805 9.75 6.422 1 97.81 151 TYR B CA 1
ATOM 2749 C C . TYR B 1 151 ? 5.098 8.477 5.645 1 97.81 151 TYR B C 1
ATOM 2751 O O . TYR B 1 151 ? 4.953 8.438 4.422 1 97.81 151 TYR B O 1
ATOM 2759 N N . VAL B 1 152 ? 5.48 7.477 6.363 1 96.19 152 VAL B N 1
ATOM 2760 C CA . VAL B 1 152 ? 5.75 6.195 5.723 1 96.19 152 VAL B CA 1
ATOM 2761 C C . VAL B 1 152 ? 4.457 5.629 5.141 1 96.19 152 VAL B C 1
ATOM 2763 O O . VAL B 1 152 ? 4.449 5.102 4.023 1 96.19 152 VAL B O 1
ATOM 2766 N N . MET B 1 153 ? 3.318 5.746 5.855 1 95.62 153 MET B N 1
ATOM 2767 C CA . MET B 1 153 ? 2.021 5.305 5.352 1 95.62 153 MET B CA 1
ATOM 2768 C C . MET B 1 153 ? 1.65 6.055 4.074 1 95.62 153 MET B C 1
ATOM 2770 O O . MET B 1 153 ? 1.18 5.453 3.109 1 95.62 153 MET B O 1
ATOM 2774 N N . LEU B 1 154 ? 1.87 7.324 4.09 1 97.12 154 LEU B N 1
ATOM 2775 C CA . LEU B 1 154 ? 1.554 8.156 2.932 1 97.12 154 LEU B CA 1
ATOM 2776 C C . LEU B 1 154 ? 2.371 7.727 1.717 1 97.12 154 LEU B C 1
ATOM 2778 O O . LEU B 1 154 ? 1.841 7.637 0.607 1 97.12 154 LEU B O 1
ATOM 2782 N N . LEU B 1 155 ? 3.658 7.48 1.915 1 97 155 LEU B N 1
ATOM 2783 C CA . LEU B 1 155 ? 4.516 7.059 0.812 1 97 155 LEU B CA 1
ATOM 2784 C C . LEU B 1 155 ? 4.09 5.695 0.285 1 97 155 LEU B C 1
ATOM 2786 O O . LEU B 1 155 ? 4.078 5.465 -0.927 1 97 155 LEU B O 1
ATOM 2790 N N . SER B 1 156 ? 3.766 4.84 1.217 1 94.38 156 SER B N 1
ATOM 2791 C CA . SER B 1 156 ? 3.244 3.539 0.811 1 94.38 156 SER B CA 1
ATOM 2792 C C . SER B 1 156 ? 1.951 3.686 0.016 1 94.38 156 SER B C 1
ATOM 2794 O O . SER B 1 156 ? 1.794 3.07 -1.041 1 94.38 156 SER B O 1
ATOM 2796 N N . GLY B 1 157 ? 1.052 4.449 0.543 1 94.19 157 GLY B N 1
ATOM 2797 C CA . GLY B 1 157 ? -0.196 4.699 -0.161 1 94.19 157 GLY B CA 1
ATOM 2798 C C . GLY B 1 157 ? 0.005 5.34 -1.521 1 94.19 157 GLY B C 1
ATOM 2799 O O . GLY B 1 157 ? -0.667 4.977 -2.49 1 94.19 157 GLY B O 1
ATOM 2800 N N . ALA B 1 158 ? 0.923 6.316 -1.597 1 96 158 ALA B N 1
ATOM 2801 C CA . ALA B 1 158 ? 1.23 6.965 -2.869 1 96 158 ALA B CA 1
ATOM 2802 C C . ALA B 1 158 ? 1.772 5.957 -3.881 1 96 158 ALA B C 1
ATOM 2804 O O . ALA B 1 158 ? 1.445 6.023 -5.066 1 96 158 ALA B O 1
ATOM 2805 N N . THR B 1 159 ? 2.602 5.082 -3.443 1 94.12 159 THR B N 1
ATOM 2806 C CA . THR B 1 159 ? 3.15 4.035 -4.301 1 94.12 159 THR B CA 1
ATOM 2807 C C . THR B 1 159 ? 2.037 3.146 -4.848 1 94.12 159 THR B C 1
ATOM 2809 O O . THR B 1 159 ? 2.008 2.842 -6.043 1 94.12 159 THR B O 1
ATOM 2812 N N . ALA B 1 160 ? 1.134 2.76 -3.992 1 89.88 160 ALA B N 1
ATOM 2813 C CA . ALA B 1 160 ? -0.003 1.941 -4.402 1 89.88 160 ALA B CA 1
ATOM 2814 C C . ALA B 1 160 ? -0.868 2.674 -5.422 1 89.88 160 ALA B C 1
ATOM 2816 O O . ALA B 1 160 ? -1.298 2.086 -6.418 1 89.88 160 ALA B O 1
ATOM 2817 N N . ASP B 1 161 ? -1.112 3.918 -5.191 1 90.56 161 ASP B N 1
ATOM 2818 C CA . ASP B 1 161 ? -1.919 4.723 -6.102 1 90.56 161 ASP B CA 1
ATOM 2819 C C . ASP B 1 161 ? -1.242 4.863 -7.465 1 90.56 161 ASP B C 1
ATOM 2821 O O . ASP B 1 161 ? -1.892 4.727 -8.5 1 90.56 161 ASP B O 1
ATOM 2825 N N . ALA B 1 162 ? 0.023 5.207 -7.379 1 91.62 162 ALA B N 1
ATOM 2826 C CA . ALA B 1 162 ? 0.771 5.359 -8.625 1 91.62 162 ALA B CA 1
ATOM 2827 C C . ALA B 1 162 ? 0.729 4.078 -9.453 1 91.62 162 ALA B C 1
ATOM 2829 O O . ALA B 1 162 ? 0.619 4.125 -10.68 1 91.62 162 ALA B O 1
ATOM 2830 N N . ARG B 1 163 ? 0.779 2.998 -8.82 1 87.12 163 ARG B N 1
ATOM 2831 C CA . ARG B 1 163 ? 0.739 1.715 -9.516 1 87.12 163 ARG B CA 1
ATOM 2832 C C . ARG B 1 163 ? -0.654 1.436 -10.07 1 87.12 163 ARG B C 1
ATOM 2834 O O . ARG B 1 163 ? -0.793 0.953 -11.195 1 87.12 163 ARG B O 1
ATOM 2841 N N . ALA B 1 164 ? -1.659 1.709 -9.32 1 84.19 164 ALA B N 1
ATOM 2842 C CA . ALA B 1 164 ? -3.037 1.372 -9.672 1 84.19 164 ALA B CA 1
ATOM 2843 C C . ALA B 1 164 ? -3.549 2.258 -10.805 1 84.19 164 ALA B C 1
ATOM 2845 O O . ALA B 1 164 ? -4.211 1.775 -11.727 1 84.19 164 ALA B O 1
ATOM 2846 N N . ILE B 1 165 ? -3.283 3.594 -10.719 1 79.94 165 ILE B N 1
ATOM 2847 C CA . ILE B 1 165 ? -3.936 4.496 -11.664 1 79.94 165 ILE B CA 1
ATOM 2848 C C . ILE B 1 165 ? -2.881 5.195 -12.516 1 79.94 165 ILE B C 1
ATOM 2850 O O . ILE B 1 165 ? -3.215 6.016 -13.375 1 79.94 165 ILE B O 1
ATOM 2854 N N . GLY B 1 166 ? -1.633 4.898 -12.266 1 79.94 166 GLY B N 1
ATOM 2855 C CA . GLY B 1 166 ? -0.587 5.488 -13.078 1 79.94 166 GLY B CA 1
ATOM 2856 C C . GLY B 1 166 ? -0.479 6.992 -12.914 1 79.94 166 GLY B C 1
ATOM 2857 O O . GLY B 1 166 ? -0.124 7.707 -13.852 1 79.94 166 GLY B O 1
ATOM 2858 N N . ASP B 1 167 ? -0.907 7.52 -11.789 1 79.69 167 ASP B N 1
ATOM 2859 C CA . ASP B 1 167 ? -0.829 8.953 -11.531 1 79.69 167 ASP B CA 1
ATOM 2860 C C . ASP B 1 167 ? 0.481 9.312 -10.828 1 79.69 167 ASP B C 1
ATOM 2862 O O . ASP B 1 167 ? 0.64 9.078 -9.633 1 79.69 167 ASP B O 1
ATOM 2866 N N . PRO B 1 168 ? 1.339 9.938 -11.586 1 83.69 168 PRO B N 1
ATOM 2867 C CA . PRO B 1 168 ? 2.639 10.25 -10.984 1 83.69 168 PRO B CA 1
ATOM 2868 C C . PRO B 1 168 ? 2.559 11.359 -9.945 1 83.69 168 PRO B C 1
ATOM 2870 O O . PRO B 1 168 ? 3.529 11.609 -9.227 1 83.69 168 PRO B O 1
ATOM 2873 N N . ARG B 1 169 ? 1.328 12.023 -9.773 1 90.44 169 ARG B N 1
ATOM 2874 C CA . ARG B 1 169 ? 1.184 13.125 -8.828 1 90.44 169 ARG B CA 1
ATOM 2875 C C . ARG B 1 169 ? 0.88 12.602 -7.426 1 90.44 169 ARG B C 1
ATOM 2877 O O . ARG B 1 169 ? 0.692 13.383 -6.492 1 90.44 169 ARG B O 1
ATOM 2884 N N . ALA B 1 170 ? 0.899 11.297 -7.293 1 94.56 170 ALA B N 1
ATOM 2885 C CA . ALA B 1 170 ? 0.587 10.688 -6 1 94.56 170 ALA B CA 1
ATOM 2886 C C . ALA B 1 170 ? 1.596 11.109 -4.938 1 94.56 170 ALA B C 1
ATOM 2888 O O . ALA B 1 170 ? 1.224 11.391 -3.795 1 94.56 170 ALA B O 1
ATOM 2889 N N . ALA B 1 171 ? 2.885 11.219 -5.348 1 96.69 171 ALA B N 1
ATOM 2890 C CA . ALA B 1 171 ? 3.92 11.617 -4.395 1 96.69 171 ALA B CA 1
ATOM 2891 C C . ALA B 1 171 ? 3.738 13.07 -3.959 1 96.69 171 ALA B C 1
ATOM 2893 O O . ALA B 1 171 ? 3.941 13.398 -2.791 1 96.69 171 ALA B O 1
ATOM 2894 N N . ALA B 1 172 ? 3.33 13.922 -4.914 1 96.25 172 ALA B N 1
ATOM 2895 C CA . ALA B 1 172 ? 3.098 15.328 -4.605 1 96.25 172 ALA B CA 1
ATOM 2896 C C . ALA B 1 172 ? 1.913 15.492 -3.656 1 96.25 172 ALA B C 1
ATOM 2898 O O . ALA B 1 172 ? 1.949 16.328 -2.746 1 96.25 172 ALA B O 1
ATOM 2899 N N . ARG B 1 173 ? 0.906 14.75 -3.879 1 94.44 173 ARG B N 1
ATOM 2900 C CA . ARG B 1 173 ? -0.256 14.781 -2.996 1 94.44 173 ARG B CA 1
ATOM 2901 C C . ARG B 1 173 ? 0.11 14.305 -1.593 1 94.44 173 ARG B C 1
ATOM 2903 O O . ARG B 1 173 ? -0.329 14.891 -0.601 1 94.44 173 ARG B O 1
ATOM 2910 N N . ALA B 1 174 ? 0.893 13.242 -1.527 1 97.19 174 ALA B N 1
ATOM 2911 C CA . ALA B 1 174 ? 1.354 12.734 -0.236 1 97.19 174 ALA B CA 1
ATOM 2912 C C . ALA B 1 174 ? 2.174 13.789 0.501 1 97.19 174 ALA B C 1
ATOM 2914 O O . ALA B 1 174 ? 2.014 13.977 1.71 1 97.19 174 ALA B O 1
ATOM 2915 N N . TRP B 1 175 ? 2.992 14.469 -0.297 1 97.5 175 TRP B N 1
ATOM 2916 C CA . TRP B 1 175 ? 3.807 15.508 0.324 1 97.5 175 TRP B CA 1
ATOM 2917 C C . TRP B 1 175 ? 2.934 16.641 0.848 1 97.5 175 TRP B C 1
ATOM 2919 O O . TRP B 1 175 ? 3.168 17.172 1.941 1 97.5 175 TRP B O 1
ATOM 2929 N N . GLN B 1 176 ? 1.98 17.062 0.087 1 95.31 176 GLN B N 1
ATOM 2930 C CA . GLN B 1 176 ? 1.101 18.141 0.527 1 95.31 176 GLN B CA 1
ATOM 2931 C C . GLN B 1 176 ? 0.431 17.797 1.854 1 95.31 176 GLN B C 1
ATOM 2933 O O . GLN B 1 176 ? 0.315 18.656 2.736 1 95.31 176 GLN B O 1
ATOM 2938 N N . ALA B 1 177 ? 0.009 16.594 1.984 1 95.56 177 ALA B N 1
ATOM 2939 C CA . ALA B 1 177 ? -0.589 16.125 3.232 1 95.56 177 ALA B CA 1
ATOM 2940 C C . ALA B 1 177 ? 0.438 16.109 4.359 1 95.56 177 ALA B C 1
ATOM 2942 O O . ALA B 1 177 ? 0.158 16.578 5.469 1 95.56 177 ALA B O 1
ATOM 2943 N N . ALA B 1 178 ? 1.605 15.586 4.082 1 97.25 178 ALA B N 1
ATOM 2944 C CA . ALA B 1 178 ? 2.68 15.523 5.07 1 97.25 178 ALA B CA 1
ATOM 2945 C C . ALA B 1 178 ? 3.062 16.922 5.555 1 97.25 178 ALA B C 1
ATOM 2947 O O . ALA B 1 178 ? 3.258 17.125 6.754 1 97.25 178 ALA B O 1
ATOM 2948 N N . GLU B 1 179 ? 3.146 17.781 4.594 1 96.19 179 GLU B N 1
ATOM 2949 C CA . GLU B 1 179 ? 3.512 19.156 4.914 1 96.19 179 GLU B CA 1
ATOM 2950 C C . GLU B 1 179 ? 2.463 19.797 5.809 1 96.19 179 GLU B C 1
ATOM 2952 O O . GLU B 1 179 ? 2.805 20.531 6.738 1 96.19 179 GLU B O 1
ATOM 2957 N N . MET B 1 180 ? 1.219 19.609 5.523 1 92.56 180 MET B N 1
ATOM 2958 C CA . MET B 1 180 ? 0.142 20.156 6.352 1 92.56 180 MET B CA 1
ATOM 2959 C C . MET B 1 180 ? 0.229 19.609 7.777 1 92.56 180 MET B C 1
ATOM 2961 O O . MET B 1 180 ? 0.045 20.359 8.742 1 92.56 180 MET B O 1
ATOM 2965 N N . LEU B 1 181 ? 0.51 18.359 7.922 1 94 181 LEU B N 1
ATOM 2966 C CA . LEU B 1 181 ? 0.633 17.75 9.234 1 94 181 LEU B CA 1
ATOM 2967 C C . LEU B 1 181 ? 1.824 18.312 10 1 94 181 LEU B C 1
ATOM 2969 O O . LEU B 1 181 ? 1.739 18.562 11.203 1 94 181 LEU B O 1
ATOM 2973 N N . LEU B 1 182 ? 2.902 18.484 9.234 1 94.12 182 LEU B N 1
ATOM 2974 C CA . LEU B 1 182 ? 4.094 19.062 9.844 1 94.12 182 LEU B CA 1
ATOM 2975 C C . LEU B 1 182 ? 3.818 20.484 10.336 1 94.12 182 LEU B C 1
ATOM 2977 O O . LEU B 1 182 ? 4.203 20.828 11.453 1 94.12 182 LEU B O 1
ATOM 2981 N N . ASN B 1 183 ? 3.156 21.25 9.492 1 91.19 183 ASN B N 1
ATOM 2982 C CA . ASN B 1 183 ? 2.85 22.641 9.844 1 91.19 183 ASN B CA 1
ATOM 2983 C C . ASN B 1 183 ? 1.92 22.719 11.047 1 91.19 183 ASN B C 1
ATOM 2985 O O . ASN B 1 183 ? 2.074 23.594 11.906 1 91.19 183 ASN B O 1
ATOM 2989 N N . GLU B 1 184 ? 1.002 21.828 11.133 1 85.38 184 GLU B N 1
ATOM 2990 C CA . GLU B 1 184 ? 0.106 21.781 12.281 1 85.38 184 GLU B CA 1
ATOM 2991 C C . GLU B 1 184 ? 0.87 21.438 13.562 1 85.38 184 GLU B C 1
ATOM 2993 O O . GLU B 1 184 ? 0.551 21.938 14.633 1 85.38 184 GLU B O 1
ATOM 2998 N N . SER B 1 185 ? 1.808 20.609 13.445 1 87.12 185 SER B N 1
ATOM 2999 C CA . SER B 1 185 ? 2.578 20.172 14.602 1 87.12 185 SER B CA 1
ATOM 3000 C C . SER B 1 185 ? 3.512 21.266 15.094 1 87.12 185 SER B C 1
ATOM 3002 O O . SER B 1 185 ? 3.807 21.359 16.281 1 87.12 185 SER B O 1
ATOM 3004 N N . LYS B 1 186 ? 3.982 22.016 14.148 1 85.62 186 LYS B N 1
ATOM 3005 C CA . LYS B 1 186 ? 4.816 23.156 14.523 1 85.62 186 LYS B CA 1
ATOM 3006 C C . LYS B 1 186 ? 4.012 24.188 15.305 1 85.62 186 LYS B C 1
ATOM 3008 O O . LYS B 1 186 ? 4.492 24.734 16.297 1 85.62 186 LYS B O 1
ATOM 3013 N N . VAL B 1 187 ? 2.811 24.422 14.852 1 76.44 187 VAL B N 1
ATOM 3014 C CA . VAL B 1 187 ? 1.943 25.406 15.492 1 76.44 187 VAL B CA 1
ATOM 3015 C C . VAL B 1 187 ? 1.566 24.938 16.891 1 76.44 187 VAL B C 1
ATOM 3017 O O . VAL B 1 187 ? 1.591 25.719 17.844 1 76.44 187 VAL B O 1
ATOM 3020 N N . ALA B 1 188 ? 1.294 23.656 17.031 1 73.31 188 ALA B N 1
ATOM 3021 C CA . ALA B 1 188 ? 0.927 23.094 18.328 1 73.31 188 ALA B CA 1
ATOM 3022 C C . ALA B 1 188 ? 2.096 23.156 19.312 1 73.31 188 ALA B C 1
ATOM 3024 O O . ALA B 1 188 ? 1.907 23.453 20.5 1 73.31 188 ALA B O 1
ATOM 3025 N N . ALA B 1 189 ? 3.23 22.984 18.797 1 72.69 189 ALA B N 1
ATOM 3026 C CA . ALA B 1 189 ? 4.418 23.031 19.656 1 72.69 189 ALA B CA 1
ATOM 3027 C C . ALA B 1 189 ? 4.719 24.453 20.109 1 72.69 189 ALA B C 1
ATOM 3029 O O . ALA B 1 189 ? 5.105 24.688 21.25 1 72.69 189 ALA B O 1
ATOM 3030 N N . GLU B 1 190 ? 4.496 25.375 19.172 1 75.06 190 GLU B N 1
ATOM 3031 C CA . GLU B 1 190 ? 4.734 26.781 19.5 1 75.06 190 GLU B CA 1
ATOM 3032 C C . GLU B 1 190 ? 3.701 27.297 20.5 1 75.06 190 GLU B C 1
ATOM 3034 O O . GLU B 1 190 ? 4.035 28.062 21.406 1 75.06 190 GLU B O 1
ATOM 3039 N N . SER B 1 191 ? 2.463 26.812 20.281 1 73.56 191 SER B N 1
ATOM 3040 C CA . SER B 1 191 ? 1.398 27.234 21.188 1 73.56 191 SER B CA 1
ATOM 3041 C C . SER B 1 191 ? 1.621 26.688 22.594 1 73.56 191 SER B C 1
ATOM 3043 O O . SER B 1 191 ? 1.374 27.375 23.578 1 73.56 191 SER B O 1
ATOM 3045 N N . MET B 1 192 ? 2.102 25.469 22.672 1 70.5 192 MET B N 1
ATOM 3046 C CA . MET B 1 192 ? 2.375 24.844 23.969 1 70.5 192 MET B CA 1
ATOM 3047 C C . MET B 1 192 ? 3.557 25.516 24.656 1 70.5 192 MET B C 1
ATOM 3049 O O . MET B 1 192 ? 3.545 25.703 25.875 1 70.5 192 MET B O 1
ATOM 3053 N N . ARG B 1 193 ? 4.559 25.891 23.891 1 70.06 193 ARG B N 1
ATOM 3054 C CA . ARG B 1 193 ? 5.715 26.594 24.422 1 70.06 193 ARG B CA 1
ATOM 3055 C C . ARG B 1 193 ? 5.328 27.984 24.922 1 70.06 193 ARG B C 1
ATOM 3057 O O . ARG B 1 193 ? 5.762 28.406 26 1 70.06 193 ARG B O 1
ATOM 3064 N N . LYS B 1 194 ? 4.453 28.672 24.219 1 74.56 194 LYS B N 1
ATOM 3065 C CA . LYS B 1 194 ? 3.996 30 24.625 1 74.56 194 LYS B CA 1
ATOM 3066 C C . LYS B 1 194 ? 3.129 29.922 25.891 1 74.56 194 LYS B C 1
ATOM 3068 O O . LYS B 1 194 ? 3.236 30.766 26.781 1 74.56 194 LYS B O 1
ATOM 3073 N N . ALA B 1 195 ? 2.303 28.906 25.922 1 75.38 195 ALA B N 1
ATOM 3074 C CA . ALA B 1 195 ? 1.429 28.734 27.078 1 75.38 195 ALA B CA 1
ATOM 3075 C C . ALA B 1 195 ? 2.24 28.406 28.344 1 75.38 195 ALA B C 1
ATOM 3077 O O . ALA B 1 195 ? 1.912 28.891 29.422 1 75.38 195 ALA B O 1
ATOM 3078 N N . ARG B 1 196 ? 3.297 27.688 28.203 1 72.31 196 ARG B N 1
ATOM 3079 C CA . ARG B 1 196 ? 4.152 27.312 29.328 1 72.31 196 ARG B CA 1
ATOM 3080 C C . ARG B 1 196 ? 4.996 28.5 29.781 1 72.31 196 ARG B C 1
ATOM 3082 O O . ARG B 1 196 ? 5.27 28.656 30.969 1 72.31 196 ARG B O 1
ATOM 3089 N N . SER B 1 197 ? 5.379 29.281 28.812 1 75.5 197 SER B N 1
ATOM 3090 C CA . SER B 1 197 ? 6.176 30.453 29.141 1 75.5 197 SER B CA 1
ATOM 3091 C C 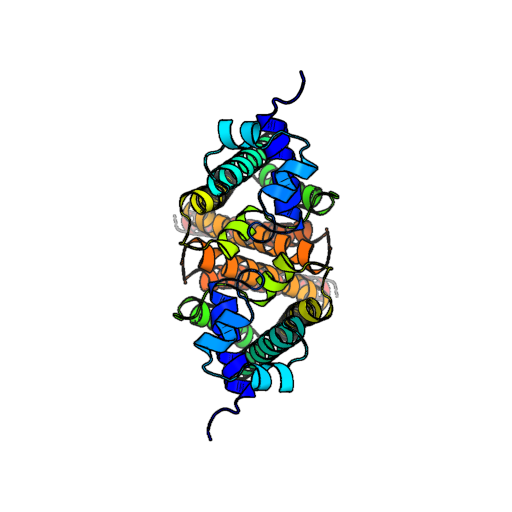. SER B 1 197 ? 5.312 31.562 29.766 1 75.5 197 SER B C 1
ATOM 3093 O O . SER B 1 197 ? 5.781 32.312 30.609 1 75.5 197 SER B O 1
ATOM 3095 N N . GLY B 1 198 ? 4.113 31.609 29.25 1 69.75 198 GLY B N 1
ATOM 3096 C CA . GLY B 1 198 ? 3.221 32.625 29.828 1 69.75 198 GLY B CA 1
ATOM 3097 C C . GLY B 1 198 ? 2.762 32.25 31.219 1 69.75 198 GLY B C 1
ATOM 3098 O O . GLY B 1 198 ? 2.33 33.156 31.969 1 69.75 198 GLY B O 1
ATOM 3099 N N . ARG B 1 199 ? 2.689 31.078 31.562 1 64.75 199 ARG B N 1
ATOM 3100 C CA . ARG B 1 199 ? 2.314 30.688 32.906 1 64.75 199 ARG B CA 1
ATOM 3101 C C . ARG B 1 199 ? 3.498 30.828 33.875 1 64.75 199 ARG B C 1
ATOM 3103 O O . ARG B 1 199 ? 3.336 30.719 35.094 1 64.75 199 ARG B O 1
ATOM 3110 N N . ALA B 1 200 ? 4.637 31.125 33.344 1 57.28 200 ALA B N 1
ATOM 3111 C CA . ALA B 1 200 ? 5.746 31.453 34.219 1 57.28 200 ALA B CA 1
ATOM 3112 C C . ALA B 1 200 ? 5.863 32.969 34.438 1 57.28 200 ALA B C 1
ATOM 3114 O O . ALA B 1 200 ? 5.586 33.719 33.531 1 57.28 200 ALA B O 1
#